Protein AF-A0A366WD33-F1 (afdb_monomer)

Radius of gyration: 30.07 Å; Cα contacts (8 Å, |Δi|>4): 1246; chains: 1; bounding box: 70×92×67 Å

Nearest PDB structures (foldseek):
  8vh7-assembly2_B  TM=4.238E-01  e=5.813E-07  Pasteurella multocida
  8vh8-assembly4_D  TM=4.210E-01  e=4.183E-07  Pasteurella multocida
  8vh8-assembly2_B  TM=4.330E-01  e=1.063E-06  Pasteurella multocida
  9fmv-assembly1_A  TM=2.490E-01  e=2.855E-04  Escherichia coli

Secondary structure (DSSP, 8-state):
-HHHHHHHHHHHTTTSS--HHHHHHHHHSS--GGG--HHHHHHHHHHHHT-SS--HHHHHHHHHHHHHHTTT-HHHHHHHHHHHHHH-TT---SS--HHHHHHHHHTT--EEEEEEESS-HHHHHHHHHHHHHHS-TT-EEEEEESS-SSSHHHHHHHTT--EE-SS---HHHHHHHHHHIIIIIS--SEEEEEETTEEE-STTHHHHHHHHHHHHSEEEE--TTTSSTTTEEE--SBTTB-EEES----SEEEEEHHHHHHHBS--TT--SSSSHHHHHHHHHHHTT-SSB-SSS-BEEEE-TTEEE--PPP---HHHHHHHHHHHHH-----S-B-SSSSHHHHHHHHHHHHHHHHTTTTTS----S-----S----S-EEEE--TTTTHHHHHHHHHTTSEEEEES-TT-TTS-HHHIIIIIIS--HHHHHHHHHH--SEEEEES--GGGTTTTSBGGGEEEEE--HHHHHHHHHHHHHHHS---S-HHHHHTSGGGSSHHHHHHTTS-GGGSSEEEEGGGHHHHHHHHHHHHT-----------S--SS-GGGS-HHHHHHHHHHTHHHHHHHHHHHHHHHHHHHHHHTTPPPEEEEEEE-TTSEEEEEEEESS--SPPEEEEEETTEEEEEEE--EE--S-TTSB-SGGGEEEEEEE-TTT--TT-EEEEEETTT--B--SSPEEP--

pLDDT: mean 86.21, std 14.59, range [24.83, 98.31]

Structure (mmCIF, N/CA/C/O backbone):
data_AF-A0A366WD33-F1
#
_entry.id   AF-A0A366WD33-F1
#
loop_
_atom_site.group_PDB
_atom_site.id
_atom_site.type_symbol
_atom_site.label_atom_id
_atom_site.label_alt_id
_atom_site.label_comp_id
_atom_site.label_asym_id
_atom_site.label_entity_id
_atom_site.label_seq_id
_atom_site.pdbx_PDB_ins_code
_atom_site.Cartn_x
_atom_site.Cartn_y
_atom_site.Cartn_z
_atom_site.occupancy
_atom_site.B_iso_or_equiv
_atom_site.auth_seq_id
_atom_site.auth_comp_id
_atom_site.auth_asym_id
_atom_site.auth_atom_id
_atom_site.pdbx_PDB_model_num
ATOM 1 N N . MET A 1 1 ? -10.084 12.313 23.084 1.00 33.12 1 MET A N 1
ATOM 2 C CA . MET A 1 1 ? -8.619 12.104 23.170 1.00 33.12 1 MET A CA 1
ATOM 3 C C . MET A 1 1 ? -7.894 12.703 21.963 1.00 33.12 1 MET A C 1
ATOM 5 O O . MET A 1 1 ? -7.059 13.573 22.172 1.00 33.12 1 MET A O 1
ATOM 9 N N . LEU A 1 2 ? -8.304 12.385 20.724 1.00 25.97 2 LEU A N 1
ATOM 10 C CA . LEU A 1 2 ? -7.779 13.002 19.490 1.00 25.97 2 LEU A CA 1
ATOM 11 C C . LEU A 1 2 ? -7.831 14.539 19.468 1.00 25.97 2 LEU A C 1
ATOM 13 O O . LEU A 1 2 ? -6.825 15.159 19.167 1.00 25.97 2 LEU A O 1
ATOM 17 N N . LYS A 1 3 ? -8.921 15.190 19.904 1.00 28.47 3 LYS A N 1
ATOM 18 C CA . LYS A 1 3 ? -8.959 16.668 20.031 1.00 28.47 3 LYS A CA 1
ATOM 19 C C . LYS A 1 3 ? -7.879 17.239 20.964 1.00 28.47 3 LYS A C 1
ATOM 21 O O . LYS A 1 3 ? -7.401 18.343 20.735 1.00 28.47 3 LYS A O 1
ATOM 26 N N . LYS A 1 4 ? -7.475 16.503 22.010 1.00 34.41 4 LYS A N 1
ATOM 27 C CA . LYS A 1 4 ? -6.384 16.916 22.913 1.00 34.41 4 LYS A CA 1
ATOM 28 C C . LYS A 1 4 ? -5.012 16.702 22.267 1.00 34.41 4 LYS A C 1
ATOM 30 O O . LYS A 1 4 ? -4.134 17.521 22.494 1.00 34.41 4 LYS A O 1
ATOM 35 N N . ILE A 1 5 ? -4.851 15.658 21.453 1.00 39.88 5 ILE A N 1
ATOM 36 C CA . ILE A 1 5 ? -3.618 15.354 20.709 1.00 39.88 5 ILE A CA 1
ATOM 37 C C . ILE A 1 5 ? -3.439 16.337 19.549 1.00 39.88 5 ILE A C 1
ATOM 39 O O . ILE A 1 5 ? -2.409 16.990 19.478 1.00 39.88 5 ILE A O 1
ATOM 43 N N . VAL A 1 6 ? -4.476 16.570 18.742 1.00 38.44 6 VAL A N 1
ATOM 44 C CA . VAL A 1 6 ? -4.488 17.576 17.669 1.00 38.44 6 VAL A CA 1
ATOM 45 C C . VAL A 1 6 ? -4.227 18.973 18.230 1.00 38.44 6 VAL A C 1
ATOM 47 O O . VAL A 1 6 ? -3.392 19.685 17.691 1.00 38.44 6 VAL A O 1
ATOM 50 N N . ASN A 1 7 ? -4.823 19.349 19.368 1.00 37.31 7 ASN A N 1
ATOM 51 C CA . ASN A 1 7 ? -4.502 20.621 20.028 1.00 37.31 7 ASN A CA 1
ATOM 52 C C . ASN A 1 7 ? -3.074 20.673 20.602 1.00 37.31 7 ASN A C 1
ATOM 54 O O . ASN A 1 7 ? -2.514 21.761 20.711 1.00 37.31 7 ASN A O 1
ATOM 58 N N . LYS A 1 8 ? -2.475 19.537 20.976 1.00 40.56 8 LYS A N 1
ATOM 59 C CA . LYS A 1 8 ? -1.085 19.461 21.457 1.00 40.56 8 LYS A CA 1
ATOM 60 C C . LYS A 1 8 ? -0.093 19.567 20.295 1.00 40.56 8 LYS A C 1
ATOM 62 O O . LYS A 1 8 ? 0.868 20.317 20.414 1.00 40.56 8 LYS A O 1
ATOM 67 N N . ILE A 1 9 ? -0.399 18.927 19.164 1.00 43.78 9 ILE A N 1
ATOM 68 C CA . ILE A 1 9 ? 0.311 19.054 17.884 1.00 43.78 9 ILE A CA 1
ATOM 69 C C . ILE A 1 9 ? 0.203 20.498 17.378 1.00 43.78 9 ILE A C 1
ATOM 71 O O . ILE A 1 9 ? 1.211 21.127 17.094 1.00 43.78 9 ILE A O 1
ATOM 75 N N . HIS A 1 10 ? -0.988 21.104 17.380 1.00 42.28 10 HIS A N 1
ATOM 76 C CA . HIS A 1 10 ? -1.159 22.495 16.942 1.00 42.28 10 HIS A CA 1
ATOM 77 C C . HIS A 1 10 ? -0.445 23.511 17.853 1.00 42.28 10 HIS A C 1
ATOM 79 O O . HIS A 1 10 ? 0.018 24.545 17.377 1.00 42.28 10 HIS A O 1
ATOM 85 N N . ARG A 1 11 ? -0.313 23.217 19.157 1.00 37.69 11 ARG A N 1
ATOM 86 C CA . ARG A 1 11 ? 0.446 24.048 20.111 1.00 37.69 11 ARG A CA 1
ATOM 87 C C . ARG A 1 11 ? 1.966 23.841 20.029 1.00 37.69 11 ARG A C 1
ATOM 89 O O . ARG A 1 11 ? 2.687 24.803 20.286 1.00 37.69 11 ARG A O 1
ATOM 96 N N . SER A 1 12 ? 2.464 22.652 19.661 1.00 46.88 12 SER A N 1
ATOM 97 C CA . SER A 1 12 ? 3.904 22.429 19.425 1.00 46.88 12 SER A CA 1
ATOM 98 C C . SER A 1 12 ? 4.361 22.962 18.061 1.00 46.88 12 SER A C 1
ATOM 100 O O . SER A 1 12 ? 5.453 23.511 17.968 1.00 46.88 12 SER A O 1
ATOM 102 N N . VAL A 1 13 ? 3.490 22.919 17.044 1.00 46.69 13 VAL A N 1
ATOM 103 C CA . VAL A 1 13 ? 3.701 23.479 15.688 1.00 46.69 13 VAL A CA 1
ATOM 104 C C . VAL A 1 13 ? 3.782 25.020 15.681 1.00 46.69 13 VAL A C 1
ATOM 106 O O . VAL A 1 13 ? 4.194 25.619 14.700 1.00 46.69 13 VAL A O 1
ATOM 109 N N . GLN A 1 14 ? 3.459 25.701 16.787 1.00 46.41 14 GLN A N 1
ATOM 110 C CA . GLN A 1 14 ? 3.731 27.140 16.959 1.00 46.41 14 GLN A CA 1
ATOM 111 C C . GLN A 1 14 ? 5.024 27.432 17.745 1.00 46.41 14 GLN A C 1
ATOM 113 O O . GLN A 1 14 ? 5.221 28.557 18.201 1.00 46.41 14 GLN A O 1
ATOM 118 N N . GLY A 1 15 ? 5.883 26.431 17.971 1.00 48.72 15 GLY A N 1
ATOM 119 C CA . GLY A 1 15 ? 7.178 26.598 18.644 1.00 48.72 15 GLY A CA 1
ATOM 120 C C . GLY A 1 15 ? 7.112 26.874 20.153 1.00 48.72 15 GLY A C 1
ATOM 121 O O . GLY A 1 15 ? 8.147 27.107 20.769 1.00 48.72 15 GLY A O 1
ATOM 122 N N . LYS A 1 16 ? 5.927 26.844 20.783 1.00 52.28 16 LYS A N 1
ATOM 123 C CA . LYS A 1 16 ? 5.757 27.248 22.196 1.00 52.28 16 LYS A CA 1
ATOM 124 C C . LYS A 1 16 ? 6.018 26.143 23.223 1.00 52.28 16 LYS A C 1
ATOM 126 O O . LYS A 1 16 ? 6.203 26.455 24.394 1.00 52.28 16 LYS A O 1
ATOM 131 N N . ILE A 1 17 ? 5.997 24.868 22.827 1.00 62.06 17 ILE A N 1
ATOM 132 C CA . ILE A 1 17 ? 6.193 23.729 23.738 1.00 62.06 17 ILE A CA 1
ATOM 133 C C . ILE A 1 17 ? 7.127 22.726 23.068 1.00 62.06 17 ILE A C 1
ATOM 135 O O . ILE A 1 17 ? 6.802 22.211 21.998 1.00 62.06 17 ILE A O 1
ATOM 139 N N . ALA A 1 18 ? 8.264 22.449 23.706 1.00 68.94 18 ALA A N 1
ATOM 140 C CA . ALA A 1 18 ? 9.207 21.450 23.228 1.00 68.94 18 ALA A CA 1
ATOM 141 C C . ALA A 1 18 ? 8.609 20.028 23.293 1.00 68.94 18 ALA A C 1
ATOM 143 O O . ALA A 1 18 ? 7.829 19.731 24.208 1.00 68.94 18 ALA A O 1
ATOM 144 N N . PRO A 1 19 ? 8.965 19.131 22.355 1.00 78.62 19 PRO A N 1
ATOM 145 C CA . PRO A 1 19 ? 8.599 17.724 22.418 1.00 78.62 19 PRO A CA 1
ATOM 146 C C . PRO A 1 19 ? 9.050 17.089 23.734 1.00 78.62 19 PRO A C 1
ATOM 148 O O . PRO A 1 19 ? 10.085 17.452 24.294 1.00 78.62 19 PRO A O 1
ATOM 151 N N . LYS A 1 20 ? 8.291 16.094 24.211 1.00 76.50 20 LYS A N 1
ATOM 152 C CA . LYS A 1 20 ? 8.618 15.360 25.444 1.00 76.50 20 LYS A CA 1
ATOM 153 C C . LYS A 1 20 ? 10.050 14.802 25.404 1.00 76.50 20 LYS A C 1
ATOM 155 O O . LYS A 1 20 ? 10.755 14.906 26.397 1.00 76.50 20 LYS A O 1
ATOM 160 N N . GLY A 1 21 ? 10.493 14.327 24.236 1.00 77.56 21 GLY A N 1
ATOM 161 C CA . GLY A 1 21 ? 11.857 13.835 24.029 1.00 77.56 21 GLY A CA 1
ATOM 162 C C . GLY A 1 21 ? 12.948 14.860 24.356 1.00 77.56 21 GLY A C 1
ATOM 163 O O . GLY A 1 21 ? 13.946 14.491 24.961 1.00 77.56 21 GLY A O 1
ATOM 164 N N . PHE A 1 22 ? 12.744 16.150 24.059 1.00 81.06 22 PHE A N 1
ATOM 165 C CA . PHE A 1 22 ? 13.703 17.191 24.441 1.00 81.06 22 PHE A CA 1
ATOM 166 C C . PHE A 1 22 ? 13.691 17.462 25.949 1.00 81.06 22 PHE A C 1
ATOM 168 O O . PHE A 1 22 ? 14.747 17.649 26.545 1.00 81.06 22 PHE A O 1
ATOM 175 N N . ALA A 1 23 ? 12.517 17.461 26.587 1.00 78.50 23 ALA A N 1
ATOM 176 C CA . ALA A 1 23 ? 12.414 17.638 28.037 1.00 78.50 23 ALA A CA 1
ATOM 177 C C . ALA A 1 23 ? 13.074 16.477 28.805 1.00 78.50 23 ALA A C 1
ATOM 179 O O . ALA A 1 23 ? 13.787 16.703 29.783 1.00 78.50 23 ALA A O 1
ATOM 180 N N . ASP A 1 24 ? 12.880 15.245 28.330 1.00 79.62 24 ASP A N 1
ATOM 181 C CA . ASP A 1 24 ? 13.516 14.049 28.887 1.00 79.62 24 ASP A CA 1
ATOM 182 C C . ASP A 1 24 ? 15.041 14.090 28.660 1.00 79.62 24 ASP A C 1
ATOM 184 O O . ASP A 1 24 ? 15.814 13.842 29.588 1.00 79.62 24 ASP A O 1
ATOM 188 N N . TYR A 1 25 ? 15.487 14.524 27.476 1.00 84.00 25 TYR A N 1
ATOM 189 C CA . TYR A 1 25 ? 16.903 14.746 27.175 1.00 84.00 25 TYR A CA 1
ATOM 190 C C . TYR A 1 25 ? 17.537 15.824 28.065 1.00 84.00 25 TYR A C 1
ATOM 192 O O . TYR A 1 25 ? 18.635 15.638 28.579 1.00 84.00 25 TYR A O 1
ATOM 200 N N . GLN A 1 26 ? 16.842 16.933 28.335 1.00 81.38 26 GLN A N 1
ATOM 201 C CA . GLN A 1 26 ? 17.335 17.969 29.250 1.00 81.38 26 GLN A CA 1
ATOM 202 C C . GLN A 1 26 ? 17.555 17.450 30.677 1.00 81.38 26 GLN A C 1
ATOM 204 O O . GLN A 1 26 ? 18.398 17.997 31.389 1.00 81.38 26 GLN A O 1
ATOM 209 N N . LYS A 1 27 ? 16.799 16.426 31.090 1.00 80.00 27 LYS A N 1
ATOM 210 C CA . LYS A 1 27 ? 16.910 15.798 32.409 1.00 80.00 27 LYS A CA 1
ATOM 211 C C . LYS A 1 27 ? 18.008 14.734 32.461 1.00 80.00 27 LYS A C 1
ATOM 213 O O . LYS A 1 27 ? 18.717 14.663 33.459 1.00 80.00 27 LYS A O 1
ATOM 218 N N . ASN A 1 28 ? 18.131 13.922 31.411 1.00 81.25 28 ASN A N 1
ATOM 219 C CA . ASN A 1 28 ? 18.940 12.699 31.435 1.00 81.25 28 ASN A CA 1
ATOM 220 C C . ASN A 1 28 ? 20.238 12.791 30.612 1.00 81.25 28 ASN A C 1
ATOM 222 O O . ASN A 1 28 ? 21.122 11.963 30.791 1.00 81.25 28 ASN A O 1
ATOM 226 N N . GLY A 1 29 ? 20.356 13.763 29.704 1.00 80.56 29 GLY A N 1
ATOM 227 C CA . GLY A 1 29 ? 21.522 13.957 28.834 1.00 80.56 29 GLY A CA 1
ATOM 228 C C . GLY A 1 29 ? 21.703 12.904 27.735 1.00 80.56 29 GLY A C 1
ATOM 229 O O . GLY A 1 29 ? 22.699 12.953 27.025 1.00 80.56 29 GLY A O 1
ATOM 230 N N . VAL A 1 30 ? 20.768 11.960 27.592 1.00 79.75 30 VAL A N 1
ATOM 231 C CA . VAL A 1 30 ? 20.820 10.871 26.607 1.00 79.75 30 VAL A CA 1
ATOM 232 C C . VAL A 1 30 ? 19.459 10.658 25.954 1.00 79.75 30 VAL A C 1
ATOM 234 O O . VAL A 1 30 ? 18.416 10.938 26.551 1.00 79.75 30 VAL A O 1
ATOM 237 N N . ILE A 1 31 ? 19.481 10.168 24.715 1.00 82.62 31 ILE A N 1
ATOM 238 C CA . ILE A 1 31 ? 18.294 9.773 23.958 1.00 82.62 31 ILE A CA 1
ATOM 239 C C . ILE A 1 31 ? 18.168 8.254 24.030 1.00 82.62 31 ILE A C 1
ATOM 241 O O . ILE A 1 31 ? 19.092 7.540 23.654 1.00 82.62 31 ILE A O 1
ATOM 245 N N . ASP A 1 32 ? 17.020 7.767 24.489 1.00 74.00 32 ASP A N 1
ATOM 246 C CA . ASP A 1 32 ? 16.690 6.344 24.438 1.00 74.00 32 ASP A CA 1
ATOM 247 C C . ASP A 1 32 ? 16.162 5.996 23.037 1.00 74.00 32 ASP A C 1
ATOM 249 O O . ASP A 1 32 ? 15.019 6.314 22.690 1.00 74.00 32 ASP A O 1
ATOM 253 N N . SER A 1 33 ? 17.025 5.413 22.204 1.00 66.12 33 SER A N 1
ATOM 254 C CA . SER A 1 33 ? 16.717 5.089 20.809 1.00 66.12 33 SER A CA 1
ATOM 255 C C . SER A 1 33 ? 15.691 3.962 20.660 1.00 66.12 33 SER A C 1
ATOM 257 O O . SER A 1 33 ? 14.968 3.945 19.663 1.00 66.12 33 SER A O 1
ATOM 259 N N . GLU A 1 34 ? 15.550 3.071 21.649 1.00 57.78 34 GLU A N 1
ATOM 260 C CA . GLU A 1 34 ? 14.589 1.956 21.615 1.00 57.78 34 GLU A CA 1
ATOM 261 C C . GLU A 1 34 ? 13.138 2.423 21.820 1.00 57.78 34 GLU A C 1
ATOM 263 O O . GLU A 1 34 ? 12.190 1.739 21.428 1.00 57.78 34 GLU A O 1
ATOM 268 N N . LEU A 1 35 ? 12.949 3.621 22.381 1.00 60.00 35 LEU A N 1
ATOM 269 C CA . LEU A 1 35 ? 11.638 4.222 22.639 1.00 60.00 35 LEU A CA 1
ATOM 270 C C . LEU A 1 35 ? 11.213 5.265 21.589 1.00 60.00 35 LEU A C 1
ATOM 272 O O . LEU A 1 35 ? 10.117 5.830 21.689 1.00 60.00 35 LEU A O 1
ATOM 276 N N . LEU A 1 36 ? 12.044 5.535 20.576 1.00 79.62 36 LEU A N 1
ATOM 277 C CA . LEU A 1 36 ? 11.739 6.512 19.530 1.00 79.62 36 LEU A CA 1
ATOM 278 C C . LEU A 1 36 ? 10.847 5.916 18.433 1.00 79.62 36 LEU A C 1
ATOM 280 O O . LEU A 1 36 ? 11.297 5.239 17.507 1.00 79.62 36 LEU A O 1
ATOM 284 N N . SER A 1 37 ? 9.554 6.234 18.494 1.00 84.12 37 SER A N 1
ATOM 285 C CA . SER A 1 37 ? 8.635 6.002 17.377 1.00 84.12 37 SER A CA 1
ATOM 286 C C . SER A 1 37 ? 8.852 7.021 16.252 1.00 84.12 37 SER A C 1
ATOM 288 O O . SER A 1 37 ? 9.209 8.174 16.502 1.00 84.12 37 SER A O 1
ATOM 290 N N . LEU A 1 38 ? 8.546 6.635 15.010 1.00 82.81 38 LEU A N 1
ATOM 291 C CA . LEU A 1 38 ? 8.573 7.539 13.852 1.00 82.81 38 LEU A CA 1
ATOM 292 C C . LEU A 1 38 ? 7.740 8.817 14.073 1.00 82.81 38 LEU A C 1
ATOM 294 O O . LEU A 1 38 ? 8.153 9.912 13.694 1.00 82.81 38 LEU A O 1
ATOM 298 N N . GLU A 1 39 ? 6.585 8.700 14.734 1.00 83.06 39 GLU A N 1
ATOM 299 C CA . GLU A 1 39 ? 5.738 9.848 15.081 1.00 83.06 39 GLU A CA 1
ATOM 300 C C . GLU A 1 39 ? 6.481 10.848 15.982 1.00 83.06 39 GLU A C 1
ATOM 302 O O . GLU A 1 39 ? 6.433 12.057 15.747 1.00 83.06 39 GLU A O 1
ATOM 307 N N . ALA A 1 40 ? 7.221 10.357 16.981 1.00 82.56 40 ALA A N 1
ATOM 308 C CA . ALA A 1 40 ? 8.016 11.203 17.865 1.00 82.56 40 ALA A CA 1
ATOM 309 C C . ALA A 1 40 ? 9.165 11.901 17.118 1.00 82.56 40 ALA A C 1
ATOM 311 O O . ALA A 1 40 ? 9.450 13.071 17.385 1.00 82.56 40 ALA A O 1
ATOM 312 N N . VAL A 1 41 ? 9.799 11.219 16.160 1.00 87.00 41 VAL A N 1
ATOM 313 C CA . VAL A 1 41 ? 10.851 11.805 15.313 1.00 87.00 41 VAL A CA 1
ATOM 314 C C . VAL A 1 41 ? 10.277 12.917 14.428 1.00 87.00 41 VAL A C 1
ATOM 316 O O . VAL A 1 41 ? 10.796 14.034 14.428 1.00 87.00 41 VAL A O 1
ATOM 319 N N . ASN A 1 42 ? 9.146 12.669 13.764 1.00 85.00 42 ASN A N 1
ATOM 320 C CA . ASN A 1 42 ? 8.472 13.668 12.928 1.00 85.00 42 ASN A CA 1
ATOM 321 C C . ASN A 1 42 ? 8.027 14.901 13.733 1.00 85.00 42 ASN A C 1
ATOM 323 O O . ASN A 1 42 ? 8.154 16.029 13.257 1.00 85.00 42 ASN A O 1
ATOM 327 N N . LEU A 1 43 ? 7.569 14.722 14.977 1.00 83.00 43 LEU A N 1
ATOM 328 C CA . LEU A 1 43 ? 7.245 15.846 15.865 1.00 83.00 43 LEU A CA 1
ATOM 329 C C . LEU A 1 43 ? 8.464 16.718 16.190 1.00 83.00 43 LEU A C 1
ATOM 331 O O . LEU A 1 43 ? 8.324 17.937 16.296 1.00 83.00 43 LEU A O 1
ATOM 335 N N . ASN A 1 44 ? 9.648 16.118 16.343 1.00 86.81 44 ASN A N 1
ATOM 336 C CA . ASN A 1 44 ? 10.887 16.870 16.536 1.00 86.81 44 ASN A CA 1
ATOM 337 C C . ASN A 1 44 ? 11.268 17.656 15.280 1.00 86.81 44 ASN A C 1
ATOM 339 O O . ASN A 1 44 ? 11.570 18.842 15.387 1.00 86.81 44 ASN A O 1
ATOM 343 N N . ILE A 1 45 ? 11.190 17.037 14.099 1.00 87.12 45 ILE A N 1
ATOM 344 C CA . ILE A 1 45 ? 11.457 17.703 12.814 1.00 87.12 45 ILE A CA 1
ATOM 345 C C . ILE A 1 45 ? 10.575 18.948 12.659 1.00 87.12 45 ILE A C 1
ATOM 347 O O . ILE A 1 45 ? 11.079 20.041 12.400 1.00 87.12 45 ILE A O 1
ATOM 351 N N . GLU A 1 46 ? 9.266 18.807 12.872 1.00 83.31 46 GLU A N 1
ATOM 352 C CA . GLU A 1 46 ? 8.325 19.924 12.760 1.00 83.31 46 GLU A CA 1
ATOM 353 C C . GLU A 1 46 ? 8.565 21.003 13.825 1.00 83.31 46 GLU A C 1
ATOM 355 O O . GLU A 1 46 ? 8.453 22.194 13.533 1.00 83.31 46 GLU A O 1
ATOM 360 N N . TRP A 1 47 ? 8.955 20.618 15.044 1.00 83.75 47 TRP A N 1
ATOM 361 C CA . TRP A 1 47 ? 9.335 21.578 16.081 1.00 83.75 47 TRP A CA 1
ATOM 362 C C . TRP A 1 47 ? 10.572 22.393 15.684 1.00 83.75 47 TRP A C 1
ATOM 364 O O . TRP A 1 47 ? 10.535 23.622 15.751 1.00 83.75 47 TRP A O 1
ATOM 374 N N . PHE A 1 48 ? 11.631 21.736 15.206 1.00 86.06 48 PHE A N 1
ATOM 375 C CA . PHE A 1 48 ? 12.860 22.403 14.772 1.00 86.06 48 PHE A CA 1
ATOM 376 C C . PHE A 1 48 ? 12.647 23.314 13.559 1.00 86.06 48 PHE A C 1
ATOM 378 O O . PHE A 1 48 ? 13.202 24.411 13.530 1.00 86.06 48 PHE A O 1
ATOM 385 N N . LYS A 1 49 ? 11.795 22.932 12.598 1.00 80.88 49 LYS A N 1
ATOM 386 C CA . LYS A 1 49 ? 11.414 23.803 11.466 1.00 80.88 49 LYS A CA 1
ATOM 387 C C . LYS A 1 49 ? 10.768 25.120 11.910 1.00 80.88 49 LYS A C 1
ATOM 389 O O . LYS A 1 49 ? 10.847 26.113 11.193 1.00 80.88 49 LYS A O 1
ATOM 394 N N . CYS A 1 50 ? 10.135 25.135 13.083 1.00 76.75 50 CYS A N 1
ATOM 395 C CA . CYS A 1 50 ? 9.479 26.317 13.639 1.00 76.75 50 CYS A CA 1
ATOM 396 C C . CYS A 1 50 ? 10.435 27.226 14.436 1.00 76.75 50 CYS A C 1
ATOM 398 O O . CYS A 1 50 ? 10.045 28.330 14.826 1.00 76.75 50 CYS A O 1
ATOM 400 N N . CYS A 1 51 ? 11.674 26.797 14.694 1.00 78.94 51 CYS A N 1
ATOM 401 C CA . CYS A 1 51 ? 12.672 27.595 15.398 1.00 78.94 51 CYS A CA 1
ATOM 402 C C . CYS A 1 51 ? 13.335 28.613 14.458 1.00 78.94 51 CYS A C 1
ATOM 404 O O . CYS A 1 51 ? 13.748 28.289 13.349 1.00 78.94 51 CYS A O 1
ATOM 406 N N . SER A 1 52 ? 13.492 29.859 14.914 1.00 75.25 52 SER A N 1
ATOM 407 C CA . SER A 1 52 ? 14.290 30.866 14.194 1.00 75.25 52 SER A CA 1
ATOM 408 C C . SER A 1 52 ? 15.785 30.769 14.509 1.00 75.25 52 SER A C 1
ATOM 410 O O . SER A 1 52 ? 16.615 31.140 13.686 1.00 75.25 52 SER A O 1
ATOM 412 N N . HIS A 1 53 ? 16.114 30.263 15.696 1.00 82.50 53 HIS A N 1
ATOM 413 C CA . HIS A 1 53 ? 17.457 30.011 16.206 1.00 82.50 53 HIS A CA 1
ATOM 414 C C . HIS A 1 53 ? 17.394 28.847 17.202 1.00 82.50 53 HIS A C 1
ATOM 416 O O . HIS A 1 53 ? 16.333 28.582 17.774 1.00 82.50 53 HIS A O 1
ATOM 422 N N . LEU A 1 54 ? 18.523 28.171 17.419 1.00 85.69 54 LEU A N 1
ATOM 423 C CA . LEU A 1 54 ? 18.652 27.096 18.401 1.00 85.69 54 LEU A CA 1
ATOM 424 C C . LEU A 1 54 ? 19.686 27.465 19.464 1.00 85.69 54 LEU A C 1
ATOM 426 O O . LEU A 1 54 ? 20.742 28.016 19.164 1.00 85.69 54 LEU A O 1
ATOM 430 N N . THR A 1 55 ? 19.382 27.143 20.718 1.00 88.94 55 THR A N 1
ATOM 431 C CA . THR A 1 55 ? 20.364 27.174 21.810 1.00 88.94 55 THR A CA 1
ATOM 432 C C . THR A 1 55 ? 21.394 26.056 21.641 1.00 88.94 55 THR A C 1
ATOM 434 O O . THR A 1 55 ? 21.125 25.049 20.984 1.00 88.94 55 THR A O 1
ATOM 437 N N . PHE A 1 56 ? 22.544 26.170 22.312 1.00 87.38 56 PHE A N 1
ATOM 438 C CA . PHE A 1 56 ? 23.572 25.121 22.309 1.00 87.38 56 PHE A CA 1
ATOM 439 C C . PHE A 1 56 ? 23.012 23.738 22.695 1.00 87.38 56 PHE A C 1
ATOM 441 O O . PHE A 1 56 ? 23.258 22.753 22.008 1.00 87.38 56 PHE A O 1
ATOM 448 N N . LYS A 1 57 ? 22.168 23.664 23.736 1.00 86.06 57 LYS A N 1
ATOM 449 C CA . LYS A 1 57 ? 21.529 22.403 24.156 1.00 86.06 57 LYS A CA 1
ATOM 450 C C . LYS A 1 57 ? 20.560 21.833 23.115 1.00 86.06 57 LYS A C 1
ATOM 452 O O . LYS A 1 57 ? 20.438 20.619 23.010 1.00 86.06 57 LYS A O 1
ATOM 457 N N . GLN A 1 58 ? 19.851 22.682 22.369 1.00 89.69 58 GLN A N 1
ATOM 458 C CA . GLN A 1 58 ? 18.962 22.228 21.292 1.00 89.69 58 GLN A CA 1
ATOM 459 C C . GLN A 1 58 ? 19.747 21.719 20.084 1.00 89.69 58 GLN A C 1
ATOM 461 O O . GLN A 1 58 ? 19.331 20.738 19.478 1.00 89.69 58 GLN A O 1
ATOM 466 N N . LEU A 1 59 ? 20.876 22.356 19.759 1.00 89.19 59 LEU A N 1
ATOM 467 C CA . LEU A 1 59 ? 21.793 21.875 18.726 1.00 89.19 59 LEU A CA 1
ATOM 468 C C . LEU A 1 59 ? 22.388 20.516 19.097 1.00 89.19 59 LEU A C 1
ATOM 470 O O . LEU A 1 59 ? 22.385 19.620 18.259 1.00 89.19 59 LEU A O 1
ATOM 474 N N . GLN A 1 60 ? 22.812 20.340 20.353 1.00 88.44 60 GLN A N 1
ATOM 475 C CA . GLN A 1 60 ? 23.307 19.050 20.837 1.00 88.44 60 GLN A CA 1
ATOM 476 C C . GLN A 1 60 ? 22.221 17.969 20.767 1.00 88.44 60 GLN A C 1
ATOM 478 O O . GLN A 1 60 ? 22.459 16.896 20.228 1.00 88.44 60 GLN A O 1
ATOM 483 N N . TYR A 1 61 ? 21.002 18.272 21.224 1.00 90.94 61 TYR A N 1
ATOM 484 C CA . TYR A 1 61 ? 19.884 17.333 21.121 1.00 90.94 61 TYR A CA 1
ATOM 485 C C . TYR A 1 61 ? 19.571 16.948 19.671 1.00 90.94 61 TYR A C 1
ATOM 487 O O . TYR A 1 61 ? 19.338 15.780 19.381 1.00 90.94 61 TYR A O 1
ATOM 495 N N . LEU A 1 62 ? 19.566 17.922 18.756 1.00 90.62 62 LEU A N 1
ATOM 496 C CA . LEU A 1 62 ? 19.344 17.674 17.335 1.00 90.62 62 LEU A CA 1
ATOM 497 C C . LEU A 1 62 ? 20.420 16.745 16.762 1.00 90.62 62 LEU A C 1
ATOM 499 O O . LEU A 1 62 ? 20.088 15.809 16.041 1.00 90.62 62 LEU A O 1
ATOM 503 N N . GLN A 1 63 ? 21.685 16.979 17.113 1.00 89.62 63 GLN A N 1
ATOM 504 C CA . GLN A 1 63 ? 22.805 16.142 16.695 1.00 89.62 63 GLN A CA 1
ATOM 505 C C . GLN A 1 63 ? 22.683 14.710 17.230 1.00 89.62 63 GLN A C 1
ATOM 507 O O . GLN A 1 63 ? 22.791 13.761 16.456 1.00 89.62 63 GLN A O 1
ATOM 512 N N . ASP A 1 64 ? 22.404 14.545 18.522 1.00 89.75 64 ASP A N 1
ATOM 513 C CA . ASP A 1 64 ? 22.244 13.226 19.140 1.00 89.75 64 ASP A CA 1
ATOM 514 C C . ASP A 1 64 ? 21.030 12.485 18.555 1.00 89.75 64 ASP A C 1
ATOM 516 O O . ASP A 1 64 ? 21.054 11.265 18.393 1.00 89.75 64 ASP A O 1
ATOM 520 N N . LEU A 1 65 ? 19.971 13.218 18.187 1.00 90.50 65 LEU A N 1
ATOM 521 C CA . LEU A 1 65 ? 18.774 12.641 17.581 1.00 90.50 65 LEU A CA 1
ATOM 522 C C . LEU A 1 65 ? 19.043 12.108 16.171 1.00 90.50 65 LEU A C 1
ATOM 524 O O . LEU A 1 65 ? 18.469 11.084 15.815 1.00 90.50 65 LEU A O 1
ATOM 528 N N . VAL A 1 66 ? 19.922 12.752 15.390 1.00 91.31 66 VAL A N 1
ATOM 529 C CA . VAL A 1 66 ? 20.378 12.220 14.091 1.00 91.31 66 VAL A CA 1
ATOM 530 C C . VAL A 1 66 ? 21.016 10.845 14.287 1.00 91.31 66 VAL A C 1
ATOM 532 O O . VAL A 1 66 ? 20.596 9.887 13.644 1.00 91.31 66 VAL A O 1
ATOM 535 N N . VAL A 1 67 ? 21.968 10.736 15.220 1.00 89.25 67 VAL A N 1
ATOM 536 C CA . VAL A 1 67 ? 22.673 9.476 15.519 1.00 89.25 67 VAL A CA 1
ATOM 537 C C . VAL A 1 67 ? 21.699 8.406 16.018 1.00 89.25 67 VAL A C 1
ATOM 539 O O . VAL A 1 67 ? 21.758 7.255 15.601 1.00 89.25 67 VAL A O 1
ATOM 542 N N . ALA A 1 68 ? 20.750 8.778 16.880 1.00 88.75 68 ALA A N 1
ATOM 543 C CA . ALA A 1 68 ? 19.794 7.832 17.452 1.00 88.75 68 ALA A CA 1
ATOM 544 C C . ALA A 1 68 ? 18.849 7.201 16.412 1.00 88.75 68 ALA A C 1
ATOM 546 O O . ALA A 1 68 ? 18.293 6.131 16.669 1.00 88.75 68 ALA A O 1
ATOM 547 N N . VAL A 1 69 ? 18.630 7.859 15.267 1.00 90.00 69 VAL A N 1
ATOM 548 C CA . VAL A 1 69 ? 17.616 7.449 14.283 1.00 90.00 69 VAL A CA 1
ATOM 549 C C . VAL A 1 69 ? 18.179 7.042 12.924 1.00 90.00 69 VAL A C 1
ATOM 551 O O . VAL A 1 69 ? 17.425 6.475 12.138 1.00 90.00 69 VAL A O 1
ATOM 554 N N . GLU A 1 70 ? 19.468 7.253 12.642 1.00 87.69 70 GLU A N 1
ATOM 555 C CA . GLU A 1 70 ? 20.068 6.970 11.325 1.00 87.69 70 GLU A CA 1
ATOM 556 C C . GLU A 1 70 ? 19.903 5.518 10.856 1.00 87.69 70 GLU A C 1
ATOM 558 O O . GLU A 1 70 ? 19.689 5.286 9.668 1.00 87.69 70 GLU A O 1
ATOM 563 N N . GLY A 1 71 ? 19.910 4.549 11.777 1.00 84.38 71 GLY A N 1
ATOM 564 C CA . GLY A 1 71 ? 19.724 3.134 11.442 1.00 84.38 71 GLY A CA 1
ATOM 565 C C . GLY A 1 71 ? 18.268 2.723 11.189 1.00 84.38 71 GLY A C 1
ATOM 566 O O . GLY A 1 71 ? 18.005 1.877 10.338 1.00 84.38 71 GLY A O 1
ATOM 567 N N . ASN A 1 72 ? 17.313 3.316 11.913 1.00 85.69 72 ASN A N 1
ATOM 568 C CA . ASN A 1 72 ? 15.902 2.900 11.880 1.00 85.69 72 ASN A CA 1
ATOM 569 C C . ASN A 1 72 ? 15.038 3.774 10.956 1.00 85.69 72 ASN A C 1
ATOM 571 O O . ASN A 1 72 ? 14.054 3.296 10.393 1.00 85.69 72 ASN A O 1
ATOM 575 N N . TYR A 1 73 ? 15.395 5.051 10.811 1.00 90.44 73 TYR A N 1
ATOM 576 C CA . TYR A 1 73 ? 14.634 6.075 10.095 1.00 90.44 73 TYR A CA 1
ATOM 577 C C . TYR A 1 73 ? 15.583 6.962 9.263 1.00 90.44 73 TYR A C 1
ATOM 579 O O . TYR A 1 73 ? 15.743 8.151 9.555 1.00 90.44 73 TYR A O 1
ATOM 587 N N . PRO A 1 74 ? 16.244 6.410 8.228 1.00 90.81 74 PRO A N 1
ATOM 588 C CA . PRO A 1 74 ? 17.341 7.088 7.534 1.00 90.81 74 PRO A CA 1
ATOM 589 C C . PRO A 1 74 ? 16.922 8.394 6.837 1.00 90.81 74 PRO A C 1
ATOM 591 O O . PRO A 1 74 ? 17.665 9.374 6.857 1.00 90.81 74 PRO A O 1
ATOM 594 N N . VAL A 1 75 ? 15.702 8.465 6.289 1.00 91.62 75 VAL A N 1
ATOM 595 C CA . VAL A 1 75 ? 15.161 9.699 5.685 1.00 91.62 75 VAL A CA 1
ATOM 596 C C . VAL A 1 75 ? 14.984 10.794 6.741 1.00 91.62 75 VAL A C 1
ATOM 598 O O . VAL A 1 75 ? 15.369 11.943 6.528 1.00 91.62 75 VAL A O 1
ATOM 601 N N . GLN A 1 76 ? 14.436 10.445 7.905 1.00 93.19 76 GLN A N 1
ATOM 602 C CA . GLN A 1 76 ? 14.232 11.382 9.008 1.00 93.19 76 GLN A CA 1
ATOM 603 C C . GLN A 1 76 ? 15.562 11.815 9.629 1.00 93.19 76 GLN A C 1
ATOM 605 O O . GLN A 1 76 ? 15.720 12.985 9.977 1.00 93.19 76 GLN A O 1
ATOM 610 N N . ALA A 1 77 ? 16.537 10.909 9.722 1.00 92.31 77 ALA A N 1
ATOM 611 C CA . ALA A 1 77 ? 17.893 11.244 10.142 1.00 92.31 77 ALA A CA 1
ATOM 612 C C . ALA A 1 77 ? 18.527 12.268 9.193 1.00 92.31 77 ALA A C 1
ATOM 614 O O . ALA A 1 77 ? 19.070 13.272 9.653 1.00 92.31 77 ALA A O 1
ATOM 615 N N . TYR A 1 78 ? 18.372 12.084 7.878 1.00 93.19 78 TYR A N 1
ATOM 616 C CA . TYR A 1 78 ? 18.836 13.051 6.884 1.00 93.19 78 TYR A CA 1
ATOM 617 C C . TYR A 1 78 ? 18.120 14.409 6.989 1.00 93.19 78 TYR A C 1
ATOM 619 O O . TYR A 1 78 ? 18.761 15.461 6.906 1.00 93.19 78 TYR A O 1
ATOM 627 N N . GLN A 1 79 ? 16.806 14.418 7.240 1.00 92.25 79 GLN A N 1
ATOM 628 C CA . GLN A 1 79 ? 16.039 15.647 7.490 1.00 92.25 79 GLN A CA 1
ATOM 629 C C . GLN A 1 79 ? 16.550 16.398 8.730 1.00 92.25 79 GLN A C 1
ATOM 631 O O . GLN A 1 79 ? 16.761 17.611 8.681 1.00 92.25 79 GLN A O 1
ATOM 636 N N . LEU A 1 80 ? 16.788 15.686 9.833 1.00 92.00 80 LEU A N 1
ATOM 637 C CA . LEU A 1 80 ? 17.334 16.255 11.067 1.00 92.00 80 LEU A CA 1
ATOM 638 C C . LEU A 1 80 ? 18.766 16.767 10.875 1.00 92.00 80 LEU A C 1
ATOM 640 O O . LEU A 1 80 ? 19.081 17.874 11.309 1.00 92.00 80 LEU A O 1
ATOM 644 N N . PHE A 1 81 ? 19.612 16.014 10.171 1.00 92.00 81 PHE A N 1
ATOM 645 C CA . PHE A 1 81 ? 20.963 16.438 9.804 1.00 92.00 81 PHE A CA 1
ATOM 646 C C . PHE A 1 81 ? 20.933 17.719 8.967 1.00 92.00 81 PHE A C 1
ATOM 648 O O . PHE A 1 81 ? 21.697 18.653 9.213 1.00 92.00 81 PHE A O 1
ATOM 655 N N . THR A 1 82 ? 20.005 17.799 8.017 1.00 90.12 82 THR A N 1
ATOM 656 C CA . THR A 1 82 ? 19.830 18.992 7.190 1.00 90.12 82 THR A CA 1
ATOM 657 C C . THR A 1 82 ? 19.408 20.198 8.032 1.00 90.12 82 THR A C 1
ATOM 659 O O . THR A 1 82 ? 19.965 21.284 7.869 1.00 90.12 82 THR A O 1
ATOM 662 N N . LEU A 1 83 ? 18.496 20.015 8.995 1.00 89.44 83 LEU A N 1
ATOM 663 C CA . LEU A 1 83 ? 18.139 21.065 9.955 1.00 89.44 83 LEU A CA 1
ATOM 664 C C . LEU A 1 83 ? 19.337 21.474 10.822 1.00 89.44 83 LEU A C 1
ATOM 666 O O . LEU A 1 83 ? 19.546 22.665 11.043 1.00 89.44 83 LEU A O 1
ATOM 670 N N . PHE A 1 84 ? 20.159 20.520 11.266 1.00 90.12 84 PHE A N 1
ATOM 671 C CA . PHE A 1 84 ? 21.377 20.820 12.020 1.00 90.12 84 PHE A CA 1
ATOM 672 C C . PHE A 1 84 ? 22.319 21.703 11.201 1.00 90.12 84 PHE A C 1
ATOM 674 O O . PHE A 1 84 ? 22.737 22.759 11.674 1.00 90.12 84 PHE A O 1
ATOM 681 N N . ARG A 1 85 ? 22.596 21.322 9.948 1.00 86.88 85 ARG A N 1
ATOM 682 C CA . ARG A 1 85 ? 23.441 22.098 9.027 1.00 86.88 85 ARG A CA 1
ATOM 683 C C . ARG A 1 85 ? 22.876 23.480 8.739 1.00 86.88 85 ARG A C 1
ATOM 685 O O . ARG A 1 85 ? 23.637 24.437 8.641 1.00 86.88 85 ARG A O 1
ATOM 692 N N . TYR A 1 86 ? 21.558 23.599 8.656 1.00 84.62 86 TYR A N 1
ATOM 693 C CA . TYR A 1 86 ? 20.893 24.881 8.480 1.00 84.62 86 TYR A CA 1
ATOM 694 C C . TYR A 1 86 ? 21.095 25.821 9.685 1.00 84.62 86 TYR A C 1
ATOM 696 O O . TYR A 1 86 ? 21.368 27.006 9.494 1.00 84.62 86 TYR A O 1
ATOM 704 N N . PHE A 1 87 ? 20.998 25.317 10.922 1.00 85.50 87 PHE A N 1
ATOM 705 C CA . PHE A 1 87 ? 21.183 26.136 12.131 1.00 85.50 87 PHE A CA 1
ATOM 706 C C . PHE A 1 87 ? 22.651 26.328 12.541 1.00 85.50 87 PHE A C 1
ATOM 708 O O . PHE A 1 87 ? 22.966 27.313 13.208 1.00 85.50 87 PHE A O 1
ATOM 715 N N . ALA A 1 88 ? 23.541 25.414 12.155 1.00 86.19 88 ALA A N 1
ATOM 716 C CA . ALA A 1 88 ? 24.956 25.416 12.518 1.00 86.19 88 ALA A CA 1
ATOM 717 C C . ALA A 1 88 ? 25.854 25.072 11.305 1.00 86.19 88 ALA A C 1
ATOM 719 O O . ALA A 1 88 ? 26.521 24.035 11.293 1.00 86.19 88 ALA A O 1
ATOM 720 N N . PRO A 1 89 ? 25.909 25.940 10.276 1.00 79.44 89 PRO A N 1
ATOM 721 C CA . PRO A 1 89 ? 26.589 25.642 9.011 1.00 79.44 89 PRO A CA 1
ATOM 722 C C . PRO A 1 89 ? 28.095 25.394 9.170 1.00 79.44 89 PRO A C 1
ATOM 724 O O . PRO A 1 89 ? 28.645 24.526 8.497 1.00 79.44 89 PRO A O 1
ATOM 727 N N . SER A 1 90 ? 28.746 26.097 10.102 1.00 77.56 90 SER A N 1
ATOM 728 C CA . SER A 1 90 ? 30.187 25.974 10.367 1.00 77.56 90 SER A CA 1
ATOM 729 C C . SER A 1 90 ? 30.542 24.922 11.425 1.00 77.56 90 SER A C 1
ATOM 731 O O . SER A 1 90 ? 31.715 24.777 11.759 1.00 77.56 90 SER A O 1
ATOM 733 N N . ALA A 1 91 ? 29.559 24.218 11.998 1.00 76.81 91 ALA A N 1
ATOM 734 C CA . ALA A 1 91 ? 29.818 23.230 13.040 1.00 76.81 91 ALA A CA 1
ATOM 735 C C . ALA A 1 91 ? 30.277 21.889 12.447 1.00 76.81 91 ALA A C 1
ATOM 737 O O . ALA A 1 91 ? 29.704 21.369 11.483 1.00 76.81 91 ALA A O 1
ATOM 738 N N . SER A 1 92 ? 31.302 21.304 13.059 1.00 66.00 92 SER A N 1
ATOM 739 C CA . SER A 1 92 ? 31.753 19.945 12.769 1.00 66.00 92 SER A CA 1
ATOM 740 C C . SER A 1 92 ? 30.817 18.939 13.441 1.00 66.00 92 SER A C 1
ATOM 742 O O . SER A 1 92 ? 30.617 18.996 14.652 1.00 66.00 92 SER A O 1
ATOM 744 N N . ILE A 1 93 ? 30.261 17.995 12.676 1.00 64.00 93 ILE A N 1
ATOM 745 C CA . ILE A 1 93 ? 29.580 16.827 13.249 1.00 64.00 93 ILE A CA 1
ATOM 746 C C . ILE A 1 93 ? 30.624 15.729 13.386 1.00 64.00 93 ILE A C 1
ATOM 748 O O . ILE A 1 93 ? 31.104 15.205 12.388 1.00 64.00 93 ILE A O 1
ATOM 752 N N . HIS A 1 94 ? 30.990 15.394 14.618 1.00 61.12 94 HIS A N 1
ATOM 753 C CA . HIS A 1 94 ? 32.067 14.440 14.891 1.00 61.12 94 HIS A CA 1
ATOM 754 C C . HIS A 1 94 ? 31.645 12.960 14.809 1.00 61.12 94 HIS A C 1
ATOM 756 O O . HIS A 1 94 ? 32.500 12.094 14.955 1.00 61.12 94 HIS A O 1
ATOM 762 N N . PHE A 1 95 ? 30.364 12.658 14.561 1.00 62.94 95 PHE A N 1
ATOM 763 C CA . PHE A 1 95 ? 29.809 11.312 14.779 1.00 62.94 95 PHE A CA 1
ATOM 764 C C . PHE A 1 95 ? 28.983 10.731 13.628 1.00 62.94 95 PHE A C 1
ATOM 766 O O . PHE A 1 95 ? 28.488 9.621 13.768 1.00 62.94 95 PHE A O 1
ATOM 773 N N . VAL A 1 96 ? 28.827 11.442 12.506 1.00 67.50 96 VAL A N 1
ATOM 774 C CA . VAL A 1 96 ? 27.988 10.968 11.398 1.00 67.50 96 VAL A CA 1
ATOM 775 C C . VAL A 1 96 ? 28.687 11.174 10.061 1.00 67.50 96 VAL A C 1
ATOM 777 O O . VAL A 1 96 ? 29.045 12.299 9.705 1.00 67.50 96 VAL A O 1
ATOM 780 N N . ASP A 1 97 ? 28.865 10.085 9.313 1.00 83.56 97 ASP A N 1
ATOM 781 C CA . ASP A 1 97 ? 29.317 10.146 7.926 1.00 83.56 97 ASP A CA 1
ATOM 782 C C . ASP A 1 97 ? 28.169 10.644 7.037 1.00 83.56 97 ASP A C 1
ATOM 784 O O . ASP A 1 97 ? 27.175 9.950 6.819 1.00 83.56 97 ASP A O 1
ATOM 788 N N . VAL A 1 98 ? 28.315 11.861 6.507 1.00 85.12 98 VAL A N 1
ATOM 789 C CA . VAL A 1 98 ? 27.311 12.508 5.648 1.00 85.12 98 VAL A CA 1
ATOM 790 C C . VAL A 1 98 ? 26.992 11.653 4.424 1.00 85.12 98 VAL A C 1
ATOM 792 O O . VAL A 1 98 ? 25.826 11.538 4.056 1.00 85.12 98 VAL A O 1
ATOM 795 N N . LYS A 1 99 ? 27.999 10.996 3.833 1.00 86.75 99 LYS A N 1
ATOM 796 C CA . LYS A 1 99 ? 27.780 10.125 2.671 1.00 86.75 99 LYS A CA 1
ATOM 797 C C . LYS A 1 99 ? 26.958 8.895 3.043 1.00 86.75 99 LYS A C 1
ATOM 799 O O . LYS A 1 99 ? 26.127 8.456 2.253 1.00 86.75 99 LYS A O 1
ATOM 804 N N . SER A 1 100 ? 27.168 8.355 4.243 1.00 88.25 100 SER A N 1
ATOM 805 C CA . SER A 1 100 ? 26.367 7.251 4.777 1.00 88.25 100 SER A CA 1
ATOM 806 C C . SER A 1 100 ? 24.909 7.666 4.987 1.00 88.25 100 SER A C 1
ATOM 808 O O . SER A 1 100 ? 24.010 6.937 4.572 1.00 88.25 100 SER A O 1
ATOM 810 N N . LEU A 1 101 ? 24.656 8.862 5.539 1.00 89.56 101 LEU A N 1
ATOM 811 C CA . LEU A 1 101 ? 23.294 9.393 5.680 1.00 89.56 101 LEU A CA 1
ATOM 812 C C . LEU A 1 101 ? 22.602 9.600 4.334 1.00 89.56 101 LEU A C 1
ATOM 814 O O . LEU A 1 101 ? 21.454 9.197 4.177 1.00 89.56 101 LEU A O 1
ATOM 818 N N . GLU A 1 102 ? 23.282 10.232 3.376 1.00 91.88 102 GLU A N 1
ATOM 819 C CA . GLU A 1 102 ? 22.748 10.467 2.030 1.00 91.88 102 GLU A CA 1
ATOM 820 C C . GLU A 1 102 ? 22.395 9.143 1.351 1.00 91.88 102 GLU A C 1
ATOM 822 O O . GLU A 1 102 ? 21.272 8.956 0.883 1.00 91.88 102 GLU A O 1
ATOM 827 N N . LYS A 1 103 ? 23.319 8.177 1.391 1.00 90.88 103 LYS A N 1
ATOM 828 C CA . LYS A 1 103 ? 23.090 6.834 0.856 1.00 90.88 103 LYS A CA 1
ATOM 829 C C . LYS A 1 103 ? 21.945 6.121 1.573 1.00 90.88 103 LYS A C 1
ATOM 831 O O . LYS A 1 103 ? 21.119 5.498 0.916 1.00 90.88 103 LYS A O 1
ATOM 836 N N . GLY A 1 104 ? 21.876 6.209 2.900 1.00 90.31 104 GLY A N 1
ATOM 837 C CA . GLY A 1 104 ? 20.798 5.623 3.695 1.00 90.31 104 GLY A CA 1
ATOM 838 C C . GLY A 1 104 ? 19.437 6.227 3.356 1.00 90.31 104 GLY A C 1
ATOM 839 O O . GLY A 1 104 ? 18.458 5.493 3.221 1.00 90.31 104 GLY A O 1
ATOM 840 N N . ALA A 1 105 ? 19.375 7.549 3.175 1.00 91.69 105 ALA A N 1
ATOM 841 C CA . ALA A 1 105 ? 18.158 8.254 2.794 1.00 91.69 105 ALA A CA 1
ATOM 842 C C . ALA A 1 105 ? 17.685 7.879 1.387 1.00 91.69 105 ALA A C 1
ATOM 844 O O . ALA A 1 105 ? 16.481 7.842 1.170 1.00 91.69 105 ALA A O 1
ATOM 845 N N . LEU A 1 106 ? 18.601 7.572 0.463 1.00 92.12 106 LEU A N 1
ATOM 846 C CA . LEU A 1 106 ? 18.285 7.195 -0.920 1.00 92.12 106 LEU A CA 1
ATOM 847 C C . LEU A 1 106 ? 18.088 5.687 -1.135 1.00 92.12 106 LEU A C 1
ATOM 849 O O . LEU A 1 106 ? 17.499 5.298 -2.137 1.00 92.12 106 LEU A O 1
ATOM 853 N N . ALA A 1 107 ? 18.537 4.832 -0.210 1.00 86.38 107 ALA A N 1
ATOM 854 C CA . ALA A 1 107 ? 18.621 3.380 -0.406 1.00 86.38 107 ALA A CA 1
ATOM 855 C C . ALA A 1 107 ? 17.306 2.700 -0.831 1.00 86.38 107 ALA A C 1
ATOM 857 O O . ALA A 1 107 ? 17.349 1.662 -1.485 1.00 86.38 107 ALA A O 1
ATOM 858 N N . ASN A 1 108 ? 16.155 3.266 -0.454 1.00 81.88 108 ASN A N 1
ATOM 859 C CA . ASN A 1 108 ? 14.827 2.739 -0.782 1.00 81.88 108 ASN A CA 1
ATOM 860 C C . ASN A 1 108 ? 13.909 3.810 -1.397 1.00 81.88 108 ASN A C 1
ATOM 862 O O . ASN A 1 108 ? 12.699 3.732 -1.223 1.00 81.88 108 ASN A O 1
ATOM 866 N N . ILE A 1 109 ? 14.482 4.828 -2.045 1.00 87.94 109 ILE A N 1
ATOM 867 C CA . ILE A 1 109 ? 13.736 5.933 -2.659 1.00 87.94 109 ILE A CA 1
ATOM 868 C C . ILE A 1 109 ? 13.706 5.741 -4.170 1.00 87.94 109 ILE A C 1
ATOM 870 O O . ILE A 1 109 ? 14.752 5.682 -4.816 1.00 87.94 109 ILE A O 1
ATOM 874 N N . LYS A 1 110 ? 12.505 5.699 -4.749 1.00 93.75 110 LYS A N 1
ATOM 875 C CA . LYS A 1 110 ? 12.315 5.723 -6.200 1.00 93.75 110 LYS A CA 1
ATOM 876 C C . LYS A 1 110 ? 12.271 7.168 -6.696 1.00 93.75 110 LYS A C 1
ATOM 878 O O . LYS A 1 110 ? 11.322 7.906 -6.425 1.00 93.75 110 LYS A O 1
ATOM 883 N N . ILE A 1 111 ? 13.296 7.567 -7.447 1.00 97.44 111 ILE A N 1
ATOM 884 C CA . ILE A 1 111 ? 13.386 8.892 -8.072 1.00 97.44 111 ILE A CA 1
ATOM 885 C C . ILE A 1 111 ? 12.739 8.836 -9.457 1.00 97.44 111 ILE A C 1
ATOM 887 O O . ILE A 1 111 ? 13.024 7.939 -10.250 1.00 97.44 111 ILE A O 1
ATOM 891 N N . GLY A 1 112 ? 11.869 9.800 -9.745 1.00 97.50 112 GLY A N 1
ATOM 892 C CA . GLY A 1 112 ? 11.246 9.983 -11.048 1.00 97.50 112 GLY A CA 1
ATOM 893 C C . GLY A 1 112 ? 11.611 11.320 -11.673 1.00 97.50 112 GLY A C 1
ATOM 894 O O . GLY A 1 112 ? 11.505 12.358 -11.022 1.00 97.50 112 GLY A O 1
ATOM 895 N N . VAL A 1 113 ? 11.992 11.307 -12.947 1.00 98.19 113 VAL A N 1
ATOM 896 C CA . VAL A 1 113 ? 12.264 12.494 -13.761 1.00 98.19 113 VAL A CA 1
ATOM 897 C C . VAL A 1 113 ? 11.277 12.534 -14.920 1.00 98.19 113 VAL A C 1
ATOM 899 O O . VAL A 1 113 ? 11.183 11.602 -15.718 1.00 98.19 113 VAL A O 1
ATOM 902 N N . ALA A 1 114 ? 10.550 13.641 -15.034 1.00 97.50 114 ALA A N 1
ATOM 903 C CA . ALA A 1 114 ? 9.683 13.913 -16.167 1.00 97.50 114 ALA A CA 1
ATOM 904 C C . ALA A 1 114 ? 10.184 15.128 -16.944 1.00 97.50 114 ALA A C 1
ATOM 906 O O . ALA A 1 114 ? 10.307 16.218 -16.377 1.00 97.50 114 ALA A O 1
ATOM 907 N N . VAL A 1 115 ? 10.423 14.949 -18.244 1.00 97.50 115 VAL A N 1
ATOM 908 C CA . VAL A 1 115 ? 10.833 16.034 -19.140 1.00 97.50 115 VAL A CA 1
ATOM 909 C C . VAL A 1 115 ? 9.611 16.632 -19.829 1.00 97.50 115 VAL A C 1
ATOM 911 O O . VAL A 1 115 ? 8.857 15.927 -20.497 1.00 97.50 115 VAL A O 1
ATOM 914 N N . ILE A 1 116 ? 9.406 17.935 -19.658 1.00 95.06 116 ILE A N 1
ATOM 915 C CA . ILE A 1 116 ? 8.307 18.706 -20.244 1.00 95.06 116 ILE A CA 1
ATOM 916 C C . ILE A 1 116 ? 8.787 19.308 -21.566 1.00 95.06 116 ILE A C 1
ATOM 918 O O . ILE A 1 116 ? 9.802 20.007 -21.595 1.00 95.06 116 ILE A O 1
ATOM 922 N N . THR A 1 117 ? 8.061 19.053 -22.657 1.00 93.75 117 THR A N 1
ATOM 923 C CA . THR A 1 117 ? 8.457 19.522 -23.993 1.00 93.75 117 THR A CA 1
ATOM 924 C C . THR A 1 117 ? 7.268 19.893 -24.881 1.00 93.75 117 THR A C 1
ATOM 926 O O . THR A 1 117 ? 6.125 19.514 -24.619 1.00 93.75 117 THR A O 1
ATOM 929 N N . TYR A 1 118 ? 7.553 20.693 -25.912 1.00 92.88 118 TYR A N 1
ATOM 930 C CA . TYR A 1 118 ? 6.637 21.036 -26.999 1.00 92.88 118 TYR A CA 1
ATOM 931 C C . TYR A 1 118 ? 7.434 21.584 -28.194 1.00 92.88 118 TYR A C 1
ATOM 933 O O . TYR A 1 118 ? 8.092 22.618 -28.058 1.00 92.88 118 TYR A O 1
ATOM 941 N N . ASN A 1 119 ? 7.364 20.909 -29.346 1.00 92.75 119 ASN A N 1
ATOM 942 C CA . ASN A 1 119 ? 8.010 21.244 -30.624 1.00 92.75 119 ASN A CA 1
ATOM 943 C C . ASN A 1 119 ? 9.512 21.571 -30.509 1.00 92.75 119 ASN A C 1
ATOM 945 O O . ASN A 1 119 ? 10.004 22.539 -31.099 1.00 92.75 119 ASN A O 1
ATOM 949 N N . ARG A 1 120 ? 10.237 20.796 -29.694 1.00 92.19 120 ARG A N 1
ATOM 950 C CA . ARG A 1 120 ? 11.660 21.001 -29.386 1.00 92.19 120 ARG A CA 1
ATOM 951 C C . ARG A 1 120 ? 12.465 19.693 -29.378 1.00 92.19 120 ARG A C 1
ATOM 953 O O . ARG A 1 120 ? 13.386 19.546 -28.576 1.00 92.19 120 ARG A O 1
ATOM 960 N N . LEU A 1 121 ? 12.195 18.775 -30.311 1.00 94.56 121 LEU A N 1
ATOM 961 C CA . LEU A 1 121 ? 12.810 17.441 -30.398 1.00 94.56 121 LEU A CA 1
ATOM 962 C C . LEU A 1 121 ? 14.332 17.448 -30.210 1.00 94.56 121 LEU A C 1
ATOM 964 O O . LEU A 1 121 ? 14.857 16.673 -29.416 1.00 94.56 121 LEU A O 1
ATOM 968 N N . LYS A 1 122 ? 15.071 18.328 -30.897 1.00 93.75 122 LYS A N 1
ATOM 969 C CA . LYS A 1 122 ? 16.538 18.343 -30.771 1.00 93.75 122 LYS A CA 1
ATOM 970 C C . LYS A 1 122 ? 16.998 18.662 -29.341 1.00 93.75 122 LYS A C 1
ATOM 972 O O . LYS A 1 122 ? 17.916 18.022 -28.840 1.00 93.75 122 LYS A O 1
ATOM 977 N N . ARG A 1 123 ? 16.327 19.598 -28.662 1.00 92.94 123 ARG A N 1
ATOM 978 C CA . ARG A 1 123 ? 16.621 19.930 -27.259 1.00 92.94 123 ARG A CA 1
ATOM 979 C C . ARG A 1 123 ? 16.236 18.786 -26.330 1.00 92.94 123 ARG A C 1
ATOM 981 O O . ARG A 1 123 ? 17.026 18.434 -25.464 1.00 92.94 123 ARG A O 1
ATOM 988 N N . LEU A 1 124 ? 15.077 18.169 -26.559 1.00 95.38 124 LEU A N 1
ATOM 989 C CA . LEU A 1 124 ? 14.650 16.981 -25.822 1.00 95.38 124 LEU A CA 1
ATOM 990 C C . LEU A 1 124 ? 15.684 15.851 -25.929 1.00 95.38 124 LEU A C 1
ATOM 992 O O . LEU A 1 124 ? 16.035 15.255 -24.919 1.00 95.38 124 LEU A O 1
ATOM 996 N N . GLN A 1 125 ? 16.194 15.574 -27.132 1.00 95.56 125 GLN A N 1
ATOM 997 C CA . GLN A 1 125 ? 17.220 14.552 -27.362 1.00 95.56 125 GLN A CA 1
ATOM 998 C C . GLN A 1 125 ? 18.466 14.799 -26.517 1.00 95.56 125 GLN A C 1
ATOM 1000 O O . GLN A 1 125 ? 18.928 13.900 -25.816 1.00 95.56 125 GLN A O 1
ATOM 1005 N N . ASP A 1 126 ? 18.994 16.020 -26.576 1.00 93.06 126 ASP A N 1
ATOM 1006 C CA . ASP A 1 126 ? 20.204 16.394 -25.849 1.00 93.06 126 ASP A CA 1
ATOM 1007 C C . ASP A 1 126 ? 19.962 16.339 -24.327 1.00 93.06 126 ASP A C 1
ATOM 1009 O O . ASP A 1 126 ? 20.795 15.824 -23.581 1.00 93.06 126 ASP A O 1
ATOM 1013 N N . ASN A 1 127 ? 18.780 16.766 -23.873 1.00 94.88 127 ASN A N 1
ATOM 1014 C CA . ASN A 1 127 ? 18.356 16.696 -22.475 1.00 94.88 127 ASN A CA 1
ATOM 1015 C C . ASN A 1 127 ? 18.275 15.248 -21.960 1.00 94.88 127 ASN A C 1
ATOM 1017 O O . ASN A 1 127 ? 18.893 14.907 -20.954 1.00 94.88 127 ASN A O 1
ATOM 1021 N N . ILE A 1 128 ? 17.579 14.370 -22.688 1.00 95.44 128 ILE A N 1
ATOM 1022 C CA . ILE A 1 128 ? 17.424 12.950 -22.342 1.00 95.44 128 ILE A CA 1
ATOM 1023 C C . ILE A 1 128 ? 18.771 12.222 -22.340 1.00 95.44 128 ILE A C 1
ATOM 1025 O O . ILE A 1 128 ? 19.016 11.391 -21.465 1.00 95.44 128 ILE A O 1
ATOM 1029 N N . ASN A 1 129 ? 19.653 12.528 -23.294 1.00 92.81 129 ASN A N 1
ATOM 1030 C CA . ASN A 1 129 ? 20.998 11.958 -23.320 1.00 92.81 129 ASN A CA 1
ATOM 1031 C C . ASN A 1 129 ? 21.789 12.364 -22.073 1.00 92.81 129 ASN A C 1
ATOM 1033 O O . ASN A 1 129 ? 22.404 11.508 -21.444 1.00 92.81 129 ASN A O 1
ATOM 1037 N N . ASN A 1 130 ? 21.716 13.633 -21.670 1.00 94.19 130 ASN A N 1
ATOM 1038 C CA . ASN A 1 130 ? 22.369 14.096 -20.451 1.00 94.19 130 ASN A CA 1
ATOM 1039 C C . ASN A 1 130 ? 21.767 13.469 -19.192 1.00 94.19 130 ASN A C 1
ATOM 1041 O O . ASN A 1 130 ? 22.522 13.092 -18.303 1.00 94.19 130 ASN A O 1
ATOM 1045 N N . ILE A 1 131 ? 20.443 13.290 -19.121 1.00 95.44 131 ILE A N 1
ATOM 1046 C CA . ILE A 1 131 ? 19.819 12.539 -18.022 1.00 95.44 131 ILE A CA 1
ATOM 1047 C C . ILE A 1 131 ? 20.416 11.131 -17.963 1.00 95.44 131 ILE A C 1
ATOM 1049 O O . ILE A 1 131 ? 20.927 10.745 -16.925 1.00 95.44 131 ILE A O 1
ATOM 1053 N N . ARG A 1 132 ? 20.453 10.392 -19.077 1.00 91.19 132 ARG A N 1
ATOM 1054 C CA . ARG A 1 132 ? 21.019 9.029 -19.110 1.00 91.19 132 ARG A CA 1
ATOM 1055 C C . ARG A 1 132 ? 22.496 8.958 -18.715 1.00 91.19 132 ARG A C 1
ATOM 1057 O O . ARG A 1 132 ? 22.921 7.939 -18.195 1.00 91.19 132 ARG A O 1
ATOM 1064 N N . VAL A 1 133 ? 23.273 10.002 -18.999 1.00 91.56 133 VAL A N 1
ATOM 1065 C CA . VAL A 1 133 ? 24.702 10.063 -18.651 1.00 91.56 133 VAL A CA 1
ATOM 1066 C C . VAL A 1 133 ? 24.915 10.411 -17.179 1.00 91.56 133 VAL A C 1
ATOM 1068 O O . VAL A 1 133 ? 25.842 9.900 -16.562 1.00 91.56 133 VAL A O 1
ATOM 1071 N N . PHE A 1 134 ? 24.098 11.309 -16.629 1.00 93.94 134 PHE A N 1
ATOM 1072 C CA . PHE A 1 134 ? 24.350 11.923 -15.326 1.00 93.94 134 PHE A CA 1
ATOM 1073 C C . PHE A 1 134 ? 23.433 11.430 -14.199 1.00 93.94 134 PHE A C 1
ATOM 1075 O O . PHE A 1 134 ? 23.681 11.776 -13.044 1.00 93.94 134 PHE A O 1
ATOM 1082 N N . SER A 1 135 ? 22.387 10.667 -14.514 1.00 92.25 135 SER A N 1
ATOM 1083 C CA . SER A 1 135 ? 21.496 10.015 -13.549 1.00 92.25 135 SER A CA 1
ATOM 1084 C C . SER A 1 135 ? 21.925 8.586 -13.240 1.00 92.25 135 SER A C 1
ATOM 1086 O O . SER A 1 135 ? 22.631 7.947 -14.015 1.00 92.25 135 SER A O 1
ATOM 1088 N N . ASN A 1 136 ? 21.437 8.071 -12.114 1.00 79.88 136 ASN A N 1
ATOM 1089 C CA . ASN A 1 136 ? 21.585 6.667 -11.745 1.00 79.88 136 ASN A CA 1
ATOM 1090 C C . ASN A 1 136 ? 20.666 5.766 -12.606 1.00 79.88 136 ASN A C 1
ATOM 1092 O O . ASN A 1 136 ? 19.577 6.187 -13.004 1.00 79.88 136 ASN A O 1
ATOM 1096 N N . ASP A 1 137 ? 21.062 4.510 -12.842 1.00 75.19 137 ASP A N 1
ATOM 1097 C CA . ASP A 1 137 ? 20.337 3.546 -13.694 1.00 75.19 137 ASP A CA 1
ATOM 1098 C C . ASP A 1 137 ? 18.898 3.265 -13.216 1.00 75.19 137 ASP A C 1
ATOM 1100 O O . ASP A 1 137 ? 18.039 2.857 -13.998 1.00 75.19 137 ASP A O 1
ATOM 1104 N N . ASN A 1 138 ? 18.622 3.494 -11.929 1.00 79.50 138 ASN A N 1
ATOM 1105 C CA . ASN A 1 138 ? 17.321 3.241 -11.306 1.00 79.50 138 ASN A CA 1
ATOM 1106 C C . ASN A 1 138 ? 16.350 4.438 -11.357 1.00 79.50 138 ASN A C 1
ATOM 1108 O O . ASN A 1 138 ? 15.241 4.341 -10.823 1.00 79.50 138 ASN A O 1
ATOM 1112 N N . THR A 1 139 ? 16.733 5.560 -11.973 1.00 90.62 139 THR A N 1
ATOM 1113 C CA . THR A 1 139 ? 15.865 6.740 -12.096 1.00 90.62 139 THR A CA 1
ATOM 1114 C C . THR A 1 139 ? 14.799 6.515 -13.170 1.00 90.62 139 THR A C 1
ATOM 1116 O O . THR A 1 139 ? 15.102 6.312 -14.347 1.00 90.62 139 THR A O 1
ATOM 1119 N N . ALA A 1 140 ? 13.523 6.574 -12.776 1.00 92.06 140 ALA A N 1
ATOM 1120 C CA . ALA A 1 140 ? 12.412 6.478 -13.716 1.00 92.06 140 ALA A CA 1
ATOM 1121 C C . ALA A 1 140 ? 12.378 7.721 -14.616 1.00 92.06 140 ALA A C 1
ATOM 1123 O O . ALA A 1 140 ? 12.516 8.843 -14.131 1.00 92.06 140 ALA A O 1
ATOM 1124 N N . LEU A 1 141 ? 12.172 7.530 -15.920 1.00 94.56 141 LEU A N 1
ATOM 1125 C CA . LEU A 1 141 ? 12.210 8.605 -16.909 1.00 94.56 141 LEU A CA 1
ATOM 1126 C C . LEU A 1 141 ? 10.968 8.583 -17.798 1.00 94.56 141 LEU A C 1
ATOM 1128 O O . LEU A 1 141 ? 10.650 7.562 -18.407 1.00 94.56 141 LEU A O 1
ATOM 1132 N N . VAL A 1 142 ? 10.313 9.736 -17.921 1.00 94.81 142 VAL A N 1
ATOM 1133 C CA . VAL A 1 142 ? 9.152 9.935 -18.796 1.00 94.81 142 VAL A CA 1
ATOM 1134 C C . VAL A 1 142 ? 9.220 11.285 -19.508 1.00 94.81 142 VAL A C 1
ATOM 1136 O O . VAL A 1 142 ? 9.783 12.251 -18.996 1.00 94.81 142 VAL A O 1
ATOM 1139 N N . VAL A 1 143 ? 8.625 11.367 -20.694 1.00 95.62 143 VAL A N 1
ATOM 1140 C CA . VAL A 1 143 ? 8.414 12.617 -21.429 1.00 95.62 143 VAL A CA 1
ATOM 1141 C C . VAL A 1 143 ? 6.936 12.987 -21.366 1.00 95.62 143 VAL A C 1
ATOM 1143 O O . VAL A 1 143 ? 6.064 12.167 -21.647 1.00 95.62 143 VAL A O 1
ATOM 1146 N N . ALA A 1 144 ? 6.647 14.230 -20.998 1.00 94.31 144 ALA A N 1
ATOM 1147 C CA . ALA A 1 144 ? 5.328 14.830 -21.133 1.00 94.31 144 ALA A CA 1
ATOM 1148 C C . ALA A 1 144 ? 5.375 15.842 -22.283 1.00 94.31 144 ALA A C 1
ATOM 1150 O O . ALA A 1 144 ? 5.868 16.966 -22.143 1.00 94.31 144 ALA A O 1
ATOM 1151 N N . ASP A 1 145 ? 4.882 15.409 -23.434 1.00 93.12 145 ASP A N 1
ATOM 1152 C CA . ASP A 1 145 ? 4.790 16.167 -24.670 1.00 93.12 145 ASP A CA 1
ATOM 1153 C C . ASP A 1 145 ? 3.435 16.893 -24.746 1.00 93.12 145 ASP A C 1
ATOM 1155 O O . ASP A 1 145 ? 2.369 16.288 -24.641 1.00 93.12 145 ASP A O 1
ATOM 1159 N N . ASP A 1 146 ? 3.437 18.212 -24.939 1.00 90.94 146 ASP A N 1
ATOM 1160 C CA . ASP A 1 146 ? 2.195 18.984 -25.097 1.00 90.94 146 ASP A CA 1
ATOM 1161 C C . ASP A 1 146 ? 1.679 18.980 -26.551 1.00 90.94 146 ASP A C 1
ATOM 1163 O O . ASP A 1 146 ? 1.215 20.002 -27.060 1.00 90.94 146 ASP A O 1
ATOM 1167 N N . GLY A 1 147 ? 1.768 17.830 -27.229 1.00 89.69 147 GLY A N 1
ATOM 1168 C CA . GLY A 1 147 ? 1.277 17.614 -28.593 1.00 89.69 147 GLY A CA 1
ATOM 1169 C C . GLY A 1 147 ? 2.220 18.117 -29.689 1.00 89.69 147 GLY A C 1
ATOM 1170 O O . GLY A 1 147 ? 1.787 18.850 -30.583 1.00 89.69 147 GLY A O 1
ATOM 1171 N N . SER A 1 148 ? 3.504 17.761 -29.619 1.00 92.06 148 SER A N 1
ATOM 1172 C CA . SER A 1 148 ? 4.493 18.132 -30.633 1.00 92.06 148 SER A CA 1
ATOM 1173 C C . SER A 1 148 ? 4.210 17.506 -32.001 1.00 92.06 148 SER A C 1
ATOM 1175 O O . SER A 1 148 ? 3.770 16.364 -32.119 1.00 92.06 148 SER A O 1
ATOM 1177 N N . GLN A 1 149 ? 4.536 18.247 -33.060 1.00 92.75 149 GLN A N 1
ATOM 1178 C CA . GLN A 1 149 ? 4.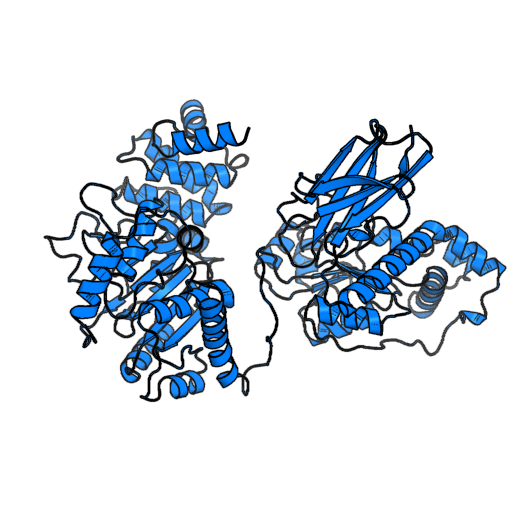396 17.835 -34.464 1.00 92.75 149 GLN A CA 1
ATOM 1179 C C . GLN A 1 149 ? 5.749 17.625 -35.161 1.00 92.75 149 GLN A C 1
ATOM 1181 O O . GLN A 1 149 ? 5.811 17.363 -36.358 1.00 92.75 149 GLN A O 1
ATOM 1186 N N . ASP A 1 150 ? 6.847 17.731 -34.417 1.00 93.69 150 ASP A N 1
ATOM 1187 C CA . ASP A 1 150 ? 8.226 17.680 -34.915 1.00 93.69 150 ASP A CA 1
ATOM 1188 C C . ASP A 1 150 ? 8.853 16.273 -34.890 1.00 93.69 150 ASP A C 1
ATOM 1190 O O . ASP A 1 150 ? 10.057 16.117 -35.086 1.00 93.69 150 ASP A O 1
ATOM 1194 N N . GLY A 1 151 ? 8.043 15.240 -34.642 1.00 93.31 151 GLY A N 1
ATOM 1195 C CA . GLY A 1 151 ? 8.495 13.851 -34.535 1.00 93.31 151 GLY A CA 1
ATOM 1196 C C . GLY A 1 151 ? 8.905 13.414 -33.125 1.00 93.31 151 GLY A C 1
ATOM 1197 O O . GLY A 1 151 ? 9.402 12.298 -32.976 1.00 93.31 151 GLY A O 1
ATOM 1198 N N . THR A 1 152 ? 8.674 14.239 -32.095 1.00 94.31 152 THR A N 1
ATOM 1199 C CA . THR A 1 152 ? 8.982 13.915 -30.689 1.00 94.31 152 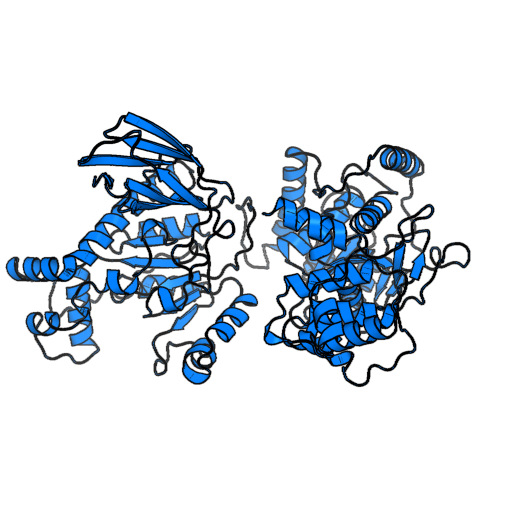THR A CA 1
ATOM 1200 C C . THR A 1 152 ? 8.474 12.548 -30.248 1.00 94.31 152 THR A C 1
ATOM 1202 O O . THR A 1 152 ? 9.276 11.708 -29.836 1.00 94.31 152 THR A O 1
ATOM 1205 N N . LYS A 1 153 ? 7.177 12.272 -30.415 1.00 90.19 153 LYS A N 1
ATOM 1206 C CA . LYS A 1 153 ? 6.589 10.978 -30.044 1.00 90.19 153 LYS A CA 1
ATOM 1207 C C . LYS A 1 153 ? 7.261 9.796 -30.752 1.00 90.19 153 LYS A C 1
ATOM 1209 O O . LYS A 1 153 ? 7.738 8.880 -30.091 1.00 90.19 153 LYS A O 1
ATOM 1214 N N . ALA A 1 154 ? 7.408 9.872 -32.076 1.00 90.31 154 ALA A N 1
ATOM 1215 C CA . ALA A 1 154 ? 8.045 8.818 -32.870 1.00 90.31 154 ALA A CA 1
ATOM 1216 C C . ALA A 1 154 ? 9.502 8.555 -32.444 1.00 90.31 154 ALA A C 1
ATOM 1218 O O . ALA A 1 154 ? 9.973 7.416 -32.457 1.00 90.31 154 ALA A O 1
ATOM 1219 N N . TRP A 1 155 ? 10.231 9.603 -32.051 1.00 94.50 155 TRP A N 1
ATOM 1220 C CA . TRP A 1 155 ? 11.580 9.454 -31.520 1.00 94.50 155 TRP A CA 1
ATOM 1221 C C . TRP A 1 155 ? 11.588 8.803 -30.131 1.00 94.50 155 TRP A C 1
ATOM 1223 O O . TRP A 1 155 ? 12.410 7.914 -29.899 1.00 94.50 155 TRP A O 1
ATOM 1233 N N . CYS A 1 156 ? 10.687 9.200 -29.228 1.00 91.88 156 CYS A N 1
ATOM 1234 C CA . CYS A 1 156 ? 10.544 8.576 -27.912 1.00 91.88 156 CYS A CA 1
ATOM 1235 C C . CYS A 1 156 ? 10.226 7.079 -28.026 1.00 91.88 156 CYS A C 1
ATOM 1237 O O . CYS A 1 156 ? 10.917 6.273 -27.400 1.00 91.88 156 CYS A O 1
ATOM 1239 N N . ASP A 1 157 ? 9.277 6.710 -28.891 1.00 87.06 157 ASP A N 1
ATOM 1240 C CA . ASP A 1 157 ? 8.891 5.318 -29.155 1.00 87.06 157 ASP A CA 1
ATOM 1241 C C . ASP A 1 157 ? 10.094 4.504 -29.655 1.00 87.06 157 ASP A C 1
ATOM 1243 O O . ASP A 1 157 ? 10.446 3.471 -29.083 1.00 87.06 157 ASP A O 1
ATOM 1247 N N . LYS A 1 158 ? 10.833 5.031 -30.646 1.00 88.56 158 LYS A N 1
ATOM 1248 C CA . LYS A 1 158 ? 12.062 4.402 -31.166 1.00 88.56 158 LYS A CA 1
ATOM 1249 C C . LYS A 1 158 ? 13.135 4.187 -30.088 1.00 88.56 158 LYS A C 1
ATOM 1251 O O . LYS A 1 158 ? 13.946 3.270 -30.205 1.00 88.56 158 LYS A O 1
ATOM 1256 N N . ASN A 1 159 ? 13.170 5.033 -29.061 1.00 85.88 159 ASN A N 1
ATOM 1257 C CA . ASN A 1 159 ? 14.168 4.994 -27.990 1.00 85.88 159 ASN A CA 1
ATOM 1258 C C . ASN A 1 159 ? 13.647 4.362 -26.690 1.00 85.88 159 ASN A C 1
ATOM 1260 O O . ASN A 1 159 ? 14.353 4.419 -25.678 1.00 85.88 159 ASN A O 1
ATOM 1264 N N . ASN A 1 160 ? 12.460 3.741 -26.724 1.00 86.19 160 ASN A N 1
ATOM 1265 C CA . ASN A 1 160 ? 11.797 3.105 -25.585 1.00 86.19 160 ASN A CA 1
ATOM 1266 C C . ASN A 1 160 ? 11.605 4.040 -24.377 1.00 86.19 160 ASN A C 1
ATOM 1268 O O . ASN A 1 160 ? 11.764 3.614 -23.230 1.00 86.19 160 ASN A O 1
ATOM 1272 N N . ILE A 1 161 ? 11.293 5.311 -24.636 1.00 88.25 161 ILE A N 1
ATOM 1273 C CA . ILE A 1 161 ? 11.025 6.319 -23.607 1.00 88.25 161 ILE A CA 1
ATOM 1274 C C . ILE A 1 161 ? 9.509 6.516 -23.526 1.00 88.25 161 ILE A C 1
ATOM 1276 O O . ILE A 1 161 ? 8.918 6.916 -24.531 1.00 88.25 161 ILE A O 1
ATOM 1280 N N . PRO A 1 162 ? 8.868 6.276 -22.366 1.00 88.94 162 PRO A N 1
ATOM 1281 C CA . PRO A 1 162 ? 7.462 6.608 -22.179 1.00 88.94 162 PRO A CA 1
ATOM 1282 C C . PRO A 1 162 ? 7.220 8.082 -22.525 1.00 88.94 162 PRO A C 1
ATOM 1284 O O . PRO A 1 162 ? 7.897 8.964 -21.998 1.00 88.94 162 PRO A O 1
ATOM 1287 N N . CYS A 1 163 ? 6.282 8.347 -23.432 1.00 90.00 163 CYS A N 1
ATOM 1288 C CA . CYS A 1 163 ? 5.947 9.692 -23.882 1.00 90.00 163 CYS A CA 1
ATOM 1289 C C . CYS A 1 163 ? 4.433 9.881 -23.844 1.00 90.00 163 CYS A C 1
ATOM 1291 O O . CYS A 1 163 ? 3.685 9.123 -24.460 1.00 90.00 163 CYS A O 1
ATOM 1293 N N . MET A 1 164 ? 3.984 10.872 -23.080 1.00 87.12 164 MET A N 1
ATOM 1294 C CA . MET A 1 164 ? 2.575 11.186 -22.887 1.00 87.12 164 MET A CA 1
ATOM 1295 C C . MET A 1 164 ? 2.192 12.473 -23.595 1.00 87.12 164 MET A C 1
ATOM 1297 O O . MET A 1 164 ? 2.969 13.418 -23.597 1.00 87.12 164 MET A O 1
ATOM 1301 N N . GLY A 1 165 ? 0.936 12.544 -24.031 1.00 73.50 165 GLY A N 1
ATOM 1302 C CA . GLY A 1 165 ? 0.322 13.761 -24.547 1.00 73.50 165 GLY A CA 1
ATOM 1303 C C . GLY A 1 165 ? 0.323 13.820 -26.072 1.00 73.50 165 GLY A C 1
ATOM 1304 O O . GLY A 1 165 ? 1.351 13.846 -26.734 1.00 73.50 165 GLY A O 1
ATOM 1305 N N . GLU A 1 166 ? -0.885 13.809 -26.628 1.00 66.94 166 GLU A N 1
ATOM 1306 C CA . GLU A 1 166 ? -1.122 13.813 -28.079 1.00 66.94 166 GLU A CA 1
ATOM 1307 C C . GLU A 1 166 ? -1.695 15.147 -28.567 1.00 66.94 166 GLU A C 1
ATOM 1309 O O . GLU A 1 166 ? -1.702 15.437 -29.759 1.00 66.94 166 GLU A O 1
ATOM 1314 N N . VAL A 1 167 ? -2.177 15.967 -27.632 1.00 81.62 167 VAL A N 1
ATOM 1315 C CA . VAL A 1 167 ? -2.807 17.256 -27.900 1.00 81.62 167 VAL A CA 1
ATOM 1316 C C . VAL A 1 167 ? -2.296 18.306 -26.925 1.00 81.62 167 VAL A C 1
ATOM 1318 O O . VAL A 1 167 ? -2.095 18.035 -25.731 1.00 81.62 167 VAL A O 1
ATOM 1321 N N . ASN A 1 168 ? -2.135 19.522 -27.443 1.00 85.56 168 ASN A N 1
ATOM 1322 C CA . ASN A 1 168 ? -1.775 20.674 -26.638 1.00 85.56 168 ASN A CA 1
ATOM 1323 C C . ASN A 1 168 ? -2.915 21.018 -25.675 1.00 85.56 168 ASN A C 1
ATOM 1325 O O . ASN A 1 168 ? -4.033 21.325 -26.089 1.00 85.56 168 ASN A O 1
ATOM 1329 N N . THR A 1 169 ? -2.625 20.950 -24.380 1.00 82.81 169 THR A N 1
ATOM 1330 C CA . THR A 1 169 ? -3.578 21.284 -23.304 1.00 82.81 169 THR A CA 1
ATOM 1331 C C . THR A 1 169 ? -3.059 22.382 -22.384 1.00 82.81 169 THR A C 1
ATOM 1333 O O . THR A 1 169 ? -3.728 22.772 -21.419 1.00 82.81 169 THR A O 1
ATOM 1336 N N . GLY A 1 170 ? -1.876 22.906 -22.695 1.00 86.56 170 GLY A N 1
ATOM 1337 C CA . GLY A 1 170 ? -1.196 23.934 -21.943 1.00 86.56 170 GLY A CA 1
ATOM 1338 C C . GLY A 1 170 ? -0.302 23.383 -20.835 1.00 86.56 170 GLY A C 1
ATOM 1339 O O . GLY A 1 170 ? -0.477 22.289 -20.295 1.00 86.56 170 GLY A O 1
ATOM 1340 N N . VAL A 1 171 ? 0.632 24.242 -20.425 1.00 87.50 171 VAL A N 1
ATOM 1341 C CA . VAL A 1 171 ? 1.745 23.928 -19.516 1.00 87.50 171 VAL A CA 1
ATOM 1342 C C . VAL A 1 171 ? 1.301 23.260 -18.212 1.00 87.50 171 VAL A C 1
ATOM 1344 O O . VAL A 1 171 ? 1.928 22.307 -17.760 1.00 87.50 171 VAL A O 1
ATOM 1347 N N . VAL A 1 172 ? 0.230 23.750 -17.581 1.00 92.12 172 VAL A N 1
ATOM 1348 C CA . VAL A 1 172 ? -0.250 23.212 -16.295 1.00 92.12 172 VAL A CA 1
ATOM 1349 C C . VAL A 1 172 ? -0.791 21.797 -16.450 1.00 92.12 172 VAL A C 1
ATOM 1351 O O . VAL A 1 172 ? -0.441 20.927 -15.657 1.00 92.12 172 VAL A O 1
ATOM 1354 N N . ALA A 1 173 ? -1.607 21.560 -17.476 1.00 90.12 173 ALA A N 1
ATOM 1355 C CA . ALA A 1 173 ? -2.148 20.238 -17.747 1.00 90.12 173 ALA A CA 1
ATOM 1356 C C . ALA A 1 173 ? -1.022 19.259 -18.104 1.00 90.12 173 ALA A C 1
ATOM 1358 O O . ALA A 1 173 ? -0.984 18.159 -17.557 1.00 90.12 173 ALA A O 1
ATOM 1359 N N . ASN A 1 174 ? -0.045 19.687 -18.909 1.00 91.69 174 ASN A N 1
ATOM 1360 C CA . ASN A 1 174 ? 1.084 18.839 -19.274 1.00 91.69 174 ASN A CA 1
ATOM 1361 C C . ASN A 1 174 ? 1.975 18.473 -18.068 1.00 91.69 174 ASN A C 1
ATOM 1363 O O . ASN A 1 174 ? 2.298 17.304 -17.862 1.00 91.69 174 ASN A O 1
ATOM 1367 N N . LYS A 1 175 ? 2.283 19.437 -17.187 1.00 94.12 175 LYS A N 1
ATOM 1368 C CA . LYS A 1 175 ? 2.983 19.159 -15.916 1.00 94.12 175 LYS A CA 1
ATOM 1369 C C . LYS A 1 175 ? 2.184 18.246 -14.991 1.00 94.12 175 LYS A C 1
ATOM 1371 O O . LYS A 1 175 ? 2.767 17.417 -14.301 1.00 94.12 175 LYS A O 1
ATOM 1376 N N . ASN A 1 176 ? 0.860 18.369 -14.982 1.00 94.81 176 ASN A N 1
ATOM 1377 C CA . ASN A 1 176 ? 0.010 17.475 -14.207 1.00 94.81 176 ASN A CA 1
ATOM 1378 C C . ASN A 1 176 ? 0.025 16.042 -14.748 1.00 94.81 176 ASN A C 1
ATOM 1380 O O . ASN A 1 176 ? 0.016 15.126 -13.936 1.00 94.81 176 ASN A O 1
ATOM 1384 N N . ARG A 1 177 ? 0.105 15.828 -16.071 1.00 91.94 177 ARG A N 1
ATOM 1385 C CA . ARG A 1 177 ? 0.308 14.482 -16.643 1.00 91.94 177 ARG A CA 1
ATOM 1386 C C . ARG A 1 177 ? 1.621 13.880 -16.165 1.00 91.94 177 ARG A C 1
ATOM 1388 O O . ARG A 1 177 ? 1.625 12.754 -15.688 1.00 91.94 177 ARG A O 1
ATOM 1395 N N . ALA A 1 178 ? 2.707 14.653 -16.242 1.00 94.12 178 ALA A N 1
ATOM 1396 C CA . ALA A 1 178 ? 4.015 14.251 -15.732 1.00 94.12 178 ALA A CA 1
ATOM 1397 C C . ALA A 1 178 ? 3.952 13.831 -14.255 1.00 94.12 178 ALA A C 1
ATOM 1399 O O . ALA A 1 178 ? 4.368 12.729 -13.914 1.00 94.12 178 ALA A O 1
ATOM 1400 N N . LEU A 1 179 ? 3.375 14.674 -13.392 1.00 95.25 179 LEU A N 1
ATOM 1401 C CA . LEU A 1 179 ? 3.206 14.358 -11.970 1.00 95.25 179 LEU A CA 1
ATOM 1402 C C . LEU A 1 179 ? 2.334 13.121 -11.751 1.00 95.25 179 LEU A C 1
ATOM 1404 O O . LEU A 1 179 ? 2.667 12.296 -10.910 1.00 95.25 179 LEU A O 1
ATOM 1408 N N . TYR A 1 180 ? 1.244 12.984 -12.507 1.00 93.25 180 TYR A N 1
ATOM 1409 C CA . TYR A 1 180 ? 0.326 11.854 -12.383 1.00 93.25 180 TYR A CA 1
ATOM 1410 C C . TYR A 1 180 ? 1.031 10.552 -12.749 1.00 93.25 180 TYR A C 1
ATOM 1412 O O . TYR A 1 180 ? 0.923 9.568 -12.034 1.00 93.25 180 TYR A O 1
ATOM 1420 N N . TYR A 1 181 ? 1.824 10.557 -13.819 1.00 89.56 181 TYR A N 1
ATOM 1421 C CA . TYR A 1 181 ? 2.626 9.403 -14.198 1.00 89.56 181 TYR A CA 1
ATOM 1422 C C . TYR A 1 181 ? 3.647 9.045 -13.121 1.00 89.56 181 TYR A C 1
ATOM 1424 O O . TYR A 1 181 ? 3.689 7.906 -12.670 1.00 89.56 181 TYR A O 1
ATOM 1432 N N . LEU A 1 182 ? 4.448 10.014 -12.673 1.00 91.38 182 LEU A N 1
ATOM 1433 C CA . LEU A 1 182 ? 5.487 9.742 -11.683 1.00 91.38 182 LEU A CA 1
ATOM 1434 C C . LEU A 1 182 ? 4.901 9.242 -10.352 1.00 91.38 182 LEU A C 1
ATOM 1436 O O . LEU A 1 182 ? 5.447 8.317 -9.763 1.00 91.38 182 LEU A O 1
ATOM 1440 N N . HIS A 1 183 ? 3.781 9.802 -9.887 1.00 87.06 183 HIS A N 1
ATOM 1441 C CA . HIS A 1 183 ? 3.198 9.438 -8.592 1.00 87.06 183 HIS A CA 1
ATOM 1442 C C . HIS A 1 183 ? 2.227 8.254 -8.653 1.00 87.06 183 HIS A C 1
ATOM 1444 O O . HIS A 1 183 ? 2.340 7.327 -7.856 1.00 87.06 183 HIS A O 1
ATOM 1450 N N . GLU A 1 184 ? 1.280 8.265 -9.587 1.00 82.19 184 GLU A N 1
ATOM 1451 C CA . GLU A 1 184 ? 0.172 7.300 -9.609 1.00 82.19 184 GLU A CA 1
ATOM 1452 C C . GLU A 1 184 ? 0.508 6.040 -10.413 1.00 82.19 184 GLU A C 1
ATOM 1454 O O . GLU A 1 184 ? -0.101 4.999 -10.187 1.00 82.19 184 GLU A O 1
ATOM 1459 N N . ILE A 1 185 ? 1.456 6.126 -11.356 1.00 80.62 185 ILE A N 1
ATOM 1460 C CA . ILE A 1 185 ? 1.820 5.014 -12.250 1.00 80.62 185 ILE A CA 1
ATOM 1461 C C . ILE A 1 185 ? 3.181 4.433 -11.866 1.00 80.62 185 ILE A C 1
ATOM 1463 O O . ILE A 1 185 ? 3.315 3.225 -11.698 1.00 80.62 185 ILE A O 1
ATOM 1467 N N . GLU A 1 186 ? 4.197 5.280 -11.698 1.00 81.69 186 GLU A N 1
ATOM 1468 C CA . GLU A 1 186 ? 5.539 4.836 -11.315 1.00 81.69 186 GLU A CA 1
ATOM 1469 C C . GLU A 1 186 ? 5.739 4.741 -9.801 1.00 81.69 186 GLU A C 1
ATOM 1471 O O . GLU A 1 186 ? 6.702 4.106 -9.378 1.00 81.69 186 GLU A O 1
ATOM 1476 N N . HIS A 1 187 ? 4.866 5.325 -8.978 1.00 84.38 187 HIS A N 1
ATOM 1477 C CA . HIS A 1 187 ? 5.009 5.334 -7.516 1.00 84.38 187 HIS A CA 1
ATOM 1478 C C . HIS A 1 187 ? 6.368 5.882 -7.046 1.00 84.38 187 HIS A C 1
ATOM 1480 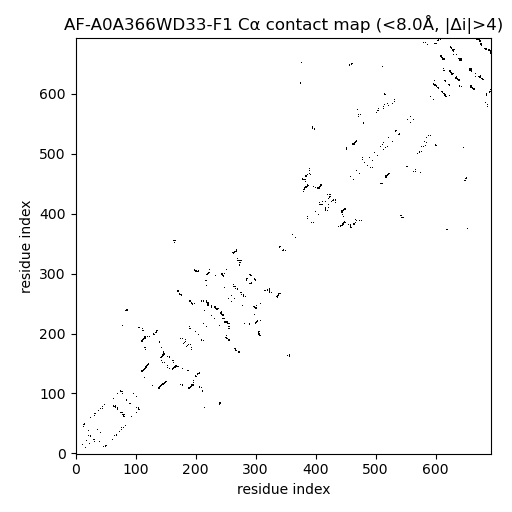O O . HIS A 1 187 ? 7.031 5.309 -6.184 1.00 84.38 187 HIS A O 1
ATOM 1486 N N . CYS A 1 188 ? 6.814 6.983 -7.651 1.00 89.81 188 CYS A N 1
ATOM 1487 C CA . CYS A 1 188 ? 8.033 7.672 -7.252 1.00 89.81 188 CYS A CA 1
ATOM 1488 C C . CYS A 1 188 ? 7.856 8.382 -5.898 1.00 89.81 188 CYS A C 1
ATOM 1490 O O . CYS A 1 188 ? 6.919 9.162 -5.699 1.00 89.81 188 CYS A O 1
ATOM 1492 N N . ASP A 1 189 ? 8.818 8.176 -4.997 1.00 94.00 189 ASP A N 1
ATOM 1493 C CA . ASP A 1 189 ? 8.933 8.864 -3.705 1.00 94.00 189 ASP A CA 1
ATOM 1494 C C . ASP A 1 189 ? 9.383 10.324 -3.865 1.00 94.00 189 ASP A C 1
ATOM 1496 O O . ASP A 1 189 ? 9.121 11.178 -3.012 1.00 94.00 189 ASP A O 1
ATOM 1500 N N . VAL A 1 190 ? 10.078 10.620 -4.966 1.00 97.38 190 VAL A N 1
ATOM 1501 C CA . VAL A 1 190 ? 10.461 11.971 -5.382 1.00 97.38 190 VAL A CA 1
ATOM 1502 C C . VAL A 1 190 ? 10.148 12.143 -6.859 1.00 97.38 190 VAL A C 1
ATOM 1504 O O . VAL A 1 190 ? 10.618 11.370 -7.692 1.00 97.38 190 VAL A O 1
ATOM 1507 N N . SER A 1 191 ? 9.443 13.225 -7.181 1.00 98.19 191 SER A N 1
ATOM 1508 C CA . SER A 1 191 ? 9.174 13.641 -8.556 1.00 98.19 191 SER A CA 1
ATOM 1509 C C . SER A 1 191 ? 9.968 14.889 -8.907 1.00 98.19 191 SER A C 1
ATOM 1511 O O . SER A 1 191 ? 9.869 15.905 -8.214 1.00 98.19 191 SER A O 1
ATOM 1513 N N . ILE A 1 192 ? 10.713 14.827 -10.008 1.00 98.31 192 ILE A N 1
ATOM 1514 C CA . ILE A 1 192 ? 11.467 15.930 -10.600 1.00 98.31 192 ILE A CA 1
ATOM 1515 C C . ILE A 1 192 ?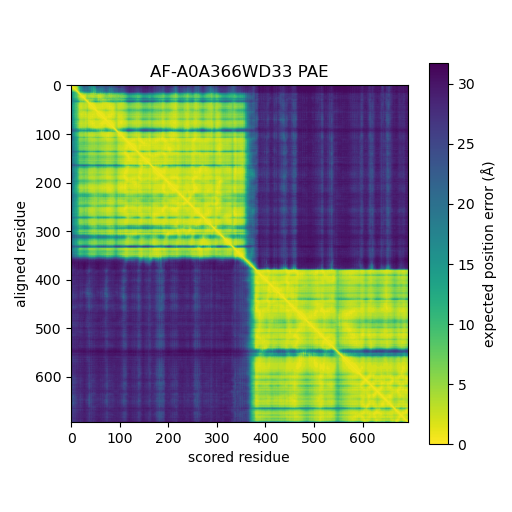 10.820 16.278 -11.942 1.00 98.31 192 ILE A C 1
ATOM 1517 O O . ILE A 1 192 ? 10.789 15.459 -12.857 1.00 98.31 192 ILE A O 1
ATOM 1521 N N . LEU A 1 193 ? 10.305 17.500 -12.073 1.00 98.00 193 LEU A N 1
ATOM 1522 C CA . LEU A 1 193 ? 9.842 18.035 -13.353 1.00 98.00 193 LEU A CA 1
ATOM 1523 C C . LEU A 1 193 ? 10.937 18.911 -13.946 1.00 98.00 193 LEU A C 1
ATOM 1525 O O . LEU A 1 193 ? 11.335 19.895 -13.316 1.00 98.00 193 LEU A O 1
ATOM 1529 N N . LEU A 1 194 ? 11.361 18.589 -15.161 1.00 96.50 194 LEU A N 1
ATOM 1530 C CA . LEU A 1 194 ? 12.434 19.264 -15.875 1.00 96.50 194 LEU A CA 1
ATOM 1531 C C . LEU A 1 194 ? 11.906 19.786 -17.215 1.00 96.50 194 LEU A C 1
ATOM 1533 O O . LEU A 1 194 ? 11.339 19.033 -17.993 1.00 96.50 194 LEU A O 1
ATOM 1537 N N . GLU A 1 195 ? 12.042 21.077 -17.494 1.00 93.94 195 GLU A N 1
ATOM 1538 C CA . GLU A 1 195 ? 11.788 21.606 -18.840 1.00 93.94 195 GLU A CA 1
ATOM 1539 C C . GLU A 1 195 ? 12.946 21.211 -19.770 1.00 93.94 195 GLU A C 1
ATOM 1541 O O . GLU A 1 195 ? 14.098 21.150 -19.341 1.00 93.94 195 GLU A O 1
ATOM 1546 N N . ASP A 1 196 ? 12.666 20.993 -21.057 1.00 92.12 196 ASP A N 1
ATOM 1547 C CA . ASP A 1 196 ? 13.685 20.601 -22.048 1.00 92.12 196 ASP A CA 1
ATOM 1548 C C . ASP A 1 196 ? 14.833 21.624 -22.247 1.00 92.12 196 ASP A C 1
ATOM 1550 O O . ASP A 1 196 ? 15.873 21.288 -22.818 1.00 92.12 196 ASP A O 1
ATOM 1554 N N . ASP A 1 197 ? 14.677 22.854 -21.741 1.00 90.62 197 ASP A N 1
ATOM 1555 C CA . ASP A 1 197 ? 15.681 23.924 -21.736 1.00 90.62 197 ASP A CA 1
ATOM 1556 C C . ASP A 1 197 ? 16.535 23.969 -20.454 1.00 90.62 197 ASP A C 1
ATOM 1558 O O . ASP A 1 197 ? 17.365 24.869 -20.283 1.00 90.62 197 ASP A O 1
ATOM 1562 N N . CYS A 1 198 ? 16.363 22.990 -19.563 1.00 93.19 198 CYS A N 1
ATOM 1563 C CA . CYS A 1 198 ? 17.151 22.804 -18.355 1.00 93.19 198 CYS A CA 1
ATOM 1564 C C . CYS A 1 198 ? 17.772 21.407 -18.361 1.00 93.19 198 CYS A C 1
ATOM 1566 O O . CYS A 1 198 ? 17.067 20.419 -18.207 1.00 93.19 198 CYS A O 1
ATOM 1568 N N . THR A 1 199 ? 19.087 21.310 -18.550 1.00 92.75 199 THR A N 1
ATOM 1569 C CA . THR A 1 199 ? 19.786 20.039 -18.774 1.00 92.75 199 THR A CA 1
ATOM 1570 C C . THR A 1 199 ? 20.727 19.677 -17.623 1.00 92.75 199 THR A C 1
ATOM 1572 O O . THR A 1 199 ? 21.369 20.574 -17.057 1.00 92.75 199 THR A O 1
ATOM 1575 N N . PRO A 1 200 ? 20.854 18.387 -17.271 1.00 96.19 200 PRO A N 1
ATOM 1576 C CA . PRO A 1 200 ? 21.887 17.920 -16.358 1.00 96.19 200 PRO A CA 1
ATOM 1577 C C . PRO A 1 200 ? 23.295 18.088 -16.924 1.00 96.19 200 PRO A C 1
ATOM 1579 O O . PRO A 1 200 ? 23.523 17.903 -18.119 1.00 96.19 200 PRO A O 1
ATOM 1582 N N . ILE A 1 201 ? 24.241 18.439 -16.052 1.00 95.19 201 ILE A N 1
ATOM 1583 C CA . ILE A 1 201 ? 25.658 18.650 -16.399 1.00 95.19 201 ILE A CA 1
ATOM 1584 C C . ILE A 1 201 ? 26.637 18.030 -15.389 1.00 95.19 201 ILE A C 1
ATOM 1586 O O . ILE A 1 201 ? 27.837 18.288 -15.461 1.00 95.19 201 ILE A O 1
ATOM 1590 N N . ALA A 1 202 ? 26.144 17.280 -14.403 1.00 94.19 202 ALA A N 1
ATOM 1591 C CA . ALA A 1 202 ? 26.970 16.667 -13.368 1.00 94.19 202 ALA A CA 1
ATOM 1592 C C . ALA A 1 202 ? 26.353 15.356 -12.881 1.00 94.19 202 ALA A C 1
ATOM 1594 O O . ALA A 1 202 ? 25.135 15.269 -12.754 1.00 94.19 202 ALA A O 1
ATOM 1595 N N . GLU A 1 203 ? 27.199 14.380 -12.555 1.00 93.69 203 GLU A N 1
ATOM 1596 C CA . GLU A 1 203 ? 26.782 13.086 -12.005 1.00 93.69 203 GLU A CA 1
ATOM 1597 C C . GLU A 1 203 ? 25.939 13.235 -10.729 1.00 93.69 203 GLU A C 1
ATOM 1599 O O . GLU A 1 203 ? 26.179 14.119 -9.892 1.00 93.69 203 GLU A O 1
ATOM 1604 N N . ASN A 1 204 ? 24.969 12.332 -10.578 1.00 92.12 204 ASN A N 1
ATOM 1605 C CA . ASN A 1 204 ? 24.054 12.224 -9.440 1.00 92.12 204 ASN A CA 1
ATOM 1606 C C . ASN A 1 204 ? 23.267 13.519 -9.182 1.00 92.12 204 ASN A C 1
ATOM 1608 O O . ASN A 1 204 ? 22.950 13.862 -8.038 1.00 92.12 204 ASN A O 1
ATOM 1612 N N . TRP A 1 205 ? 22.993 14.305 -10.229 1.00 94.88 205 TRP A N 1
ATOM 1613 C CA . TRP A 1 205 ? 22.207 15.532 -10.101 1.00 94.88 205 TRP A CA 1
ATOM 1614 C C . TRP A 1 205 ? 20.816 15.227 -9.525 1.00 94.88 205 TRP A C 1
ATOM 1616 O O . TRP A 1 205 ? 20.367 15.898 -8.601 1.00 94.88 205 TRP A O 1
ATOM 1626 N N . ASP A 1 206 ? 20.164 14.182 -10.017 1.00 95.62 206 ASP A N 1
ATOM 1627 C CA . ASP A 1 206 ? 18.847 13.710 -9.608 1.00 95.62 206 ASP A CA 1
ATOM 1628 C C . ASP A 1 206 ? 18.815 13.288 -8.135 1.00 95.62 206 ASP A C 1
ATOM 1630 O O . ASP A 1 206 ? 17.920 13.713 -7.405 1.00 95.62 206 ASP A O 1
ATOM 1634 N N . GLU A 1 207 ? 19.830 12.564 -7.661 1.00 95.25 207 GLU A N 1
ATOM 1635 C CA . GLU A 1 207 ? 19.995 12.218 -6.243 1.00 95.25 207 GLU A CA 1
ATOM 1636 C C . GLU A 1 207 ? 20.099 13.470 -5.362 1.00 95.25 207 GLU A C 1
ATOM 1638 O O . GLU A 1 207 ? 19.443 13.561 -4.323 1.00 95.25 207 GLU A O 1
ATOM 1643 N N . ARG A 1 208 ? 20.857 14.491 -5.786 1.00 94.06 208 ARG A N 1
ATOM 1644 C CA . ARG A 1 208 ? 20.970 15.761 -5.040 1.00 94.06 208 ARG A CA 1
ATOM 1645 C C . ARG A 1 208 ? 19.637 16.503 -4.968 1.00 94.06 208 ARG A C 1
ATOM 1647 O O . ARG A 1 208 ? 19.292 17.072 -3.926 1.00 94.06 208 ARG A O 1
ATOM 1654 N N . TRP A 1 209 ? 18.881 16.508 -6.062 1.00 96.12 209 TRP A N 1
ATOM 1655 C CA . TRP A 1 209 ? 17.544 17.097 -6.105 1.00 96.12 209 TRP A CA 1
ATOM 1656 C C . TRP A 1 209 ? 16.550 16.306 -5.249 1.00 96.12 209 TRP A C 1
ATOM 1658 O O . TRP A 1 209 ? 15.758 16.917 -4.526 1.00 96.12 209 TRP A O 1
ATOM 1668 N N . ALA A 1 210 ? 16.649 14.977 -5.243 1.00 96.00 210 ALA A N 1
ATOM 1669 C CA . ALA A 1 210 ? 15.850 14.103 -4.396 1.00 96.00 210 ALA A CA 1
ATOM 1670 C C . ALA A 1 210 ? 16.145 14.300 -2.912 1.00 96.00 210 ALA A C 1
ATOM 1672 O O . ALA A 1 210 ? 15.222 14.553 -2.141 1.00 96.00 210 ALA A O 1
ATOM 1673 N N . LEU A 1 211 ? 17.416 14.309 -2.515 1.00 94.94 211 LEU A N 1
ATOM 1674 C CA . LEU A 1 211 ? 17.841 14.625 -1.152 1.00 94.94 211 LEU A CA 1
ATOM 1675 C C . LEU A 1 211 ? 17.305 15.990 -0.703 1.00 94.94 211 LEU A C 1
ATOM 1677 O O . LEU A 1 211 ? 16.735 16.116 0.383 1.00 94.94 211 LEU A O 1
ATOM 1681 N N . THR A 1 212 ? 17.393 17.005 -1.566 1.00 94.44 212 THR A N 1
ATOM 1682 C CA . THR A 1 212 ? 16.839 18.332 -1.267 1.00 94.44 212 THR A CA 1
ATOM 1683 C C . THR A 1 212 ? 15.320 18.274 -1.080 1.00 94.44 212 THR A C 1
ATOM 1685 O O . THR A 1 212 ? 14.795 18.828 -0.115 1.00 94.44 212 THR A O 1
ATOM 1688 N N . ALA A 1 213 ? 14.591 17.580 -1.955 1.00 95.50 213 ALA A N 1
ATOM 1689 C CA . ALA A 1 213 ? 13.141 17.426 -1.846 1.00 95.50 213 ALA A CA 1
ATOM 1690 C C . ALA A 1 213 ? 12.713 16.607 -0.613 1.00 95.50 213 ALA A C 1
ATOM 1692 O O . ALA A 1 213 ? 11.689 16.915 -0.001 1.00 95.50 213 ALA A O 1
ATOM 1693 N N . LEU A 1 214 ? 13.496 15.609 -0.198 1.00 93.62 214 LEU A N 1
ATOM 1694 C CA . LEU A 1 214 ? 13.272 14.846 1.034 1.00 93.62 214 LEU A CA 1
ATOM 1695 C C . LEU A 1 214 ? 13.502 15.712 2.274 1.00 93.62 214 LEU A C 1
ATOM 1697 O O . LEU A 1 214 ? 12.676 15.707 3.186 1.00 93.62 214 LEU A O 1
ATOM 1701 N N . ALA A 1 215 ? 14.579 16.499 2.298 1.00 90.56 215 ALA A N 1
ATOM 1702 C CA . ALA A 1 215 ? 14.885 17.398 3.408 1.00 90.56 215 ALA A CA 1
ATOM 1703 C C . ALA A 1 215 ? 13.811 18.483 3.595 1.00 90.56 215 ALA A C 1
ATOM 1705 O O . ALA A 1 215 ? 13.417 18.815 4.716 1.00 90.56 215 ALA A O 1
ATOM 1706 N N . TRP A 1 216 ? 13.324 19.029 2.483 1.00 88.75 216 TRP A N 1
ATOM 1707 C CA . TRP A 1 216 ? 12.608 20.301 2.476 1.00 88.75 216 TRP A CA 1
ATOM 1708 C C . TRP A 1 216 ? 11.157 20.224 1.992 1.00 88.75 216 TRP A C 1
ATOM 1710 O O . TRP A 1 216 ? 10.396 21.181 2.153 1.00 88.75 216 TRP A O 1
ATOM 1720 N N . GLY A 1 217 ? 10.750 19.101 1.412 1.00 92.81 217 GLY A N 1
ATOM 1721 C CA . GLY A 1 217 ? 9.433 18.883 0.818 1.00 92.81 217 GLY A CA 1
ATOM 1722 C C . GLY A 1 217 ? 9.348 19.304 -0.649 1.00 92.81 217 GLY A C 1
ATOM 1723 O O . GLY A 1 217 ? 8.885 18.538 -1.491 1.00 92.81 217 GLY A O 1
ATOM 1724 N N . HIS A 1 218 ? 9.790 20.524 -0.962 1.00 94.75 218 HIS A N 1
ATOM 1725 C CA . HIS A 1 218 ? 9.693 21.115 -2.301 1.00 94.75 218 HIS A CA 1
ATOM 1726 C C . HIS A 1 218 ? 10.847 22.081 -2.574 1.00 94.75 218 HIS A C 1
ATOM 1728 O O . HIS A 1 218 ? 11.204 22.887 -1.709 1.00 94.75 218 HIS A O 1
ATOM 1734 N N . VAL A 1 219 ? 11.402 22.043 -3.787 1.00 95.50 219 VAL A N 1
ATOM 1735 C CA . VAL A 1 219 ? 12.470 22.949 -4.234 1.00 95.50 219 VAL A CA 1
ATOM 1736 C C . VAL A 1 219 ? 12.342 23.284 -5.723 1.00 95.50 219 VAL A C 1
ATOM 1738 O O . VAL A 1 219 ? 11.749 22.539 -6.506 1.00 95.50 219 VAL A O 1
ATOM 1741 N N . ASN A 1 220 ? 12.874 24.441 -6.118 1.00 96.12 220 ASN A N 1
ATOM 1742 C CA . ASN A 1 220 ? 12.820 24.954 -7.489 1.00 96.12 220 ASN A CA 1
ATOM 1743 C C . ASN A 1 220 ? 14.221 25.277 -8.021 1.00 96.12 220 ASN A C 1
ATOM 1745 O O . ASN A 1 220 ? 15.191 25.362 -7.270 1.00 96.12 220 ASN A O 1
ATOM 1749 N N . PHE A 1 221 ? 14.327 25.524 -9.321 1.00 95.56 221 PHE A N 1
ATOM 1750 C CA . PHE A 1 221 ? 15.588 25.921 -9.933 1.00 95.56 221 PHE A CA 1
ATOM 1751 C C . PHE A 1 221 ? 15.977 27.363 -9.597 1.00 95.56 221 PHE A C 1
ATOM 1753 O O . PHE A 1 221 ? 15.207 28.310 -9.777 1.00 95.56 221 PHE A O 1
ATOM 1760 N N . ALA A 1 222 ? 17.217 27.548 -9.152 1.00 93.81 222 ALA A N 1
ATOM 1761 C CA . ALA A 1 222 ? 17.814 28.846 -8.869 1.00 93.81 222 ALA A CA 1
ATOM 1762 C C . ALA A 1 222 ? 18.335 29.504 -10.155 1.00 93.81 222 ALA A C 1
ATOM 1764 O O . ALA A 1 222 ? 19.534 29.684 -10.362 1.00 93.81 222 ALA A O 1
ATOM 1765 N N . HIS A 1 223 ? 17.413 29.897 -11.034 1.00 91.69 223 HIS A N 1
ATOM 1766 C CA . HIS A 1 223 ? 17.762 30.603 -12.262 1.00 91.69 223 HIS A CA 1
ATOM 1767 C C . HIS A 1 223 ? 18.433 31.960 -11.965 1.00 91.69 223 HIS A C 1
ATOM 1769 O O . HIS A 1 223 ? 17.986 32.696 -11.082 1.00 91.69 223 HIS A O 1
ATOM 1775 N N . LYS A 1 224 ? 19.422 32.380 -12.774 1.00 88.81 224 LYS A N 1
ATOM 1776 C CA . LYS A 1 224 ? 20.140 33.676 -12.637 1.00 88.81 224 LYS A CA 1
ATOM 1777 C C . LYS A 1 224 ? 19.211 34.889 -12.438 1.00 88.81 224 LYS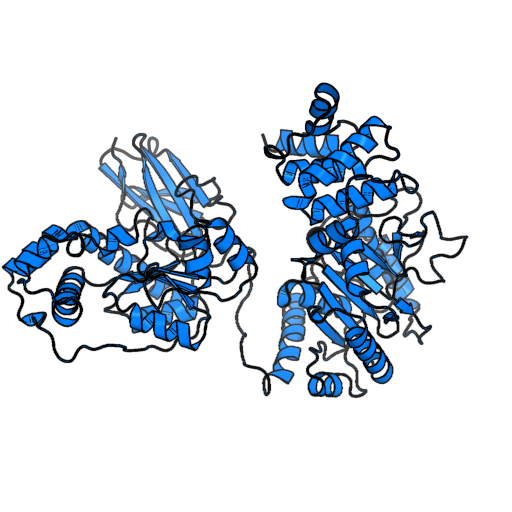 A C 1
ATOM 1779 O O . LYS A 1 224 ? 19.517 35.818 -11.698 1.00 88.81 224 LYS A O 1
ATOM 1784 N N . ARG A 1 225 ? 18.019 34.854 -13.052 1.00 86.06 225 ARG A N 1
ATOM 1785 C CA . ARG A 1 225 ? 16.986 35.909 -12.947 1.00 86.06 225 ARG A CA 1
ATOM 1786 C C . ARG A 1 225 ? 16.276 35.970 -11.585 1.00 86.06 225 ARG A C 1
ATOM 1788 O O . ARG A 1 225 ? 15.638 36.990 -11.312 1.00 86.06 225 ARG A O 1
ATOM 1795 N N . VAL A 1 226 ? 16.305 34.911 -10.774 1.00 87.31 226 VAL A N 1
ATOM 1796 C CA . VAL A 1 226 ? 15.649 34.855 -9.452 1.00 87.31 226 VAL A CA 1
ATOM 1797 C C . VAL A 1 226 ? 16.629 34.948 -8.288 1.00 87.31 226 VAL A C 1
ATOM 1799 O O . VAL A 1 226 ? 16.217 35.373 -7.216 1.00 87.31 226 VAL A O 1
ATOM 1802 N N . ILE A 1 227 ? 17.914 34.659 -8.489 1.00 88.56 227 ILE A N 1
ATOM 1803 C CA . ILE A 1 227 ? 18.955 34.790 -7.451 1.00 88.56 227 ILE A CA 1
ATOM 1804 C C . ILE A 1 227 ? 19.774 36.085 -7.552 1.00 88.56 227 ILE A C 1
ATOM 1806 O O . ILE A 1 227 ? 20.871 36.177 -7.015 1.00 88.56 227 ILE A O 1
ATOM 1810 N N . SER A 1 228 ? 19.251 37.113 -8.224 1.00 89.56 228 SER A N 1
ATOM 1811 C CA . SER A 1 228 ? 19.906 38.424 -8.251 1.00 89.56 228 SER A CA 1
ATOM 1812 C C . SER A 1 228 ? 19.907 39.084 -6.860 1.00 89.56 228 SER A C 1
ATOM 1814 O O . SER A 1 228 ? 18.989 38.822 -6.073 1.00 89.56 228 SER A O 1
ATOM 1816 N N . PRO A 1 229 ? 20.851 40.002 -6.560 1.00 87.06 229 PRO A N 1
ATOM 1817 C CA . PRO A 1 229 ? 20.934 40.662 -5.250 1.00 87.06 229 PRO A CA 1
ATOM 1818 C C . PRO A 1 229 ? 19.623 41.310 -4.769 1.00 87.06 229 PRO A C 1
ATOM 1820 O O . PRO A 1 229 ? 19.332 41.320 -3.581 1.00 87.06 229 PRO A O 1
ATOM 1823 N N . ALA A 1 230 ? 18.778 41.798 -5.684 1.00 88.19 230 ALA A N 1
ATOM 1824 C CA . ALA A 1 230 ? 17.482 42.397 -5.342 1.00 88.19 230 ALA A CA 1
ATOM 1825 C C . ALA A 1 230 ? 16.410 41.377 -4.886 1.00 88.19 230 ALA A C 1
ATOM 1827 O O . ALA A 1 230 ? 15.430 41.740 -4.220 1.00 88.19 230 ALA A O 1
ATOM 1828 N N . LYS A 1 231 ? 16.557 40.108 -5.284 1.00 90.75 231 LYS A N 1
ATOM 1829 C CA . LYS A 1 231 ? 15.566 39.038 -5.085 1.00 90.75 231 LYS A CA 1
ATOM 1830 C C . LYS A 1 231 ? 16.021 37.984 -4.083 1.00 90.75 231 LYS A C 1
ATOM 1832 O O . LYS A 1 231 ? 15.157 37.375 -3.455 1.00 90.75 231 LYS A O 1
ATOM 1837 N N . LEU A 1 232 ? 17.325 37.777 -3.932 1.00 92.38 232 LEU A N 1
ATOM 1838 C CA . LEU A 1 232 ? 17.884 36.854 -2.955 1.00 92.38 232 LEU A CA 1
ATOM 1839 C C . LEU A 1 232 ? 17.663 37.384 -1.530 1.00 92.38 232 LEU A C 1
ATOM 1841 O O . LEU A 1 232 ? 17.904 38.554 -1.248 1.00 92.38 232 LEU A O 1
ATOM 1845 N N . ILE A 1 233 ? 17.175 36.521 -0.641 1.00 90.00 233 ILE A N 1
ATOM 1846 C CA . ILE A 1 233 ? 16.982 36.819 0.783 1.00 90.00 233 ILE A CA 1
ATOM 1847 C C . ILE A 1 233 ? 18.140 36.234 1.598 1.00 90.00 233 ILE A C 1
ATOM 1849 O O . ILE A 1 233 ? 18.726 36.943 2.408 1.00 90.00 233 ILE A O 1
ATOM 1853 N N . LYS A 1 234 ? 18.450 34.944 1.406 1.00 88.75 234 LYS A N 1
ATOM 1854 C CA . LYS A 1 234 ? 19.530 34.216 2.099 1.00 88.75 234 LYS A CA 1
ATOM 1855 C C . LYS A 1 234 ? 19.854 32.890 1.401 1.00 88.75 234 LYS A C 1
ATOM 1857 O O . LYS A 1 234 ? 19.161 32.524 0.453 1.00 88.75 234 LYS A O 1
ATOM 1862 N N . GLY A 1 235 ? 20.826 32.151 1.934 1.00 87.88 235 GLY A N 1
ATOM 1863 C CA . GLY A 1 235 ? 21.235 30.830 1.447 1.00 87.88 235 GLY A CA 1
ATOM 1864 C C . GLY A 1 235 ? 22.362 30.909 0.420 1.00 87.88 235 GLY A C 1
ATOM 1865 O O . GLY A 1 235 ? 22.648 31.984 -0.108 1.00 87.88 235 GLY A O 1
ATOM 1866 N N . ASN A 1 236 ? 23.005 29.773 0.160 1.00 87.50 236 ASN A N 1
ATOM 1867 C CA . ASN A 1 236 ? 24.138 29.656 -0.766 1.00 87.50 236 ASN A CA 1
ATOM 1868 C C . ASN A 1 236 ? 23.862 28.695 -1.940 1.00 87.50 236 ASN A C 1
ATOM 1870 O O . ASN A 1 236 ? 24.712 28.556 -2.815 1.00 87.50 236 ASN A O 1
ATOM 1874 N N . GLY A 1 237 ? 22.679 28.071 -1.978 1.00 87.12 237 GLY A N 1
ATOM 1875 C CA . GLY A 1 237 ? 22.260 27.186 -3.066 1.00 87.12 237 GLY A CA 1
ATOM 1876 C C . GLY A 1 237 ? 22.642 25.723 -2.880 1.00 87.12 237 GLY A C 1
ATOM 1877 O O . GLY A 1 237 ? 22.353 24.921 -3.764 1.00 87.12 237 GLY A O 1
ATOM 1878 N N . GLU A 1 238 ? 23.257 25.369 -1.752 1.00 86.81 238 GLU A N 1
ATOM 1879 C CA . GLU A 1 238 ? 23.538 23.982 -1.388 1.00 86.81 238 GLU A CA 1
ATOM 1880 C C . GLU A 1 238 ? 22.279 23.267 -0.883 1.00 86.81 238 GLU A C 1
ATOM 1882 O O . GLU A 1 238 ? 21.313 23.896 -0.448 1.00 86.81 238 GLU A O 1
ATOM 1887 N N . ILE A 1 239 ? 22.315 21.932 -0.877 1.00 87.00 239 ILE A N 1
ATOM 1888 C CA . ILE A 1 239 ? 21.192 21.068 -0.477 1.00 87.00 239 ILE A CA 1
ATOM 1889 C C . ILE A 1 239 ? 20.663 21.435 0.916 1.00 87.00 239 ILE A C 1
ATOM 1891 O O . ILE A 1 239 ? 19.457 21.561 1.115 1.00 87.00 239 ILE A O 1
ATOM 1895 N N . HIS A 1 240 ? 21.557 21.667 1.879 1.00 84.31 240 HIS A N 1
ATOM 1896 C CA . HIS A 1 240 ? 21.198 22.021 3.256 1.00 84.31 240 HIS A CA 1
ATOM 1897 C C . HIS A 1 240 ? 21.055 23.533 3.503 1.00 84.31 240 HIS A C 1
ATOM 1899 O O . HIS A 1 240 ? 20.701 23.949 4.605 1.00 84.31 240 HIS A O 1
ATOM 1905 N N . SER A 1 241 ? 21.333 24.371 2.502 1.00 86.12 241 SER A N 1
ATOM 1906 C CA . SER A 1 241 ? 21.204 25.831 2.586 1.00 86.12 241 SER A CA 1
ATOM 1907 C C . SER A 1 241 ? 20.711 26.405 1.246 1.00 86.12 241 SER A C 1
ATOM 1909 O O . SER A 1 241 ? 21.402 27.199 0.591 1.00 86.12 241 SER A O 1
ATOM 1911 N N . PRO A 1 242 ? 19.498 26.005 0.807 1.00 91.44 242 PRO A N 1
ATOM 1912 C CA . PRO A 1 242 ? 18.958 26.443 -0.471 1.00 91.44 242 PRO A CA 1
ATOM 1913 C C . PRO A 1 242 ? 18.829 27.967 -0.495 1.00 91.44 242 PRO A C 1
ATOM 1915 O O . PRO A 1 242 ? 18.564 28.609 0.528 1.00 91.44 242 PRO A O 1
ATOM 1918 N N . PHE A 1 243 ? 18.979 28.565 -1.677 1.00 92.69 243 PHE A N 1
ATOM 1919 C CA . PHE A 1 243 ? 18.679 29.981 -1.846 1.00 92.69 243 PHE A CA 1
ATOM 1920 C C . PHE A 1 243 ? 17.216 30.232 -1.510 1.00 92.69 243 PHE A C 1
ATOM 1922 O O . PHE A 1 243 ? 16.336 29.537 -2.004 1.00 92.69 243 PHE A O 1
ATOM 1929 N N . ILE A 1 244 ? 16.941 31.270 -0.732 1.00 91.88 244 ILE A N 1
ATOM 1930 C CA . ILE A 1 244 ? 15.583 31.743 -0.495 1.00 91.88 244 ILE A CA 1
ATOM 1931 C C . ILE A 1 244 ? 15.382 33.013 -1.318 1.00 91.88 244 ILE A C 1
ATOM 1933 O O . ILE A 1 244 ? 16.006 34.034 -1.036 1.00 91.88 244 ILE A O 1
ATOM 1937 N N . SER A 1 245 ? 14.524 32.962 -2.337 1.00 93.31 245 SER A N 1
ATOM 1938 C CA . SER A 1 245 ? 14.284 34.069 -3.270 1.00 93.31 245 SER A CA 1
ATOM 1939 C C . SER A 1 245 ? 12.859 34.613 -3.198 1.00 93.31 245 SER A C 1
ATOM 1941 O O . SER A 1 245 ? 11.901 33.876 -3.002 1.00 93.31 245 SER A O 1
ATOM 1943 N N . LYS A 1 246 ? 12.686 35.914 -3.446 1.00 92.25 246 LYS A N 1
ATOM 1944 C CA . LYS A 1 246 ? 11.371 36.567 -3.605 1.00 92.25 246 LYS A CA 1
ATOM 1945 C C . LYS A 1 246 ? 10.623 36.136 -4.874 1.00 92.25 246 LYS A C 1
ATOM 1947 O O . LYS A 1 246 ? 9.456 36.485 -5.052 1.00 92.25 246 LYS A O 1
ATOM 1952 N N . ALA A 1 247 ? 11.292 35.433 -5.788 1.00 90.69 247 ALA A N 1
ATOM 1953 C CA . ALA A 1 247 ? 10.736 34.985 -7.057 1.00 90.69 247 ALA A CA 1
ATOM 1954 C C . ALA A 1 247 ? 11.080 33.517 -7.322 1.00 90.69 247 ALA A C 1
ATOM 1956 O O . ALA A 1 247 ? 12.090 33.009 -6.850 1.00 90.69 247 ALA A O 1
ATOM 1957 N N . VAL A 1 248 ? 10.249 32.857 -8.124 1.00 91.62 248 VAL A N 1
ATOM 1958 C CA . VAL A 1 248 ? 10.425 31.454 -8.507 1.00 91.62 248 VAL A CA 1
ATOM 1959 C C . VAL A 1 248 ? 10.172 31.283 -9.998 1.00 91.62 248 VAL A C 1
ATOM 1961 O O . VAL A 1 248 ? 9.371 32.013 -10.590 1.00 91.62 248 VAL A O 1
ATOM 1964 N N . THR A 1 249 ? 10.868 30.327 -10.598 1.00 88.50 249 THR A N 1
ATOM 1965 C CA . THR A 1 249 ? 10.700 29.903 -11.987 1.00 88.50 249 THR A CA 1
ATOM 1966 C C . THR A 1 249 ? 10.599 28.381 -12.049 1.00 88.50 249 THR A C 1
ATOM 1968 O O . THR A 1 249 ? 11.016 27.696 -11.121 1.00 88.50 249 THR A O 1
ATOM 1971 N N . GLY A 1 250 ? 10.001 27.862 -13.122 1.00 87.50 250 GLY A N 1
ATOM 1972 C CA . GLY A 1 250 ? 9.598 26.458 -13.217 1.00 87.50 250 GLY A CA 1
ATOM 1973 C C . GLY A 1 250 ? 10.440 25.588 -14.147 1.00 87.50 250 GLY A C 1
ATOM 1974 O O . GLY A 1 250 ? 9.884 24.604 -14.621 1.00 87.50 250 GLY A O 1
ATOM 1975 N N . GLN A 1 251 ? 11.699 25.954 -14.441 1.00 91.69 251 GLN A N 1
ATOM 1976 C CA . GLN A 1 251 ? 12.578 25.172 -15.334 1.00 91.69 251 GLN A CA 1
ATOM 1977 C C . GLN A 1 251 ? 12.959 23.806 -14.766 1.00 91.69 251 GLN A C 1
ATOM 1979 O O . GLN A 1 251 ? 13.030 22.831 -15.497 1.00 91.69 251 GLN A O 1
ATOM 1984 N N . CYS A 1 252 ? 13.183 23.734 -13.457 1.00 95.94 252 CYS A N 1
ATOM 1985 C CA . CYS A 1 252 ? 13.275 22.475 -12.740 1.00 95.94 252 CYS A CA 1
ATOM 1986 C C . CYS A 1 252 ? 12.603 22.632 -11.381 1.00 95.94 252 CYS A C 1
ATOM 1988 O O . CYS A 1 252 ? 12.683 23.694 -10.749 1.00 95.94 252 CYS A O 1
ATOM 1990 N N . THR A 1 253 ? 11.919 21.591 -10.935 1.00 96.69 253 THR A N 1
ATOM 1991 C CA . THR A 1 253 ? 11.334 21.529 -9.604 1.00 96.69 253 THR A CA 1
ATOM 1992 C C . THR A 1 253 ? 11.294 20.090 -9.125 1.00 96.69 253 THR A C 1
ATOM 1994 O O . THR A 1 253 ? 10.995 19.196 -9.909 1.00 96.69 253 THR A O 1
ATOM 1997 N N . ALA A 1 254 ? 11.589 19.877 -7.844 1.00 97.56 254 ALA A N 1
ATOM 1998 C CA . ALA A 1 254 ? 11.477 18.571 -7.214 1.00 97.56 254 ALA A CA 1
ATOM 1999 C C . ALA A 1 254 ? 10.578 18.643 -5.985 1.00 97.56 254 ALA A C 1
ATOM 2001 O O . ALA A 1 254 ? 10.646 19.602 -5.208 1.00 97.56 254 ALA A O 1
ATOM 2002 N N . THR A 1 255 ? 9.763 17.611 -5.801 1.00 97.19 255 THR A N 1
ATOM 2003 C CA . THR A 1 255 ? 8.890 17.455 -4.640 1.00 97.19 255 THR A CA 1
ATOM 2004 C C . THR A 1 255 ? 8.956 16.024 -4.120 1.00 97.19 255 THR A C 1
ATOM 2006 O O . THR A 1 255 ? 9.022 15.078 -4.904 1.00 97.19 255 THR A O 1
ATOM 2009 N N . SER A 1 256 ? 8.979 15.864 -2.796 1.00 96.38 256 SER A N 1
ATOM 2010 C CA . SER A 1 256 ? 8.844 14.549 -2.167 1.00 96.38 256 SER A CA 1
ATOM 2011 C C . SER A 1 256 ? 7.377 14.155 -2.053 1.00 96.38 256 SER A C 1
ATOM 2013 O O . SER A 1 256 ? 6.504 15.016 -1.917 1.00 96.38 256 SER A O 1
ATOM 2015 N N . LEU A 1 257 ? 7.112 12.851 -2.035 1.00 92.62 257 LEU A N 1
ATOM 2016 C CA . LEU A 1 257 ? 5.775 12.280 -1.903 1.00 92.62 257 LEU A CA 1
ATOM 2017 C C . LEU A 1 257 ? 5.038 12.845 -0.681 1.00 92.62 257 LEU A C 1
ATOM 2019 O O . LEU A 1 257 ? 3.944 13.379 -0.818 1.00 92.62 257 LEU A O 1
ATOM 2023 N N . ALA A 1 258 ? 5.693 12.890 0.482 1.00 87.81 258 ALA A N 1
ATOM 2024 C CA . ALA A 1 258 ? 5.103 13.425 1.714 1.00 87.81 258 ALA A CA 1
ATOM 2025 C C . ALA A 1 258 ? 4.663 14.903 1.616 1.00 87.81 258 ALA A C 1
ATOM 2027 O O . ALA A 1 258 ? 3.773 15.350 2.351 1.00 87.81 258 ALA A O 1
ATOM 2028 N N . ALA A 1 259 ? 5.307 15.696 0.753 1.00 91.56 259 ALA A N 1
ATOM 2029 C CA . ALA A 1 259 ? 4.891 17.065 0.475 1.00 91.56 259 ALA A CA 1
ATOM 2030 C C . ALA A 1 259 ? 3.796 17.108 -0.594 1.00 91.56 259 ALA A C 1
ATOM 2032 O O . ALA A 1 259 ? 2.813 17.842 -0.440 1.00 91.56 259 ALA A O 1
ATOM 2033 N N . PHE A 1 260 ? 3.950 16.307 -1.646 1.00 94.19 260 PHE A N 1
ATOM 2034 C CA . PHE A 1 260 ? 2.987 16.172 -2.726 1.00 94.19 260 PHE A CA 1
ATOM 2035 C C . PHE A 1 260 ? 1.613 15.714 -2.220 1.00 94.19 260 PHE A C 1
ATOM 2037 O O . PHE A 1 260 ? 0.623 16.364 -2.531 1.00 94.19 260 PHE A O 1
ATOM 2044 N N . GLU A 1 261 ? 1.527 14.711 -1.346 1.00 89.81 261 GLU A N 1
ATOM 2045 C CA . GLU A 1 261 ? 0.265 14.197 -0.781 1.00 89.81 261 GLU A CA 1
ATOM 2046 C C . GLU A 1 261 ? -0.535 15.244 0.002 1.00 89.81 261 GLU A C 1
ATOM 2048 O O . GLU A 1 261 ? -1.755 15.159 0.113 1.00 89.81 261 GLU A O 1
ATOM 2053 N N . LYS A 1 262 ? 0.129 16.275 0.537 1.00 87.19 262 LYS A N 1
ATOM 2054 C CA . LYS A 1 262 ? -0.555 17.384 1.221 1.00 87.19 262 LYS A CA 1
ATOM 2055 C C . LYS A 1 262 ? -0.936 18.508 0.265 1.00 87.19 262 LYS A C 1
ATOM 2057 O O . LYS A 1 262 ? -1.893 19.236 0.528 1.00 87.19 262 LYS A O 1
ATOM 2062 N N . ASN A 1 263 ? -0.163 18.694 -0.803 1.00 90.38 263 ASN A N 1
ATOM 2063 C CA . ASN A 1 263 ? -0.308 19.821 -1.715 1.00 90.38 263 ASN A CA 1
ATOM 2064 C C . ASN A 1 263 ? -1.184 19.494 -2.932 1.00 90.38 263 ASN A C 1
ATOM 2066 O O . ASN A 1 263 ? -2.034 20.296 -3.319 1.00 90.38 263 ASN A O 1
ATOM 2070 N N . GLY A 1 264 ? -0.985 18.323 -3.521 1.00 92.94 264 GLY A N 1
ATOM 2071 C CA . GLY A 1 264 ? -1.555 17.875 -4.781 1.00 92.94 264 GLY A CA 1
ATOM 2072 C C . GLY A 1 264 ? -0.910 18.524 -6.003 1.00 92.94 264 GLY A C 1
ATOM 2073 O O . GLY A 1 264 ? 0.186 19.091 -5.958 1.00 92.94 264 GLY A O 1
ATOM 2074 N N . TYR A 1 265 ? -1.642 18.465 -7.105 1.00 95.69 265 TYR A N 1
ATOM 2075 C CA . TYR A 1 265 ? -1.242 18.867 -8.447 1.00 95.69 265 TYR A CA 1
ATOM 2076 C C . TYR A 1 265 ? -1.216 20.395 -8.636 1.00 95.69 265 TYR A C 1
ATOM 2078 O O . TYR A 1 265 ? -1.670 21.171 -7.779 1.00 95.69 265 TYR A O 1
ATOM 2086 N N . LEU A 1 266 ? -0.692 20.863 -9.776 1.00 94.75 266 LEU A N 1
ATOM 2087 C CA . LEU A 1 266 ? -0.855 22.259 -10.188 1.00 94.75 266 LEU A CA 1
ATOM 2088 C C . LEU A 1 266 ? -2.342 22.517 -10.457 1.00 94.75 266 LEU A C 1
ATOM 2090 O O . LEU A 1 266 ? -3.048 21.652 -10.968 1.00 94.75 266 LEU A O 1
ATOM 2094 N N . ASN A 1 267 ? -2.831 23.711 -10.121 1.00 93.19 267 ASN A N 1
ATOM 2095 C CA . ASN A 1 267 ? -4.263 23.982 -10.176 1.00 93.19 267 ASN A CA 1
ATOM 2096 C C . ASN A 1 267 ? -4.777 24.092 -11.630 1.00 93.19 267 ASN A C 1
ATOM 2098 O O . ASN A 1 267 ? -4.397 25.040 -12.325 1.00 93.19 267 ASN A O 1
ATOM 2102 N N . PRO A 1 268 ? -5.653 23.174 -12.094 1.00 91.88 268 PRO A N 1
ATOM 2103 C CA . PRO A 1 268 ? -6.032 23.069 -13.505 1.00 91.88 268 PRO A CA 1
ATOM 2104 C C . PRO A 1 268 ? -6.890 24.231 -14.025 1.00 91.88 268 PRO A C 1
ATOM 2106 O O . PRO A 1 268 ? -7.095 24.332 -15.238 1.00 91.88 268 PRO A O 1
ATOM 2109 N N . ILE A 1 269 ? -7.341 25.148 -13.155 1.00 91.12 269 ILE A N 1
ATOM 2110 C CA . ILE A 1 269 ? -7.966 26.412 -13.584 1.00 91.12 269 ILE A CA 1
ATOM 2111 C C . ILE A 1 269 ? -6.992 27.319 -14.349 1.00 91.12 269 ILE A C 1
ATOM 2113 O O . ILE A 1 269 ? -7.422 28.177 -15.120 1.00 91.12 269 ILE A O 1
ATOM 2117 N N . PHE A 1 270 ? -5.683 27.185 -14.106 1.00 91.38 270 PHE A N 1
ATOM 2118 C CA . PHE A 1 270 ? -4.681 27.970 -14.814 1.00 91.38 270 PHE A CA 1
ATOM 2119 C C . PHE A 1 270 ? -4.480 27.369 -16.202 1.00 91.38 270 PHE A C 1
ATOM 2121 O O . PHE A 1 270 ? -4.046 26.229 -16.344 1.00 91.38 270 PHE A O 1
ATOM 2128 N N . LYS A 1 271 ? -4.784 28.162 -17.227 1.00 87.50 271 LYS A N 1
ATOM 2129 C CA . LYS A 1 271 ? -4.590 27.813 -18.638 1.00 87.50 271 LYS A CA 1
ATOM 2130 C C . LYS A 1 271 ? -3.504 28.694 -19.248 1.00 87.50 271 LYS A C 1
ATOM 2132 O O . LYS A 1 271 ? -3.340 29.832 -18.802 1.00 87.50 271 LYS A O 1
ATOM 2137 N N . GLY A 1 272 ? -2.803 28.203 -20.266 1.00 83.62 272 GLY A N 1
ATOM 2138 C CA . GLY A 1 272 ? -1.776 28.977 -20.966 1.00 83.62 272 GLY A CA 1
ATOM 2139 C C . GLY A 1 272 ? -0.589 29.372 -20.078 1.00 83.62 272 GLY A C 1
ATOM 2140 O O . GLY A 1 272 ? -0.263 28.685 -19.105 1.00 83.62 272 GLY A O 1
ATOM 2141 N N . TYR A 1 273 ? 0.079 30.476 -20.415 1.00 82.69 273 TYR A N 1
ATOM 2142 C CA . TYR A 1 273 ? 1.319 30.877 -19.742 1.00 82.69 273 TYR A CA 1
ATOM 2143 C C . TYR A 1 273 ? 1.083 31.644 -18.423 1.00 82.69 273 TYR A C 1
ATOM 2145 O O . TYR A 1 273 ? 0.278 32.570 -18.329 1.00 82.69 273 TYR A O 1
ATOM 2153 N N . GLY A 1 274 ? 1.874 31.324 -17.394 1.00 83.38 274 GLY A N 1
ATOM 2154 C CA . GLY A 1 274 ? 2.033 32.159 -16.197 1.00 83.38 274 GLY A CA 1
ATOM 2155 C C . GLY A 1 274 ? 1.248 31.735 -14.946 1.00 83.38 274 GLY A C 1
ATOM 2156 O O . GLY A 1 274 ? 0.208 31.094 -14.994 1.00 83.38 274 GLY A O 1
ATOM 2157 N N . CYS A 1 275 ? 1.787 32.129 -13.788 1.00 87.25 275 CYS A N 1
ATOM 2158 C CA . CYS A 1 275 ? 1.256 31.983 -12.421 1.00 87.25 275 CYS A CA 1
ATOM 2159 C C . CYS A 1 275 ? 0.933 30.575 -11.881 1.00 87.25 275 CYS A C 1
ATOM 2161 O O . CYS A 1 275 ? 1.026 30.435 -10.664 1.00 87.25 275 CYS A O 1
ATOM 2163 N N . GLY A 1 276 ? 0.634 29.559 -12.699 1.00 91.38 276 GLY A N 1
ATOM 2164 C CA . GLY A 1 276 ? 0.274 28.212 -12.223 1.00 91.38 276 GLY A CA 1
ATOM 2165 C C . GLY A 1 276 ? 1.353 27.565 -11.348 1.00 91.38 276 GLY A C 1
ATOM 2166 O O . GLY A 1 276 ? 1.086 27.187 -10.212 1.00 91.38 276 GLY A O 1
ATOM 2167 N N . HIS A 1 277 ? 2.606 27.546 -11.815 1.00 92.31 277 HIS A N 1
ATOM 2168 C CA . HIS A 1 277 ? 3.733 27.048 -11.014 1.00 92.31 277 HIS A CA 1
ATOM 2169 C C . HIS A 1 277 ? 3.967 27.889 -9.745 1.00 92.31 277 HIS A C 1
ATOM 2171 O O . HIS A 1 277 ? 4.182 27.346 -8.670 1.00 92.31 277 HIS A O 1
ATOM 2177 N N . VAL A 1 278 ? 3.859 29.222 -9.836 1.00 91.38 278 VAL A N 1
ATOM 2178 C CA . VAL A 1 278 ? 4.036 30.103 -8.668 1.00 91.38 278 VAL A CA 1
ATOM 2179 C C . VAL A 1 278 ? 2.958 29.840 -7.613 1.00 91.38 278 VAL A C 1
ATOM 2181 O O . VAL A 1 278 ? 3.247 29.879 -6.423 1.00 91.38 278 VAL A O 1
ATOM 2184 N N . GLU A 1 279 ? 1.710 29.616 -8.026 1.00 92.44 279 GLU A N 1
ATOM 2185 C CA . GLU A 1 279 ? 0.616 29.254 -7.120 1.00 92.44 279 GLU A CA 1
ATOM 2186 C C . GLU A 1 279 ? 0.874 27.907 -6.440 1.00 92.44 279 GLU A C 1
ATOM 2188 O O . GLU A 1 279 ? 0.761 27.825 -5.217 1.00 92.44 279 GLU A O 1
ATOM 2193 N N . TRP A 1 280 ? 1.310 26.903 -7.202 1.00 92.94 280 TRP A N 1
ATOM 2194 C CA . TRP A 1 280 ? 1.644 25.579 -6.681 1.00 92.94 280 TRP A CA 1
ATOM 2195 C C . TRP A 1 280 ? 2.759 25.642 -5.629 1.00 92.94 280 TRP A C 1
ATOM 2197 O O . TRP A 1 280 ? 2.577 25.159 -4.511 1.00 92.94 280 TRP A O 1
ATOM 2207 N N . THR A 1 281 ? 3.852 26.357 -5.922 1.00 92.75 281 THR A N 1
ATOM 2208 C CA . THR A 1 281 ? 4.956 26.584 -4.975 1.00 92.75 281 THR A CA 1
ATOM 2209 C C . THR A 1 281 ? 4.497 27.355 -3.729 1.00 92.75 281 THR A C 1
ATOM 2211 O O . THR A 1 281 ? 4.919 27.059 -2.613 1.00 92.75 281 THR A O 1
ATOM 2214 N N . GLN A 1 282 ? 3.594 28.333 -3.871 1.00 90.88 282 GLN A N 1
ATOM 2215 C CA . GLN A 1 282 ? 3.053 29.071 -2.722 1.00 90.88 282 GLN A CA 1
ATOM 2216 C C . GLN A 1 282 ? 2.223 28.200 -1.778 1.00 90.88 282 GLN A C 1
ATOM 2218 O O . GLN A 1 282 ? 2.170 28.500 -0.584 1.00 90.88 282 GLN A O 1
ATOM 2223 N N . ARG A 1 283 ? 1.555 27.155 -2.275 1.00 90.62 283 ARG A N 1
ATOM 2224 C CA . ARG A 1 283 ? 0.795 26.251 -1.406 1.00 90.62 283 ARG A CA 1
ATOM 2225 C C . ARG A 1 283 ? 1.710 25.395 -0.529 1.00 90.62 283 ARG A C 1
ATOM 2227 O O . ARG A 1 283 ? 1.423 25.293 0.663 1.00 90.62 283 ARG A O 1
ATOM 2234 N N . PHE A 1 284 ? 2.854 24.932 -1.038 1.00 90.12 284 PHE A N 1
ATOM 2235 C CA . PHE A 1 284 ? 3.870 24.264 -0.213 1.00 90.12 284 PHE A CA 1
ATOM 2236 C C . PHE A 1 284 ? 4.326 25.145 0.963 1.00 90.12 284 PHE A C 1
ATOM 2238 O O . PHE A 1 284 ? 4.291 24.694 2.109 1.00 90.12 284 PHE A O 1
ATOM 2245 N N . LEU A 1 285 ? 4.617 26.430 0.713 1.00 87.81 285 LEU A N 1
ATOM 2246 C CA . LEU A 1 285 ? 4.964 27.394 1.772 1.00 87.81 285 LEU A CA 1
ATOM 2247 C C . LEU A 1 285 ? 3.870 27.505 2.845 1.00 87.81 285 LEU A C 1
ATOM 2249 O O . LEU A 1 285 ? 4.146 27.523 4.044 1.00 87.81 285 LEU A O 1
ATOM 2253 N N . LYS A 1 286 ? 2.599 27.551 2.425 1.00 84.94 286 LYS A N 1
ATOM 2254 C CA . LYS A 1 286 ? 1.444 27.642 3.338 1.00 84.94 286 LYS A CA 1
ATOM 2255 C C . LYS A 1 286 ? 1.219 26.370 4.158 1.00 84.94 286 LYS A C 1
ATOM 2257 O O . LYS A 1 286 ? 0.578 26.441 5.211 1.00 84.94 286 LYS A O 1
ATOM 2262 N N . LEU A 1 287 ? 1.698 25.231 3.667 1.00 83.19 287 LEU A N 1
ATOM 2263 C CA . LEU A 1 287 ? 1.672 23.941 4.353 1.00 83.19 287 LEU A CA 1
ATOM 2264 C C . LEU A 1 287 ? 2.864 23.753 5.305 1.00 83.19 287 LEU A C 1
ATOM 2266 O O . LEU A 1 287 ? 2.913 22.747 6.004 1.00 83.19 287 LEU A O 1
ATOM 2270 N N . GLY A 1 288 ? 3.778 24.728 5.380 1.00 80.38 288 GLY A N 1
ATOM 2271 C CA . GLY A 1 288 ? 4.959 24.669 6.243 1.00 80.38 288 GLY A CA 1
ATOM 2272 C C . GLY A 1 288 ? 6.148 23.949 5.610 1.00 80.38 288 GLY A C 1
ATOM 2273 O O . GLY A 1 288 ? 7.141 23.701 6.291 1.00 80.38 288 GLY A O 1
ATOM 2274 N N . PHE A 1 289 ? 6.076 23.628 4.316 1.00 83.12 289 PHE A N 1
ATOM 2275 C CA . PHE A 1 289 ? 7.233 23.146 3.574 1.00 83.12 289 PHE A CA 1
ATOM 2276 C C . PHE A 1 289 ? 8.123 24.323 3.181 1.00 83.12 289 PHE A C 1
ATOM 2278 O O . PHE A 1 289 ? 7.625 25.393 2.840 1.00 83.12 289 PHE A O 1
ATOM 2285 N N . ASN A 1 290 ? 9.429 24.086 3.287 1.00 75.69 290 ASN A N 1
ATOM 2286 C CA . ASN A 1 290 ? 10.567 24.985 3.093 1.00 75.69 290 ASN A CA 1
ATOM 2287 C C . ASN A 1 290 ? 10.303 26.363 2.460 1.00 75.69 290 ASN A C 1
ATOM 2289 O O . ASN A 1 290 ? 9.753 26.468 1.370 1.00 75.69 290 ASN A O 1
ATOM 2293 N N . GLY A 1 291 ? 10.817 27.415 3.099 1.00 76.12 291 GLY A N 1
ATOM 2294 C CA . GLY A 1 291 ? 10.799 28.792 2.615 1.00 76.12 291 GLY A CA 1
ATOM 2295 C C . GLY A 1 291 ? 10.429 29.784 3.715 1.00 76.12 291 GLY A C 1
ATOM 2296 O O . GLY A 1 291 ? 10.451 29.458 4.900 1.00 76.12 291 GLY A O 1
ATOM 2297 N N . LEU A 1 292 ? 10.119 31.025 3.335 1.00 79.56 292 LEU A N 1
ATOM 2298 C CA . LEU A 1 292 ? 9.751 32.081 4.284 1.00 79.56 292 LEU A CA 1
ATOM 2299 C C . LEU A 1 292 ? 8.307 32.530 4.071 1.00 79.56 292 LEU A C 1
ATOM 2301 O O . LEU A 1 292 ? 7.938 33.006 2.995 1.00 79.56 292 LEU A O 1
ATOM 2305 N N . MET A 1 293 ? 7.516 32.411 5.136 1.00 76.75 293 MET A N 1
ATOM 2306 C CA . MET A 1 293 ? 6.174 32.973 5.249 1.00 76.75 293 MET A CA 1
ATOM 2307 C C . MET A 1 293 ? 6.250 34.309 5.999 1.00 76.75 293 MET A C 1
ATOM 2309 O O . MET A 1 293 ? 6.833 34.387 7.077 1.00 76.75 293 MET A O 1
ATOM 2313 N N . GLY A 1 294 ? 5.672 35.369 5.436 1.00 69.69 294 GLY A N 1
ATOM 2314 C CA . GLY A 1 294 ? 5.717 36.716 6.011 1.00 69.69 294 GLY A CA 1
ATOM 2315 C C . GLY A 1 294 ? 5.145 37.770 5.063 1.00 69.69 294 GLY A C 1
ATOM 2316 O O . GLY A 1 294 ? 4.430 37.433 4.120 1.00 69.69 294 GLY A O 1
ATOM 2317 N N . SER A 1 295 ? 5.482 39.047 5.284 1.00 68.00 295 SER A N 1
ATOM 2318 C CA . SER A 1 295 ? 5.108 40.152 4.379 1.00 68.00 295 SER A CA 1
ATOM 2319 C C . SER A 1 295 ? 5.704 39.992 2.975 1.00 68.00 295 SER A C 1
ATOM 2321 O O . SER A 1 295 ? 5.136 40.470 1.997 1.00 68.00 295 SER A O 1
ATOM 2323 N N . THR A 1 296 ? 6.829 39.281 2.870 1.00 78.62 296 THR A N 1
ATOM 2324 C CA . THR A 1 296 ? 7.446 38.852 1.614 1.00 78.62 296 THR A CA 1
ATOM 2325 C C . THR A 1 296 ? 7.596 37.335 1.628 1.00 78.62 296 THR A C 1
ATOM 2327 O O . THR A 1 296 ? 8.176 36.784 2.561 1.00 78.62 296 THR A O 1
ATOM 2330 N N . LEU A 1 297 ? 7.083 36.662 0.595 1.00 85.69 297 LEU A N 1
ATOM 2331 C CA . LEU A 1 297 ? 7.252 35.218 0.428 1.00 85.69 297 LEU A CA 1
ATOM 2332 C C . LEU A 1 297 ? 8.666 34.904 -0.071 1.00 85.69 297 LEU A C 1
ATOM 2334 O O . LEU A 1 297 ? 9.150 35.561 -0.993 1.00 85.69 297 LEU A O 1
ATOM 2338 N N . GLY A 1 298 ? 9.300 33.898 0.528 1.00 90.19 298 GLY A N 1
ATOM 2339 C CA . GLY A 1 298 ? 10.608 33.390 0.117 1.00 90.19 298 GLY A CA 1
ATOM 2340 C C . GLY A 1 298 ? 10.514 31.950 -0.374 1.00 90.19 298 GLY A C 1
ATOM 2341 O O . GLY A 1 298 ? 10.129 31.071 0.391 1.00 90.19 298 GLY A O 1
ATOM 2342 N N . PHE A 1 299 ? 10.882 31.718 -1.630 1.00 91.94 299 PHE A N 1
ATOM 2343 C CA . PHE A 1 299 ? 10.860 30.426 -2.306 1.00 91.94 299 PHE A CA 1
ATOM 2344 C C . PHE A 1 299 ? 12.238 29.763 -2.265 1.00 91.94 299 PHE A C 1
ATOM 2346 O O . PHE A 1 299 ? 13.221 30.435 -2.591 1.00 91.94 299 PHE A O 1
ATOM 2353 N N . PRO A 1 300 ? 12.327 28.476 -1.898 1.00 91.50 300 PRO A N 1
ATOM 2354 C CA . PRO A 1 300 ? 13.587 27.758 -1.890 1.00 91.50 300 PRO A CA 1
ATOM 2355 C C . PRO A 1 300 ? 14.000 27.321 -3.293 1.00 91.50 300 PRO A C 1
ATOM 2357 O O . PRO A 1 300 ? 13.195 26.754 -4.048 1.00 91.50 300 PRO A O 1
ATOM 2360 N N . CYS A 1 301 ? 15.270 27.552 -3.616 1.00 94.19 301 CYS A N 1
ATOM 2361 C CA . CYS A 1 301 ? 15.845 27.222 -4.904 1.00 94.19 301 CYS A CA 1
ATOM 2362 C C . CYS A 1 301 ? 17.277 26.672 -4.792 1.00 94.19 301 CYS A C 1
ATOM 2364 O O . CYS A 1 301 ? 18.077 27.168 -3.999 1.00 94.19 301 CYS A O 1
ATOM 2366 N N . ILE A 1 302 ? 17.619 25.717 -5.658 1.00 94.62 302 ILE A N 1
ATOM 2367 C CA . ILE A 1 302 ? 18.985 25.211 -5.873 1.00 94.62 302 ILE A CA 1
ATOM 2368 C C . ILE A 1 302 ? 19.306 25.214 -7.372 1.00 94.62 302 ILE A C 1
ATOM 2370 O O . ILE A 1 302 ? 18.406 25.186 -8.209 1.00 94.62 302 ILE A O 1
ATOM 2374 N N . ASN A 1 303 ? 20.581 25.279 -7.734 1.00 90.88 303 ASN A N 1
ATOM 2375 C CA . ASN A 1 303 ? 21.052 25.184 -9.125 1.00 90.88 303 ASN A CA 1
ATOM 2376 C C . ASN A 1 303 ? 22.075 24.058 -9.321 1.00 90.88 303 ASN A C 1
ATOM 2378 O O . ASN A 1 303 ? 22.737 23.996 -10.353 1.00 90.88 303 ASN A O 1
ATOM 2382 N N . THR A 1 304 ? 22.232 23.179 -8.333 1.00 90.75 304 THR A N 1
ATOM 2383 C CA . THR A 1 304 ? 23.249 22.132 -8.364 1.00 90.75 304 THR A CA 1
ATOM 2384 C C . THR A 1 304 ? 23.004 21.158 -9.516 1.00 90.75 304 THR A C 1
ATOM 2386 O O . THR A 1 304 ? 21.896 20.646 -9.676 1.00 90.75 304 THR A O 1
ATOM 2389 N N . GLY A 1 305 ? 24.052 20.905 -10.305 1.00 92.50 305 GLY A N 1
ATOM 2390 C CA . GLY A 1 305 ? 24.073 19.885 -11.357 1.00 92.50 305 GLY A CA 1
ATOM 2391 C C . GLY A 1 305 ? 23.236 20.179 -12.604 1.00 92.50 305 GLY A C 1
ATOM 2392 O O . GLY A 1 305 ? 23.182 19.324 -13.482 1.00 92.50 305 GLY A O 1
ATOM 2393 N N . LEU A 1 306 ? 22.617 21.361 -12.710 1.00 94.88 306 LEU A N 1
ATOM 2394 C CA . LEU A 1 306 ? 21.765 21.737 -13.839 1.00 94.88 306 LEU A CA 1
ATOM 2395 C C . LEU A 1 306 ? 22.233 23.035 -14.503 1.00 94.88 306 LEU A C 1
ATOM 2397 O O . LEU A 1 306 ? 22.593 24.005 -13.834 1.00 94.88 306 LEU A O 1
ATOM 2401 N N . LEU A 1 307 ? 22.126 23.077 -15.828 1.00 92.75 307 LEU A N 1
ATOM 2402 C CA . LEU A 1 307 ? 22.291 24.273 -16.648 1.00 92.75 307 LEU A CA 1
ATOM 2403 C C . LEU A 1 307 ? 20.963 24.594 -17.333 1.00 92.75 307 LEU A C 1
ATOM 2405 O O . LEU A 1 307 ? 20.317 23.701 -17.867 1.00 92.75 307 LEU A O 1
ATOM 2409 N N . SER A 1 308 ? 20.552 25.861 -17.336 1.00 90.19 308 SER A N 1
ATOM 2410 C CA . SER A 1 308 ? 19.363 26.305 -18.071 1.00 90.19 308 SER A CA 1
ATOM 2411 C C . SER A 1 308 ? 19.759 27.308 -19.140 1.00 90.19 308 SER A C 1
ATOM 2413 O O . SER A 1 308 ? 20.461 28.285 -18.857 1.00 90.19 308 SER A O 1
ATOM 2415 N N . GLU A 1 309 ? 19.298 27.057 -20.358 1.00 84.00 309 GLU A N 1
ATOM 2416 C CA . GLU A 1 309 ? 19.470 27.946 -21.497 1.00 84.00 309 GLU A CA 1
ATOM 2417 C C . GLU A 1 309 ? 18.254 28.861 -21.656 1.00 84.00 309 GLU A C 1
ATOM 2419 O O . GLU A 1 309 ? 17.123 28.516 -21.315 1.00 84.00 309 GLU A O 1
ATOM 2424 N N . ASP A 1 310 ? 18.480 30.060 -22.191 1.00 77.81 310 ASP A N 1
ATOM 2425 C CA . ASP A 1 310 ? 17.387 30.963 -22.528 1.00 77.81 310 ASP A CA 1
ATOM 2426 C C . ASP A 1 310 ? 16.714 30.455 -23.827 1.00 77.81 310 ASP A C 1
ATOM 2428 O O . ASP A 1 310 ? 17.270 30.598 -24.914 1.00 77.81 310 ASP A O 1
ATOM 2432 N N . ALA A 1 311 ? 15.525 29.850 -23.722 1.00 74.50 311 ALA A N 1
ATOM 2433 C CA . ALA A 1 311 ? 14.733 29.393 -24.869 1.00 74.50 311 ALA A CA 1
ATOM 2434 C C . ALA A 1 311 ? 13.619 30.394 -25.259 1.00 74.50 311 ALA A C 1
ATOM 2436 O O . ALA A 1 311 ? 13.120 31.136 -24.401 1.00 74.50 311 ALA A O 1
ATOM 2437 N N . PRO A 1 312 ? 13.185 30.427 -26.538 1.00 72.06 312 PRO A N 1
ATOM 2438 C CA . PRO A 1 312 ? 12.020 31.202 -26.958 1.00 72.06 312 PRO A CA 1
ATOM 2439 C C . PRO A 1 312 ? 10.764 30.764 -26.197 1.00 72.06 312 PRO A C 1
ATOM 2441 O O . PRO A 1 312 ? 10.438 29.582 -26.138 1.00 72.06 312 PRO A O 1
ATOM 2444 N N . THR A 1 313 ? 10.038 31.719 -25.617 1.00 69.06 313 THR A N 1
ATOM 2445 C CA . THR A 1 313 ? 8.823 31.430 -24.845 1.00 69.06 313 THR A CA 1
ATOM 2446 C C . THR A 1 313 ? 7.568 31.727 -25.658 1.00 69.06 313 THR A C 1
ATOM 2448 O O . THR A 1 313 ? 7.445 32.832 -26.188 1.00 69.06 313 THR A O 1
ATOM 2451 N N . HIS A 1 314 ? 6.577 30.832 -25.639 1.00 70.31 314 HIS A N 1
ATOM 2452 C CA . HIS A 1 314 ? 5.212 31.098 -26.126 1.00 70.31 314 HIS A CA 1
ATOM 2453 C C . HIS A 1 314 ? 4.413 31.947 -25.118 1.00 70.31 314 HIS A C 1
ATOM 2455 O O . HIS A 1 314 ? 3.360 31.557 -24.616 1.00 70.31 314 HIS A O 1
ATOM 2461 N N . LYS A 1 315 ? 4.974 33.096 -24.735 1.00 77.75 315 LYS A N 1
ATOM 2462 C CA . LYS A 1 315 ? 4.409 33.990 -23.724 1.00 77.75 315 LYS A CA 1
ATOM 2463 C C . LYS A 1 315 ? 3.244 34.786 -24.327 1.00 77.75 315 LYS A C 1
ATOM 2465 O O . LYS A 1 315 ? 3.448 35.532 -25.276 1.00 77.75 315 LYS A O 1
ATOM 2470 N N . SER A 1 316 ? 2.065 34.698 -23.712 1.00 84.31 316 SER A N 1
ATOM 2471 C CA . SER A 1 316 ? 0.911 35.564 -23.991 1.00 84.31 316 SER A CA 1
ATOM 2472 C C . SER A 1 316 ? 0.691 36.536 -22.827 1.00 84.31 316 SER A C 1
ATOM 2474 O O . SER A 1 316 ? 0.643 36.117 -21.666 1.00 84.31 316 SER A O 1
ATOM 2476 N N . GLU A 1 317 ? 0.599 37.840 -23.106 1.00 87.06 317 GLU A N 1
ATOM 2477 C CA . GLU A 1 317 ? 0.345 38.836 -22.053 1.00 87.06 317 GLU A CA 1
ATOM 2478 C C . GLU A 1 317 ? -1.097 38.738 -21.523 1.00 87.06 317 GLU A C 1
ATOM 2480 O O . GLU A 1 317 ? -1.308 38.883 -20.317 1.00 87.06 317 GLU A O 1
ATOM 2485 N N . ASP A 1 318 ? -2.054 38.352 -22.375 1.00 87.06 318 ASP A N 1
ATOM 2486 C CA . ASP A 1 318 ? -3.446 38.095 -21.985 1.00 87.06 318 ASP A CA 1
ATOM 2487 C C . ASP A 1 318 ? -3.547 36.927 -20.997 1.00 87.06 318 ASP A C 1
ATOM 2489 O O . ASP A 1 318 ? -4.204 37.037 -19.955 1.00 87.06 318 ASP A O 1
ATOM 2493 N N . ASP A 1 319 ? -2.832 35.826 -21.260 1.00 87.19 319 ASP A N 1
ATOM 2494 C CA . ASP A 1 319 ? -2.766 34.687 -20.337 1.00 87.19 319 ASP A CA 1
ATOM 2495 C C . ASP A 1 319 ? -2.192 35.098 -18.985 1.00 87.19 319 ASP A C 1
ATOM 2497 O O . ASP A 1 319 ? -2.712 34.718 -17.933 1.00 87.19 319 ASP A O 1
ATOM 2501 N N . ILE A 1 320 ? -1.140 35.915 -18.997 1.00 87.38 320 ILE A N 1
ATOM 2502 C CA . ILE A 1 320 ? -0.507 36.405 -17.776 1.00 87.38 320 ILE A CA 1
ATOM 2503 C C . ILE A 1 320 ? -1.465 37.287 -16.987 1.00 87.38 320 ILE A C 1
ATOM 2505 O O . ILE A 1 320 ? -1.562 37.131 -15.767 1.00 87.38 320 ILE A O 1
ATOM 2509 N N . GLN A 1 321 ? -2.160 38.217 -17.641 1.00 90.12 321 GLN A N 1
ATOM 2510 C CA . GLN A 1 321 ? -3.105 39.100 -16.969 1.00 90.12 321 GLN A CA 1
ATOM 2511 C C . GLN A 1 321 ? -4.273 38.300 -16.383 1.00 90.12 321 GLN A C 1
ATOM 2513 O O . GLN A 1 321 ? -4.564 38.437 -15.189 1.00 90.12 321 GLN A O 1
ATOM 2518 N N . ARG A 1 322 ? -4.870 37.395 -17.170 1.00 91.88 322 ARG A N 1
ATOM 2519 C CA . ARG A 1 322 ? -5.942 36.490 -16.730 1.00 91.88 322 ARG A CA 1
ATOM 2520 C C . ARG A 1 322 ? -5.501 35.633 -15.543 1.00 91.88 322 ARG A C 1
ATOM 2522 O O . ARG A 1 322 ? -6.161 35.629 -14.503 1.00 91.88 322 ARG A O 1
ATOM 2529 N N . ASN A 1 323 ? -4.352 34.965 -15.641 1.00 92.31 323 ASN A N 1
ATOM 2530 C CA . ASN A 1 323 ? -3.838 34.095 -14.583 1.00 92.31 323 ASN A CA 1
ATOM 2531 C C . ASN A 1 323 ? -3.414 34.882 -13.325 1.00 92.31 323 ASN A C 1
ATOM 2533 O O . ASN A 1 323 ? -3.575 34.385 -12.209 1.00 92.31 323 ASN A O 1
ATOM 2537 N N . ARG A 1 324 ? -2.934 36.129 -13.453 1.00 90.88 324 ARG A N 1
ATOM 2538 C CA . ARG A 1 324 ? -2.671 37.015 -12.299 1.00 90.88 324 ARG A CA 1
ATOM 2539 C C . ARG A 1 324 ? -3.955 37.367 -11.551 1.00 90.88 324 ARG A C 1
ATOM 2541 O O . ARG A 1 324 ? -3.947 37.352 -10.319 1.00 90.88 324 ARG A O 1
ATOM 2548 N N . LEU A 1 325 ? -5.032 37.686 -12.270 1.00 90.81 325 LEU A N 1
ATOM 2549 C CA . LEU A 1 325 ? -6.338 37.976 -11.669 1.00 90.81 325 LEU A CA 1
ATOM 2550 C C . LEU A 1 325 ? -6.918 36.732 -10.986 1.00 90.81 325 LEU A C 1
ATOM 2552 O O . LEU A 1 325 ? -7.299 36.810 -9.818 1.00 90.81 325 LEU A O 1
ATOM 2556 N N . LEU A 1 326 ? -6.870 35.573 -11.655 1.00 90.44 326 LEU A N 1
ATOM 2557 C CA . LEU A 1 326 ? -7.281 34.290 -11.076 1.00 90.44 326 LEU A CA 1
ATOM 2558 C C . LEU A 1 326 ? -6.519 33.996 -9.785 1.00 90.44 326 LEU A C 1
ATOM 2560 O O . LEU A 1 326 ? -7.134 33.789 -8.742 1.00 90.44 326 LEU A O 1
ATOM 2564 N N . LYS A 1 327 ? -5.186 34.083 -9.806 1.00 89.56 327 LYS A N 1
ATOM 2565 C CA . LYS A 1 327 ? -4.358 33.852 -8.618 1.00 89.56 327 LYS A CA 1
ATOM 2566 C C . LYS A 1 327 ? -4.723 34.784 -7.456 1.00 89.56 327 LYS A C 1
ATOM 2568 O O . LYS A 1 327 ? -4.746 34.332 -6.317 1.00 89.56 327 LYS A O 1
ATOM 2573 N N . LYS A 1 328 ? -5.014 36.066 -7.723 1.00 86.56 328 LYS A N 1
ATOM 2574 C CA . LYS A 1 328 ? -5.469 37.018 -6.690 1.00 86.56 328 LYS A CA 1
ATOM 2575 C C . LYS A 1 328 ? -6.832 36.634 -6.100 1.00 86.56 328 LYS A C 1
ATOM 2577 O O . LYS A 1 328 ? -7.060 36.888 -4.923 1.00 86.56 328 LYS A O 1
ATOM 2582 N N . SER A 1 329 ? -7.715 36.033 -6.899 1.00 85.50 329 SER A N 1
ATOM 2583 C CA . SER A 1 329 ? -9.058 35.618 -6.467 1.00 85.50 329 SER A CA 1
ATOM 2584 C C . SER A 1 329 ? -9.079 34.329 -5.631 1.00 85.50 329 SER A C 1
ATOM 2586 O O . SER A 1 329 ? -10.021 34.105 -4.869 1.00 85.50 329 SER A O 1
ATOM 2588 N N . LEU A 1 330 ? -8.037 33.493 -5.725 1.00 84.25 330 LEU A N 1
ATOM 2589 C CA . LEU A 1 330 ? -7.938 32.254 -4.956 1.00 84.25 330 LEU A CA 1
ATOM 2590 C C . LEU A 1 330 ? -7.731 32.555 -3.467 1.00 84.25 330 LEU A C 1
ATOM 2592 O O . LEU A 1 330 ? -6.639 32.917 -3.021 1.00 84.25 330 LEU A O 1
ATOM 2596 N N . LYS A 1 331 ? -8.792 32.374 -2.672 1.00 60.34 331 LYS A N 1
ATOM 2597 C CA . LYS A 1 331 ? -8.712 32.399 -1.204 1.00 60.34 331 LYS A CA 1
ATOM 2598 C C . LYS A 1 331 ? -7.825 31.254 -0.694 1.00 60.34 331 LYS A C 1
ATOM 2600 O O . LYS A 1 331 ? -7.653 30.240 -1.362 1.00 60.34 331 LYS A O 1
ATOM 2605 N N . ASN A 1 332 ? -7.269 31.423 0.509 1.00 55.19 332 ASN A N 1
ATOM 2606 C CA . ASN A 1 332 ? -6.380 30.467 1.182 1.00 55.19 332 ASN A CA 1
ATOM 2607 C C . ASN A 1 332 ? -6.982 29.052 1.284 1.00 55.19 332 ASN A C 1
ATOM 2609 O O . ASN A 1 332 ? -7.620 28.722 2.280 1.00 55.19 332 ASN A O 1
ATOM 2613 N N . ASN A 1 333 ? -6.725 28.203 0.291 1.00 54.00 333 ASN A N 1
ATOM 2614 C CA . ASN A 1 333 ? -7.066 26.788 0.335 1.00 54.00 333 ASN A CA 1
ATOM 2615 C C . ASN A 1 333 ? -5.823 25.989 0.728 1.00 54.00 333 ASN A C 1
ATOM 2617 O O . ASN A 1 333 ? -4.841 25.953 -0.006 1.00 54.00 333 ASN A O 1
ATOM 2621 N N . LYS A 1 334 ? -5.884 25.343 1.896 1.00 58.94 334 LYS A N 1
ATOM 2622 C CA . LYS A 1 334 ? -4.947 24.283 2.310 1.00 58.94 334 LYS A CA 1
ATOM 2623 C C . LYS A 1 334 ? -5.399 22.902 1.809 1.00 58.94 334 LYS A C 1
ATOM 2625 O O . LYS A 1 334 ? -5.053 21.892 2.404 1.00 58.94 334 LYS A O 1
ATOM 2630 N N . LYS A 1 335 ? -6.274 22.872 0.802 1.00 70.38 335 LYS A N 1
ATOM 2631 C CA . LYS A 1 335 ? -6.857 21.641 0.276 1.00 70.38 335 LYS A CA 1
ATOM 2632 C C . LYS A 1 335 ? -5.938 21.058 -0.788 1.00 70.38 335 LYS A C 1
ATOM 2634 O O . LYS A 1 335 ? -5.369 21.816 -1.573 1.00 70.38 335 LYS A O 1
ATOM 2639 N N . TYR A 1 336 ? -5.864 19.734 -0.811 1.00 86.19 336 TYR A N 1
ATOM 2640 C CA . TYR A 1 336 ? -5.302 18.977 -1.917 1.00 86.19 336 TYR A CA 1
ATOM 2641 C C . TYR A 1 336 ? -5.990 19.373 -3.229 1.00 86.19 336 TYR A C 1
ATOM 2643 O O . TYR A 1 336 ? -7.206 19.590 -3.258 1.00 86.19 336 TYR A O 1
ATOM 2651 N N . ILE A 1 337 ? -5.211 19.496 -4.300 1.00 90.25 337 ILE A N 1
ATOM 2652 C CA . ILE A 1 337 ? -5.705 19.853 -5.630 1.00 90.25 337 ILE A CA 1
ATOM 2653 C C . ILE A 1 337 ? -5.528 18.660 -6.560 1.00 90.25 337 ILE A C 1
ATOM 2655 O O . ILE A 1 337 ? -4.415 18.172 -6.714 1.00 90.25 337 ILE A O 1
ATOM 2659 N N . TYR A 1 338 ? -6.614 18.226 -7.194 1.00 91.81 338 TYR A N 1
ATOM 2660 C CA . TYR A 1 338 ? -6.598 17.206 -8.243 1.00 91.81 338 TYR A CA 1
ATOM 2661 C C . TYR A 1 338 ? -6.180 17.810 -9.596 1.00 91.81 338 TYR A C 1
ATOM 2663 O O . TYR A 1 338 ? -6.289 19.028 -9.778 1.00 91.81 338 TYR A O 1
ATOM 2671 N N . PRO A 1 339 ? -5.727 16.998 -10.570 1.00 90.81 339 PRO A N 1
ATOM 2672 C CA . PRO A 1 339 ? -5.300 17.511 -11.868 1.00 90.81 339 PRO A CA 1
ATOM 2673 C C . PRO A 1 339 ? -6.471 17.860 -12.807 1.00 90.81 339 PRO A C 1
ATOM 2675 O O . PRO A 1 339 ? -6.236 18.377 -13.897 1.00 90.81 339 PRO A O 1
ATOM 2678 N N . TRP A 1 340 ? -7.713 17.647 -12.363 1.00 89.69 340 TRP A N 1
ATOM 2679 C CA . TRP A 1 340 ? -8.974 17.966 -13.041 1.00 89.69 340 TRP A CA 1
ATOM 2680 C C . TRP A 1 340 ? -9.909 18.768 -12.119 1.00 89.69 340 TRP A C 1
ATOM 2682 O O . TRP A 1 340 ? -9.782 18.713 -10.892 1.00 89.69 340 TRP A O 1
ATOM 2692 N N . LEU A 1 341 ? -10.864 19.507 -12.694 1.00 83.56 341 LEU A N 1
ATOM 2693 C CA . LEU A 1 341 ? -11.851 20.291 -11.932 1.00 83.56 341 LEU A CA 1
ATOM 2694 C C . LEU A 1 341 ? -13.146 19.534 -11.627 1.00 83.56 341 LEU A C 1
ATOM 2696 O O . LEU A 1 341 ? -13.833 19.857 -10.660 1.00 83.56 341 LEU A O 1
ATOM 2700 N N . ASN A 1 342 ? -13.496 18.560 -12.461 1.00 82.00 342 ASN A N 1
ATOM 2701 C CA . ASN A 1 342 ? -14.742 17.802 -12.390 1.00 82.00 342 ASN A CA 1
ATOM 2702 C C . ASN A 1 342 ? -14.539 16.391 -12.974 1.00 82.00 342 ASN A C 1
ATOM 2704 O O . ASN A 1 342 ? -13.451 16.057 -13.445 1.00 82.00 3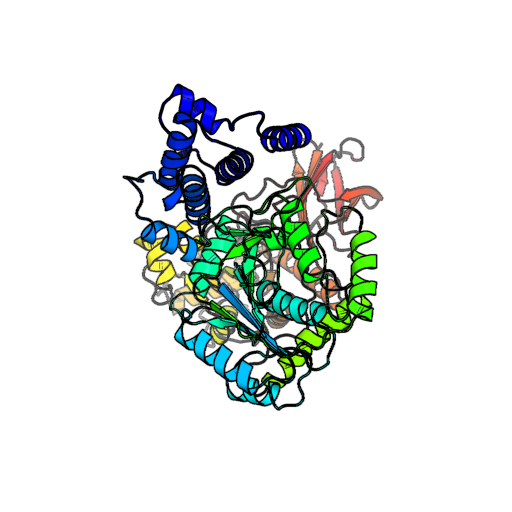42 ASN A O 1
ATOM 2708 N N . ASN A 1 343 ? -15.579 15.558 -12.913 1.00 75.31 343 ASN A N 1
ATOM 2709 C CA . ASN A 1 343 ? -15.506 14.167 -13.361 1.00 75.31 343 ASN A CA 1
ATOM 2710 C C . ASN A 1 343 ? -15.335 14.029 -14.882 1.00 75.31 343 ASN A C 1
ATOM 2712 O O . ASN A 1 343 ? -14.634 13.123 -15.320 1.00 75.31 343 ASN A O 1
ATOM 2716 N N . ASP A 1 344 ? -15.890 14.940 -15.682 1.00 77.88 344 ASP A N 1
ATOM 2717 C CA . ASP A 1 344 ? -15.731 14.893 -17.141 1.00 77.88 344 ASP A CA 1
ATOM 2718 C C . ASP A 1 344 ? -14.270 15.161 -17.529 1.00 77.88 344 ASP A C 1
ATOM 2720 O O . ASP A 1 344 ? -13.656 14.408 -18.289 1.00 77.88 344 ASP A O 1
ATOM 2724 N N . GLU A 1 345 ? -13.668 16.190 -16.927 1.00 80.38 345 GLU A N 1
ATOM 2725 C CA . GLU A 1 345 ? -12.242 16.483 -17.072 1.00 80.38 345 GLU A CA 1
ATOM 2726 C C . GLU A 1 345 ? -11.366 15.346 -16.539 1.00 80.38 345 GLU A C 1
ATOM 2728 O O . GLU A 1 345 ? -10.333 15.057 -17.141 1.00 80.38 345 GLU A O 1
ATOM 2733 N N . LYS A 1 346 ? -11.771 14.673 -15.450 1.00 84.25 346 LYS A N 1
ATOM 2734 C CA . LYS A 1 346 ? -11.077 13.485 -14.928 1.00 84.25 346 LYS A CA 1
ATOM 2735 C C . LYS A 1 346 ? -11.027 12.386 -15.980 1.00 84.25 346 LYS A C 1
ATOM 2737 O O . LYS A 1 346 ? -9.947 11.873 -16.262 1.00 84.25 346 LYS A O 1
ATOM 2742 N N . SER A 1 347 ? -12.166 12.042 -16.574 1.00 77.50 347 SER A N 1
ATOM 2743 C CA . SER A 1 347 ? -12.243 10.996 -17.594 1.00 77.50 347 SER A CA 1
ATOM 2744 C C . SER A 1 347 ? -11.407 11.345 -18.822 1.00 77.50 347 SER A C 1
ATOM 2746 O O . SER A 1 347 ? -10.656 10.500 -19.301 1.00 77.50 347 SER A O 1
ATOM 2748 N N . ILE A 1 348 ? -11.456 12.596 -19.295 1.00 78.81 348 ILE A N 1
ATOM 2749 C CA . ILE A 1 348 ? -10.622 13.062 -20.418 1.00 78.81 348 ILE A CA 1
ATOM 2750 C C . ILE A 1 348 ? -9.135 12.987 -20.064 1.00 78.81 348 ILE A C 1
ATOM 2752 O O . ILE A 1 348 ? -8.338 12.500 -20.864 1.00 78.81 348 ILE A O 1
ATOM 2756 N N . PHE A 1 349 ? -8.754 13.447 -18.871 1.00 83.88 349 PHE A N 1
ATOM 2757 C CA . PHE A 1 349 ? -7.369 13.434 -18.411 1.00 83.88 349 PHE A CA 1
ATOM 2758 C C . PHE A 1 349 ? -6.831 12.004 -18.305 1.00 83.88 349 PHE A C 1
ATOM 2760 O O . PHE A 1 349 ? -5.789 11.707 -18.883 1.00 83.88 349 PHE A O 1
ATOM 2767 N N . ILE A 1 350 ? -7.562 11.109 -17.633 1.00 81.31 350 ILE A N 1
ATOM 2768 C CA . ILE A 1 350 ? -7.177 9.702 -17.463 1.00 81.31 350 ILE A CA 1
ATOM 2769 C C . ILE A 1 350 ? -7.121 8.990 -18.816 1.00 81.31 350 ILE A C 1
ATOM 2771 O O . ILE A 1 350 ? -6.145 8.302 -19.094 1.00 81.31 350 ILE A O 1
ATOM 2775 N N . ASN A 1 351 ? -8.104 9.196 -19.696 1.00 74.50 351 ASN A N 1
ATOM 2776 C CA . ASN A 1 351 ? -8.082 8.615 -21.040 1.00 74.50 351 ASN A CA 1
ATOM 2777 C C . ASN A 1 351 ? -6.925 9.161 -21.885 1.00 74.50 351 ASN A C 1
ATOM 2779 O O . ASN A 1 351 ? -6.309 8.404 -22.629 1.00 74.50 351 ASN A O 1
ATOM 2783 N N . GLY A 1 352 ? -6.597 10.449 -21.771 1.00 70.00 352 GLY A N 1
ATOM 2784 C CA . GLY A 1 352 ? -5.461 11.064 -22.463 1.00 70.00 352 GLY A CA 1
ATOM 2785 C C . GLY A 1 352 ? -4.112 10.542 -21.966 1.00 70.00 352 GLY A C 1
ATOM 2786 O O . GLY A 1 352 ? -3.207 10.318 -22.764 1.00 70.00 352 GLY A O 1
ATOM 2787 N N . VAL A 1 353 ? -3.994 10.298 -20.658 1.00 72.81 353 VAL A N 1
ATOM 2788 C CA . VAL A 1 353 ? -2.842 9.612 -20.070 1.00 72.81 353 VAL A CA 1
ATOM 2789 C C . VAL A 1 353 ? -2.799 8.180 -20.615 1.00 72.81 353 VAL A C 1
ATOM 2791 O O . VAL A 1 353 ? -1.840 7.858 -21.300 1.00 72.81 353 VAL A O 1
ATOM 2794 N N . ASN A 1 354 ? -3.864 7.380 -20.463 1.00 67.75 354 ASN A N 1
ATOM 2795 C CA . ASN A 1 354 ? -3.957 5.961 -20.858 1.00 67.75 354 ASN A CA 1
ATOM 2796 C C . ASN A 1 354 ? -3.820 5.680 -22.372 1.00 67.75 354 ASN A C 1
ATOM 2798 O O . ASN A 1 354 ? -3.256 4.658 -22.765 1.00 67.75 354 ASN A O 1
ATOM 2802 N N . SER A 1 355 ? -4.333 6.549 -23.243 1.00 61.03 355 SER A N 1
ATOM 2803 C CA . SER A 1 355 ? -4.254 6.394 -24.709 1.00 61.03 355 SER A CA 1
ATOM 2804 C C . SER A 1 355 ? -2.824 6.525 -25.227 1.00 61.03 355 SER A C 1
ATOM 2806 O O . SER A 1 355 ? -2.416 5.730 -26.076 1.00 61.03 355 SER A O 1
ATOM 2808 N N . ALA A 1 356 ? -2.021 7.414 -24.635 1.00 53.28 356 ALA A N 1
ATOM 2809 C CA . ALA A 1 356 ? -0.597 7.523 -24.938 1.00 53.28 356 ALA A CA 1
ATOM 2810 C C . ALA A 1 356 ? 0.180 6.222 -24.632 1.00 53.28 356 ALA A C 1
ATOM 2812 O O . ALA A 1 356 ? 1.186 5.943 -25.279 1.00 53.28 356 ALA A O 1
ATOM 2813 N N . PHE A 1 357 ? -0.326 5.366 -23.733 1.00 53.38 357 PHE A N 1
ATOM 2814 C CA . PHE A 1 357 ? 0.245 4.035 -23.482 1.00 53.38 357 PHE A CA 1
ATOM 2815 C C . PHE A 1 357 ? -0.114 3.010 -24.556 1.00 53.38 357 PHE A C 1
ATOM 2817 O O . PHE A 1 357 ? 0.664 2.090 -24.796 1.00 53.38 357 PHE A O 1
ATOM 2824 N N . LYS A 1 358 ? -1.277 3.132 -25.215 1.00 45.12 358 LYS A N 1
ATOM 2825 C CA . LYS A 1 358 ? -1.718 2.158 -26.229 1.00 45.12 358 LYS A CA 1
ATOM 2826 C C . LYS A 1 358 ? -0.848 2.191 -27.494 1.00 45.12 358 LYS A C 1
ATOM 2828 O O . LYS A 1 358 ? -0.692 1.148 -28.116 1.00 45.12 358 LYS A O 1
ATOM 2833 N N . GLY A 1 359 ? -0.216 3.324 -27.819 1.00 39.53 359 GLY A N 1
ATOM 2834 C CA . GLY A 1 359 ? 0.688 3.458 -28.975 1.00 39.53 359 GLY A CA 1
ATOM 2835 C C . GLY A 1 359 ? 2.008 2.673 -28.877 1.00 39.53 359 GLY A C 1
ATOM 2836 O O . GLY A 1 359 ? 2.590 2.355 -29.905 1.00 39.53 359 GLY A O 1
ATOM 2837 N N . ASN A 1 360 ? 2.443 2.296 -27.668 1.00 38.47 360 ASN A N 1
ATOM 2838 C CA . ASN A 1 360 ? 3.652 1.489 -27.426 1.00 38.47 360 ASN A CA 1
ATOM 2839 C C . ASN A 1 360 ? 3.350 0.014 -27.074 1.00 38.47 360 ASN A C 1
ATOM 2841 O O . ASN A 1 360 ? 4.267 -0.754 -26.769 1.00 38.47 360 ASN A O 1
ATOM 2845 N N . LYS A 1 361 ? 2.075 -0.409 -27.123 1.00 36.56 361 LYS A N 1
ATOM 2846 C CA . LYS A 1 361 ? 1.649 -1.771 -26.738 1.00 36.56 361 LYS A CA 1
ATOM 2847 C C . LYS A 1 361 ? 2.047 -2.867 -27.732 1.00 36.56 361 LYS A C 1
ATOM 2849 O O . LYS A 1 361 ? 2.012 -4.032 -27.353 1.00 36.56 361 LYS A O 1
ATOM 2854 N N . GLU A 1 362 ? 2.465 -2.541 -28.957 1.00 31.80 362 GLU A N 1
ATOM 2855 C CA . GLU A 1 362 ? 2.905 -3.574 -29.910 1.00 31.80 362 GLU A CA 1
ATOM 2856 C C . GLU A 1 362 ? 4.314 -4.123 -29.625 1.00 31.80 362 GLU A C 1
ATOM 2858 O O . GLU A 1 362 ? 4.642 -5.193 -30.126 1.00 31.80 362 GLU A O 1
ATOM 2863 N N . ASN A 1 363 ? 5.123 -3.482 -28.767 1.00 30.67 363 ASN A N 1
ATOM 2864 C CA . ASN A 1 363 ? 6.466 -3.985 -28.423 1.00 30.67 363 ASN A CA 1
ATOM 2865 C C . ASN A 1 363 ? 6.787 -4.087 -26.925 1.00 30.67 363 ASN A C 1
ATOM 2867 O O . ASN A 1 363 ? 7.885 -4.513 -26.562 1.00 30.67 363 ASN A O 1
ATOM 2871 N N . ARG A 1 364 ? 5.844 -3.784 -26.028 1.00 27.44 364 ARG A N 1
ATOM 2872 C CA . ARG A 1 364 ? 5.960 -4.146 -24.608 1.00 27.44 364 ARG A CA 1
ATOM 2873 C C . ARG A 1 364 ? 4.623 -4.665 -24.094 1.00 27.44 364 ARG A C 1
ATOM 2875 O O . ARG A 1 364 ? 3.592 -4.026 -24.263 1.00 27.44 364 ARG A O 1
ATOM 2882 N N . PHE A 1 365 ? 4.700 -5.855 -23.504 1.00 26.36 365 PHE A N 1
ATOM 2883 C CA . PHE A 1 365 ? 3.625 -6.679 -22.961 1.00 26.36 365 PHE A CA 1
ATOM 2884 C C . PHE A 1 365 ? 2.396 -5.906 -22.453 1.00 26.36 365 PHE A C 1
ATOM 2886 O O . PHE A 1 365 ? 2.476 -4.999 -21.628 1.00 26.36 365 PHE A O 1
ATOM 2893 N N . SER A 1 366 ? 1.241 -6.336 -22.954 1.00 24.83 366 SER A N 1
ATOM 2894 C CA . SER A 1 366 ? -0.094 -5.818 -22.688 1.00 24.83 366 SER A CA 1
ATOM 2895 C C . SER A 1 366 ? -0.572 -6.094 -21.261 1.00 24.83 366 SER A C 1
ATOM 2897 O O . SER A 1 366 ? -0.835 -7.250 -20.938 1.00 24.83 366 SER A O 1
ATOM 2899 N N . ILE A 1 367 ? -0.810 -5.054 -20.457 1.00 28.30 367 ILE A N 1
ATOM 2900 C CA . ILE A 1 367 ? -1.783 -5.082 -19.347 1.00 28.30 367 ILE A CA 1
ATOM 2901 C C . ILE A 1 367 ? -2.535 -3.731 -19.323 1.00 28.30 367 ILE A C 1
ATOM 2903 O O . ILE A 1 367 ? -2.141 -2.766 -19.985 1.00 28.30 367 ILE A O 1
ATOM 2907 N N . THR A 1 368 ? -3.665 -3.742 -18.619 1.00 28.03 368 THR A N 1
ATOM 2908 C CA . THR A 1 368 ? -4.513 -2.648 -18.127 1.00 28.03 368 THR A CA 1
ATOM 2909 C C . THR A 1 368 ? -5.414 -1.923 -19.126 1.00 28.03 368 THR A C 1
ATOM 2911 O O . THR A 1 368 ? -5.034 -0.985 -19.827 1.00 28.03 368 THR A O 1
ATOM 2914 N N . GLU A 1 369 ? -6.684 -2.331 -19.093 1.00 28.69 369 GLU A N 1
ATOM 2915 C CA . GLU A 1 369 ? -7.832 -1.428 -19.148 1.00 28.69 369 GLU A CA 1
ATOM 2916 C C . GLU A 1 369 ? -8.940 -1.998 -18.242 1.00 28.69 369 GLU A C 1
ATOM 2918 O O . GLU A 1 369 ? -9.758 -2.787 -18.690 1.00 28.69 369 GLU A O 1
ATOM 2923 N N . SER A 1 370 ? -8.895 -1.664 -16.947 1.00 28.70 370 SER A N 1
ATOM 2924 C CA . SER A 1 370 ? -10.036 -1.592 -16.011 1.00 28.70 370 SER A CA 1
ATOM 2925 C C . SER A 1 370 ? -9.500 -1.505 -14.582 1.00 28.70 370 SER A C 1
ATOM 2927 O O . SER A 1 370 ? -9.160 -2.529 -13.996 1.00 28.70 370 SER A O 1
ATOM 2929 N N . ARG A 1 371 ? -9.391 -0.304 -14.008 1.00 32.31 371 ARG A N 1
ATOM 2930 C CA . ARG A 1 371 ? -9.294 -0.124 -12.550 1.00 32.31 371 ARG A CA 1
ATOM 2931 C C . ARG A 1 371 ? -9.434 1.353 -12.203 1.00 32.31 371 ARG A C 1
ATOM 2933 O O . ARG A 1 371 ? -8.477 2.118 -12.249 1.00 32.31 371 ARG A O 1
ATOM 2940 N N . GLU A 1 372 ? -10.653 1.752 -11.859 1.00 31.03 372 GLU A N 1
ATOM 2941 C CA . GLU A 1 372 ? -10.838 2.869 -10.940 1.00 31.03 372 GLU A CA 1
ATOM 2942 C C . GLU A 1 372 ? -10.196 2.457 -9.608 1.00 31.03 372 GLU A C 1
ATOM 2944 O O . GLU A 1 372 ? -10.688 1.565 -8.920 1.00 31.03 372 GLU A O 1
ATOM 2949 N N . LEU A 1 373 ? -9.034 3.032 -9.293 1.00 32.19 373 LEU A N 1
ATOM 2950 C CA . LEU A 1 373 ? -8.318 2.775 -8.047 1.00 32.19 373 LEU A CA 1
ATOM 2951 C C . LEU A 1 373 ? -8.852 3.712 -6.964 1.00 32.19 373 LEU A C 1
ATOM 2953 O O . LEU A 1 373 ? -8.535 4.900 -6.918 1.00 32.19 373 LEU A O 1
ATOM 2957 N N . SER A 1 374 ? -9.703 3.147 -6.115 1.00 30.00 374 SER A N 1
ATOM 2958 C CA . SER A 1 374 ? -10.000 3.637 -4.776 1.00 30.00 374 SER A CA 1
ATOM 2959 C C . SER A 1 374 ? -8.786 3.443 -3.868 1.00 30.00 374 SER A C 1
ATOM 2961 O O . SER A 1 374 ? -8.113 2.414 -3.909 1.00 30.00 374 SER A O 1
ATOM 2963 N N . GLU A 1 375 ? -8.531 4.462 -3.053 1.00 38.97 375 GLU A N 1
ATOM 2964 C CA . GLU A 1 375 ? -7.507 4.548 -2.014 1.00 38.97 375 GLU A CA 1
ATOM 2965 C C . GLU A 1 375 ? -7.304 3.226 -1.247 1.00 38.97 375 GLU A C 1
ATOM 2967 O O . GLU A 1 375 ? -8.265 2.639 -0.748 1.00 38.97 375 GLU A O 1
ATOM 2972 N N . ILE A 1 376 ? -6.045 2.782 -1.148 1.00 37.00 376 ILE A N 1
ATOM 2973 C CA . ILE A 1 376 ? -5.350 2.209 0.025 1.00 37.00 376 ILE A CA 1
ATOM 2974 C C . ILE A 1 376 ? -4.108 1.467 -0.501 1.00 37.00 376 ILE A C 1
ATOM 2976 O O . ILE A 1 376 ? -4.222 0.448 -1.182 1.00 37.00 376 ILE A O 1
ATOM 2980 N N . GLU A 1 377 ? -2.930 1.971 -0.127 1.00 42.28 377 GLU A N 1
ATOM 2981 C CA . GLU A 1 377 ? -1.634 1.295 -0.217 1.00 42.28 377 GLU A CA 1
ATOM 2982 C C . GLU A 1 377 ? -1.731 -0.179 0.205 1.00 42.28 377 GLU A C 1
ATOM 2984 O O . GLU A 1 377 ? -1.870 -0.512 1.385 1.00 42.28 377 GLU A O 1
ATOM 2989 N N . LEU A 1 378 ? -1.618 -1.095 -0.749 1.00 46.03 378 LEU A N 1
ATOM 2990 C CA . LEU A 1 378 ? -1.307 -2.490 -0.476 1.00 46.03 378 LEU A CA 1
ATOM 2991 C C . LEU A 1 378 ? -0.348 -2.937 -1.563 1.00 46.03 378 LEU A C 1
ATOM 2993 O O . LEU A 1 378 ? -0.727 -2.964 -2.730 1.00 46.03 378 LEU A O 1
ATOM 2997 N N . ASN A 1 379 ? 0.867 -3.334 -1.185 1.00 56.34 379 ASN A N 1
ATOM 2998 C CA . ASN A 1 379 ? 1.740 -4.065 -2.096 1.00 56.34 379 ASN A CA 1
ATOM 2999 C C . ASN A 1 379 ? 0.930 -5.174 -2.763 1.00 56.34 379 ASN A C 1
ATOM 3001 O O . ASN A 1 379 ? 0.196 -5.904 -2.079 1.00 56.34 379 ASN A O 1
ATOM 3005 N N . HIS A 1 380 ? 1.075 -5.315 -4.079 1.00 75.69 380 HIS A N 1
ATOM 3006 C CA . HIS A 1 380 ? 0.365 -6.303 -4.894 1.00 75.69 380 HIS A CA 1
ATOM 3007 C C . HIS A 1 380 ? 0.901 -7.725 -4.671 1.00 75.69 380 HIS A C 1
ATOM 3009 O O . HIS A 1 380 ? 1.004 -8.528 -5.593 1.00 75.69 380 HIS A O 1
ATOM 3015 N N . ASN A 1 381 ? 1.264 -8.036 -3.430 1.00 91.38 381 ASN A N 1
ATOM 3016 C CA . ASN A 1 381 ? 1.754 -9.325 -3.007 1.00 91.38 381 ASN A CA 1
ATOM 3017 C C . ASN A 1 381 ? 0.615 -10.140 -2.415 1.00 91.38 381 ASN A C 1
ATOM 3019 O O . ASN A 1 381 ? -0.291 -9.623 -1.750 1.00 91.38 381 ASN A O 1
ATOM 3023 N N . PHE A 1 382 ? 0.698 -11.440 -2.648 1.00 95.75 382 PHE A N 1
ATOM 3024 C CA . PHE A 1 382 ? -0.333 -12.400 -2.309 1.00 95.75 382 PHE A CA 1
ATOM 3025 C C . PHE A 1 382 ? 0.230 -13.512 -1.442 1.00 95.75 382 PHE A C 1
ATOM 3027 O O . PHE A 1 382 ? 1.410 -13.858 -1.510 1.00 95.75 382 PHE A O 1
ATOM 3034 N N . PHE A 1 383 ? -0.643 -14.109 -0.641 1.00 97.00 383 PHE A N 1
ATOM 3035 C CA . PHE A 1 383 ? -0.314 -15.301 0.121 1.00 97.00 383 PHE A CA 1
ATOM 3036 C C . PHE A 1 383 ? -1.271 -16.425 -0.253 1.00 97.00 383 PHE A C 1
ATOM 3038 O O . PHE A 1 383 ? -2.454 -16.389 0.084 1.00 97.00 383 PHE A O 1
ATOM 3045 N N . PHE A 1 384 ? -0.746 -17.444 -0.931 1.00 98.06 384 PHE A N 1
ATOM 3046 C CA . PHE A 1 384 ? -1.479 -18.654 -1.258 1.00 98.06 384 PHE A CA 1
ATOM 3047 C C . PHE A 1 384 ? -1.163 -19.782 -0.264 1.00 98.06 384 PHE A C 1
ATOM 3049 O O . PHE A 1 384 ? -0.123 -20.443 -0.338 1.00 98.06 384 PHE A O 1
ATOM 3056 N N . ILE A 1 385 ? -2.108 -20.050 0.639 1.00 97.69 385 ILE A N 1
ATOM 3057 C CA . ILE A 1 385 ? -2.055 -21.173 1.580 1.00 97.69 385 ILE A CA 1
ATOM 3058 C C . ILE A 1 385 ? -2.314 -22.463 0.796 1.00 97.69 385 ILE A C 1
ATOM 3060 O O . ILE A 1 385 ? -3.460 -22.850 0.539 1.00 97.69 385 ILE A O 1
ATOM 3064 N N . HIS A 1 386 ? -1.239 -23.150 0.410 1.00 96.62 386 HIS A N 1
ATOM 3065 C CA . HIS A 1 386 ? -1.323 -24.390 -0.347 1.00 96.62 386 HIS A CA 1
ATOM 3066 C C . HIS A 1 386 ? -1.635 -25.548 0.602 1.00 96.62 386 HIS A C 1
ATOM 3068 O O . HIS A 1 386 ? -0.743 -26.259 1.065 1.00 96.62 386 HIS A O 1
ATOM 3074 N N . ILE A 1 387 ? -2.924 -25.770 0.862 1.00 95.50 387 ILE A N 1
ATOM 3075 C CA . ILE A 1 387 ? -3.391 -26.922 1.635 1.00 95.50 387 ILE A CA 1
ATOM 3076 C C . ILE A 1 387 ? -3.184 -28.204 0.802 1.00 95.50 387 ILE A C 1
ATOM 3078 O O . ILE A 1 387 ? -3.636 -28.288 -0.343 1.00 95.50 387 ILE A O 1
ATOM 3082 N N . PRO A 1 388 ? -2.502 -29.232 1.335 1.00 92.69 388 PRO A N 1
ATOM 3083 C CA . PRO A 1 388 ? -2.378 -30.513 0.655 1.00 92.69 388 PRO A CA 1
ATOM 3084 C C . PRO A 1 388 ? -3.710 -31.090 0.152 1.00 92.69 388 PRO A C 1
ATOM 3086 O O . PRO A 1 388 ? -4.689 -31.218 0.892 1.00 92.69 388 PRO A O 1
ATOM 3089 N N . LYS A 1 389 ? -3.682 -31.529 -1.114 1.00 91.19 389 LYS A N 1
ATOM 3090 C CA . LYS A 1 389 ? -4.743 -32.288 -1.807 1.00 91.19 389 LYS A CA 1
ATOM 3091 C C . LYS A 1 389 ? -6.034 -31.514 -2.117 1.00 91.19 389 LYS A C 1
ATOM 3093 O O . LYS A 1 389 ? -7.071 -32.137 -2.343 1.00 91.19 389 LYS A O 1
ATOM 3098 N N . THR A 1 390 ? -5.949 -30.192 -2.240 1.00 91.81 390 THR A N 1
ATOM 3099 C CA . THR A 1 390 ? -7.072 -29.305 -2.600 1.00 91.81 390 THR A CA 1
ATOM 3100 C C . THR A 1 390 ? -6.845 -28.577 -3.936 1.00 91.81 390 THR A C 1
ATOM 3102 O O . THR A 1 390 ? -7.068 -27.382 -4.054 1.00 91.81 390 THR A O 1
ATOM 3105 N N . ALA A 1 391 ? -6.300 -29.276 -4.942 1.00 83.62 391 ALA A N 1
ATOM 3106 C CA . ALA A 1 391 ? -5.896 -28.705 -6.242 1.00 83.62 391 ALA A CA 1
ATOM 3107 C C . ALA A 1 391 ? -4.845 -27.570 -6.188 1.00 83.62 391 ALA A C 1
ATOM 3109 O O . ALA A 1 391 ? -4.524 -26.966 -7.209 1.00 83.62 391 ALA A O 1
ATOM 3110 N N . GLY A 1 392 ? -4.206 -27.334 -5.038 1.00 87.25 392 GLY A N 1
ATOM 3111 C CA . GLY A 1 392 ? -3.241 -26.241 -4.905 1.00 87.25 392 GLY A CA 1
ATOM 3112 C C . GLY A 1 392 ? -1.989 -26.350 -5.783 1.00 87.25 392 GLY A C 1
ATOM 3113 O O . GLY A 1 392 ? -1.384 -25.337 -6.109 1.00 87.25 392 GLY A O 1
ATOM 3114 N N . THR A 1 393 ? -1.626 -27.546 -6.261 1.00 88.50 393 THR A N 1
ATOM 3115 C CA . THR A 1 393 ? -0.542 -27.689 -7.252 1.00 88.50 393 THR A CA 1
ATOM 3116 C C . THR A 1 393 ? -0.930 -27.123 -8.616 1.00 88.50 393 THR A C 1
ATOM 3118 O O . THR A 1 393 ? -0.089 -26.501 -9.257 1.00 88.50 393 THR A O 1
ATOM 3121 N N . SER A 1 394 ? -2.177 -27.320 -9.052 1.00 89.00 394 SER A N 1
ATOM 3122 C CA . SER A 1 394 ? -2.692 -26.718 -10.285 1.00 89.00 394 SER A CA 1
ATOM 3123 C C . SER A 1 394 ? -2.659 -25.201 -10.199 1.00 89.00 394 SER A C 1
ATOM 3125 O O . SER A 1 394 ? -2.082 -24.555 -11.067 1.00 89.00 394 SER A O 1
ATOM 3127 N N . PHE A 1 395 ? -3.193 -24.654 -9.102 1.00 94.19 395 PHE A N 1
ATOM 3128 C CA . PHE A 1 395 ? -3.247 -23.211 -8.894 1.00 94.19 395 PHE A CA 1
ATOM 3129 C C . PHE A 1 395 ? -1.848 -22.601 -8.796 1.00 94.19 395 PHE A C 1
ATOM 3131 O O . PHE A 1 395 ? -1.545 -21.666 -9.526 1.00 94.19 395 PHE A O 1
ATOM 3138 N N . ARG A 1 396 ? -0.944 -23.191 -7.999 1.00 93.94 396 ARG A N 1
ATOM 3139 C CA . ARG A 1 396 ? 0.458 -22.749 -7.940 1.00 93.94 396 ARG A CA 1
ATOM 3140 C C . ARG A 1 396 ? 1.123 -22.757 -9.313 1.00 93.94 396 ARG A C 1
ATOM 3142 O O . ARG A 1 396 ? 1.792 -21.795 -9.647 1.00 93.94 396 ARG A O 1
ATOM 3149 N N . ARG A 1 397 ? 0.941 -23.809 -10.116 1.00 91.88 397 ARG A N 1
ATOM 3150 C CA . ARG A 1 397 ? 1.517 -23.859 -11.469 1.00 91.88 397 ARG A CA 1
ATOM 3151 C C . ARG A 1 397 ? 0.925 -22.810 -12.403 1.00 91.88 397 ARG A C 1
ATOM 3153 O O . ARG A 1 397 ? 1.590 -22.438 -13.355 1.00 91.88 397 ARG A O 1
ATOM 3160 N N . ALA A 1 398 ? -0.325 -22.401 -12.204 1.00 92.31 398 ALA A N 1
ATOM 3161 C CA . ALA A 1 398 ? -0.901 -21.294 -12.960 1.00 92.31 398 ALA A CA 1
ATOM 3162 C C . ALA A 1 398 ? -0.286 -19.954 -12.522 1.00 92.31 398 ALA A C 1
ATOM 3164 O O . ALA A 1 398 ? -0.022 -19.107 -13.365 1.00 92.31 398 ALA A O 1
ATOM 3165 N N . LEU A 1 399 ? 0.008 -19.796 -11.225 1.00 93.81 399 LEU A N 1
ATOM 3166 C CA . LEU A 1 399 ? 0.731 -18.634 -10.698 1.00 93.81 399 LEU A CA 1
ATOM 3167 C C . LEU A 1 399 ? 2.172 -18.563 -11.222 1.00 93.81 399 LEU A C 1
ATOM 3169 O O . LEU A 1 399 ? 2.584 -17.516 -11.698 1.00 93.81 399 LEU A O 1
ATOM 3173 N N . GLU A 1 400 ? 2.918 -19.670 -11.166 1.00 92.88 400 GLU A N 1
ATOM 3174 C CA . GLU A 1 400 ? 4.337 -19.749 -11.563 1.00 92.88 400 GLU A CA 1
ATOM 3175 C C . GLU A 1 400 ? 4.587 -19.408 -13.038 1.00 92.88 400 GLU A C 1
ATOM 3177 O O . GLU A 1 400 ? 5.692 -19.007 -13.386 1.00 92.88 400 GLU A O 1
ATOM 3182 N N . ASP A 1 401 ? 3.575 -19.537 -13.897 1.00 90.25 401 ASP A N 1
ATOM 3183 C CA . ASP A 1 401 ? 3.678 -19.144 -15.305 1.00 90.25 401 ASP A CA 1
ATOM 3184 C C . ASP A 1 401 ? 3.698 -17.625 -15.506 1.00 90.25 401 ASP A C 1
ATOM 3186 O O . ASP A 1 401 ? 4.173 -17.154 -16.538 1.00 90.25 401 ASP A O 1
ATOM 3190 N N . LYS A 1 402 ? 3.131 -16.862 -14.564 1.00 90.06 402 LYS A N 1
ATOM 3191 C CA . LYS A 1 402 ? 2.856 -15.425 -14.740 1.00 90.06 402 LYS A CA 1
ATOM 3192 C C . LYS A 1 402 ? 3.483 -14.543 -13.668 1.00 90.06 402 LYS A C 1
ATOM 3194 O O . LYS A 1 402 ? 3.686 -13.357 -13.902 1.00 90.06 402 LYS A O 1
ATOM 3199 N N . PHE A 1 403 ? 3.787 -15.104 -12.503 1.00 92.06 403 PHE A N 1
ATOM 3200 C CA . PHE A 1 403 ? 4.188 -14.356 -11.320 1.00 92.06 403 PHE A CA 1
ATOM 3201 C C . PHE A 1 403 ? 5.389 -14.994 -10.626 1.00 92.06 403 PHE A C 1
ATOM 3203 O O . PHE A 1 403 ? 5.626 -16.201 -10.712 1.00 92.06 403 PHE A O 1
ATOM 3210 N N . VAL A 1 404 ? 6.116 -14.179 -9.861 1.00 92.94 404 VAL A N 1
ATOM 3211 C CA . VAL A 1 404 ? 7.160 -14.673 -8.962 1.00 92.94 404 VAL A CA 1
ATOM 3212 C C . VAL A 1 404 ? 6.494 -15.380 -7.786 1.00 92.94 404 VAL A C 1
ATOM 3214 O O . VAL A 1 404 ? 5.721 -14.770 -7.047 1.00 92.94 404 VAL A O 1
ATOM 3217 N N . VAL A 1 405 ? 6.802 -16.664 -7.594 1.00 95.44 405 VAL A N 1
ATOM 3218 C CA . VAL A 1 405 ? 6.274 -17.466 -6.484 1.00 95.44 405 VAL A CA 1
ATOM 3219 C C . VAL A 1 405 ? 7.403 -17.871 -5.537 1.00 95.44 405 VAL A C 1
ATOM 3221 O O . VAL A 1 405 ? 8.222 -18.734 -5.847 1.00 95.44 405 VAL A O 1
ATOM 3224 N N . LEU A 1 406 ? 7.411 -17.287 -4.342 1.00 96.56 406 LEU A N 1
ATOM 3225 C CA . LEU A 1 406 ? 8.275 -17.674 -3.233 1.00 96.56 406 LEU A CA 1
ATOM 3226 C C . LEU A 1 406 ? 7.678 -18.894 -2.523 1.00 96.56 406 LEU A C 1
ATOM 3228 O O . LEU A 1 406 ? 6.754 -18.790 -1.710 1.00 96.56 406 LEU A O 1
ATOM 3232 N N . GLY A 1 407 ? 8.196 -20.071 -2.867 1.00 97.06 407 GLY A N 1
ATOM 3233 C CA . GLY A 1 407 ? 7.794 -21.336 -2.263 1.00 97.06 407 GLY A CA 1
ATOM 3234 C C . GLY A 1 407 ? 8.249 -21.478 -0.804 1.00 97.06 407 GLY A C 1
ATOM 3235 O O . GLY A 1 407 ? 9.417 -21.237 -0.509 1.00 97.06 407 GLY A O 1
ATOM 3236 N N . ASP A 1 408 ? 7.379 -21.956 0.091 1.00 97.25 408 ASP A N 1
ATOM 3237 C CA . ASP A 1 408 ? 7.748 -22.486 1.413 1.00 97.25 408 ASP A CA 1
ATOM 3238 C C . ASP A 1 408 ? 7.230 -23.919 1.611 1.00 97.25 408 ASP A C 1
ATOM 3240 O O . ASP A 1 408 ? 6.058 -24.177 1.898 1.00 97.25 408 ASP A O 1
ATOM 3244 N N . TYR A 1 409 ? 8.132 -24.881 1.456 1.00 94.44 409 TYR A N 1
ATOM 3245 C CA . TYR A 1 409 ? 7.853 -26.306 1.615 1.00 94.44 409 TYR A CA 1
ATOM 3246 C C . TYR A 1 409 ? 8.772 -26.954 2.663 1.00 94.44 409 TYR A C 1
ATOM 3248 O O . TYR A 1 409 ? 8.960 -28.172 2.637 1.00 94.44 409 TYR A O 1
ATOM 3256 N N . GLY A 1 410 ? 9.349 -26.156 3.570 1.00 94.06 410 GLY A N 1
ATOM 3257 C CA . GLY A 1 410 ? 10.332 -26.602 4.564 1.00 94.06 410 GLY A CA 1
ATOM 3258 C C . GLY A 1 410 ? 11.784 -26.342 4.151 1.00 94.06 410 GLY A C 1
ATOM 3259 O O . GLY A 1 410 ? 12.116 -26.349 2.966 1.00 94.06 410 GLY A O 1
ATOM 3260 N N . ASP A 1 411 ? 12.670 -26.165 5.131 1.00 93.00 411 ASP A N 1
ATOM 3261 C CA . ASP A 1 411 ? 14.106 -25.869 4.966 1.00 93.00 411 ASP A CA 1
ATOM 3262 C C . ASP A 1 411 ? 14.840 -26.805 3.985 1.00 93.00 411 ASP A C 1
ATOM 3264 O O . ASP A 1 411 ? 15.647 -26.364 3.166 1.00 93.00 411 ASP A O 1
ATOM 3268 N N . LYS A 1 412 ? 14.523 -28.100 4.036 1.00 92.62 412 LYS A N 1
ATOM 3269 C CA . LYS A 1 412 ? 15.147 -29.155 3.222 1.00 92.62 412 LYS A CA 1
ATOM 3270 C C . LYS A 1 412 ? 14.509 -29.330 1.849 1.00 92.62 412 LYS A C 1
ATOM 3272 O O . LYS A 1 412 ? 15.001 -30.120 1.043 1.00 92.62 412 LYS A O 1
ATOM 3277 N N . SER A 1 413 ? 13.400 -28.651 1.569 1.00 92.12 413 SER A N 1
ATOM 3278 C CA . SER A 1 413 ? 12.731 -28.789 0.283 1.00 92.12 413 SER A CA 1
ATOM 3279 C C . SER A 1 413 ? 13.449 -27.983 -0.793 1.00 92.12 413 SER A C 1
ATOM 3281 O O . SER A 1 413 ? 13.716 -26.790 -0.646 1.00 92.12 413 SER A O 1
ATOM 3283 N N . LYS A 1 414 ? 13.684 -28.623 -1.942 1.00 91.44 414 LYS A N 1
ATOM 3284 C CA . LYS A 1 414 ? 14.172 -27.941 -3.149 1.00 91.44 414 LYS A CA 1
ATOM 3285 C C . LYS A 1 414 ? 13.173 -26.931 -3.723 1.00 91.44 414 LYS A C 1
ATOM 3287 O O . LYS A 1 414 ? 13.556 -26.117 -4.549 1.00 91.44 414 LYS A O 1
ATOM 3292 N N . PHE A 1 415 ? 11.906 -27.015 -3.315 1.00 90.00 415 PHE A N 1
ATOM 3293 C CA . PHE A 1 415 ? 10.847 -26.094 -3.730 1.00 90.00 415 PHE A CA 1
ATOM 3294 C C . PHE A 1 415 ? 10.722 -24.880 -2.804 1.00 90.00 415 PHE A C 1
ATOM 3296 O O . PHE A 1 415 ? 9.891 -24.016 -3.062 1.00 90.00 415 PHE A O 1
ATOM 3303 N N . THR A 1 416 ? 11.500 -24.826 -1.720 1.00 96.06 416 THR A N 1
ATOM 3304 C CA . THR A 1 416 ? 11.561 -23.644 -0.861 1.00 96.06 416 THR A CA 1
ATOM 3305 C C . THR A 1 416 ? 12.508 -22.629 -1.485 1.00 96.06 416 THR A C 1
ATOM 3307 O O . THR A 1 416 ? 13.668 -22.962 -1.750 1.00 96.06 416 THR A O 1
ATOM 3310 N N . ALA A 1 417 ? 12.002 -21.420 -1.725 1.00 96.06 417 ALA A N 1
ATOM 3311 C CA . ALA A 1 417 ? 12.751 -20.313 -2.307 1.00 96.06 417 ALA A CA 1
ATOM 3312 C C . ALA A 1 417 ? 13.933 -19.914 -1.410 1.00 96.06 417 ALA A C 1
ATOM 3314 O O . ALA A 1 417 ? 13.873 -20.071 -0.185 1.00 96.06 417 ALA A O 1
ATOM 3315 N N . GLU A 1 418 ? 15.019 -19.423 -2.007 1.00 94.31 418 GLU A N 1
ATOM 3316 C CA . GLU A 1 418 ? 16.237 -19.121 -1.246 1.00 94.31 418 GLU A CA 1
ATOM 3317 C C . GLU A 1 418 ? 16.013 -17.947 -0.290 1.00 94.31 418 GLU A C 1
ATOM 3319 O O . GLU A 1 418 ? 16.455 -17.996 0.852 1.00 94.31 418 GLU A O 1
ATOM 3324 N N . GLU A 1 419 ? 15.205 -16.965 -0.685 1.00 93.50 419 GLU A N 1
ATOM 3325 C CA . GLU A 1 419 ? 14.779 -15.843 0.149 1.00 93.50 419 GLU A CA 1
ATOM 3326 C C . GLU A 1 419 ? 14.082 -16.333 1.422 1.00 93.50 419 GLU A C 1
ATOM 3328 O O . GLU A 1 419 ? 14.370 -15.850 2.518 1.00 93.50 419 GLU A O 1
ATOM 3333 N N . ILE A 1 420 ? 13.213 -17.345 1.306 1.00 95.94 420 ILE A N 1
ATOM 3334 C CA . ILE A 1 420 ? 12.543 -17.973 2.453 1.00 95.94 420 ILE A CA 1
ATOM 3335 C C . ILE A 1 420 ? 13.552 -18.743 3.311 1.00 95.94 420 ILE A C 1
ATOM 3337 O O . ILE A 1 420 ? 13.511 -18.645 4.539 1.00 95.94 420 ILE A O 1
ATOM 3341 N N . LYS A 1 421 ? 14.473 -19.500 2.702 1.00 95.88 421 LYS A N 1
ATOM 3342 C CA . LYS A 1 421 ? 15.514 -20.225 3.451 1.00 95.88 421 LYS A CA 1
ATOM 3343 C C . LYS A 1 421 ? 16.390 -19.273 4.247 1.00 95.88 421 LYS A C 1
ATOM 3345 O O . LYS A 1 421 ? 16.589 -19.512 5.434 1.00 95.88 421 LYS A O 1
ATOM 3350 N N . GLU A 1 422 ? 16.871 -18.207 3.621 1.00 95.25 422 GLU A N 1
ATOM 3351 C CA . GLU A 1 422 ? 17.731 -17.211 4.253 1.00 95.25 422 GLU A CA 1
ATOM 3352 C C . GLU A 1 422 ? 17.007 -16.465 5.366 1.00 95.25 422 GLU A C 1
ATOM 3354 O O . GLU A 1 422 ? 17.503 -16.395 6.488 1.00 95.25 422 GLU A O 1
ATOM 3359 N N . THR A 1 423 ? 15.796 -15.972 5.115 1.00 94.81 423 THR A N 1
ATOM 3360 C CA . THR A 1 423 ? 15.093 -15.130 6.092 1.00 94.81 423 THR A CA 1
ATOM 3361 C C . THR A 1 423 ? 14.374 -15.933 7.175 1.00 94.81 423 THR A C 1
ATOM 3363 O O . THR A 1 423 ? 14.557 -15.660 8.360 1.00 94.81 423 THR A O 1
ATOM 3366 N N . ILE A 1 424 ? 13.571 -16.936 6.811 1.00 95.75 424 ILE A N 1
ATOM 3367 C CA . ILE A 1 424 ? 12.688 -17.656 7.744 1.00 95.75 424 ILE A CA 1
ATOM 3368 C C . ILE A 1 424 ? 13.424 -18.778 8.469 1.00 95.75 424 ILE A C 1
ATOM 3370 O O . ILE A 1 424 ? 13.259 -18.925 9.680 1.00 95.75 424 ILE A O 1
ATOM 3374 N N . TYR A 1 425 ? 14.236 -19.562 7.759 1.00 94.56 425 TYR A N 1
ATOM 3375 C CA . TYR A 1 425 ? 14.851 -20.765 8.328 1.00 94.56 425 TYR A CA 1
ATOM 3376 C C . TYR A 1 425 ? 16.256 -20.520 8.896 1.00 94.56 425 TYR A C 1
ATOM 3378 O O . TYR A 1 425 ? 16.524 -20.932 10.027 1.00 94.56 425 TYR A O 1
ATOM 3386 N N . LYS A 1 426 ? 17.137 -19.837 8.150 1.00 93.06 426 LYS A N 1
ATOM 3387 C CA . LYS A 1 426 ? 18.528 -19.552 8.542 1.00 93.06 426 LYS A CA 1
ATOM 3388 C C . LYS A 1 426 ? 18.598 -18.375 9.523 1.00 93.06 426 LYS A C 1
ATOM 3390 O O . LYS A 1 426 ? 18.995 -18.568 10.669 1.00 93.06 426 LYS A O 1
ATOM 3395 N N . ALA A 1 427 ? 18.156 -17.184 9.113 1.00 91.50 427 ALA A N 1
ATOM 3396 C CA . ALA A 1 427 ? 18.208 -15.971 9.936 1.00 91.50 427 ALA A CA 1
ATOM 3397 C C . ALA A 1 427 ? 17.094 -15.887 10.993 1.00 91.50 427 ALA A C 1
ATOM 3399 O O . ALA A 1 427 ? 17.199 -15.091 11.924 1.00 91.50 427 ALA A O 1
ATOM 3400 N N . LYS A 1 428 ? 16.022 -16.684 10.858 1.00 92.50 428 LYS A N 1
ATOM 3401 C CA . LYS A 1 428 ? 14.838 -16.664 11.741 1.00 92.50 428 LYS A CA 1
ATOM 3402 C C . LYS A 1 428 ? 14.242 -15.260 11.921 1.00 92.50 428 LYS A C 1
ATOM 3404 O O . LYS A 1 428 ? 13.760 -14.911 12.997 1.00 92.50 428 LYS A O 1
ATOM 3409 N N . SER A 1 429 ? 14.246 -14.467 10.853 1.00 90.94 429 SER A N 1
ATOM 3410 C CA . SER A 1 429 ? 13.759 -13.090 10.815 1.00 90.94 429 SER A CA 1
ATOM 3411 C C . SER A 1 429 ? 12.603 -12.939 9.817 1.00 90.94 429 SER A C 1
ATOM 3413 O O . SER A 1 429 ? 12.808 -12.539 8.668 1.00 90.94 429 SER A O 1
ATOM 3415 N N . PRO A 1 430 ? 11.348 -13.206 10.237 1.00 88.31 430 PRO A N 1
ATOM 3416 C CA . PRO A 1 430 ? 10.166 -12.914 9.423 1.00 88.31 430 PRO A CA 1
ATOM 3417 C C . PRO A 1 430 ? 10.056 -11.438 9.033 1.00 88.31 430 PRO A C 1
ATOM 3419 O O . PRO A 1 430 ? 9.521 -11.118 7.975 1.00 88.31 430 PRO A O 1
ATOM 3422 N N . PHE A 1 431 ? 10.588 -10.534 9.861 1.00 87.50 431 PHE A N 1
ATOM 3423 C CA . PHE A 1 431 ? 10.643 -9.111 9.540 1.00 87.50 431 PHE A CA 1
ATOM 3424 C C . PHE A 1 431 ? 11.559 -8.822 8.346 1.00 87.50 431 PHE A C 1
ATOM 3426 O O . PHE A 1 431 ? 11.204 -7.992 7.516 1.00 87.50 431 PHE A O 1
ATOM 3433 N N . ALA A 1 432 ? 12.691 -9.524 8.208 1.00 87.06 432 ALA A N 1
ATOM 3434 C CA . ALA A 1 432 ? 13.557 -9.374 7.040 1.00 87.06 432 ALA A CA 1
ATOM 3435 C C . ALA A 1 432 ? 12.821 -9.757 5.748 1.00 87.06 432 ALA A C 1
ATOM 3437 O O . ALA A 1 432 ? 12.837 -8.983 4.795 1.00 87.06 432 ALA A O 1
ATOM 3438 N N . LEU A 1 433 ? 12.090 -10.881 5.751 1.00 90.81 433 LEU A N 1
ATOM 3439 C CA . LEU A 1 433 ? 11.248 -11.262 4.613 1.00 90.81 433 LEU A CA 1
ATOM 3440 C C . LEU A 1 433 ? 10.170 -10.212 4.337 1.00 90.81 433 LEU A C 1
ATOM 3442 O O . LEU A 1 433 ? 9.973 -9.802 3.200 1.00 90.81 433 LEU A O 1
ATOM 3446 N N . LYS A 1 434 ? 9.481 -9.744 5.383 1.00 88.31 434 LYS A N 1
ATOM 3447 C CA . LYS A 1 434 ? 8.449 -8.710 5.255 1.00 88.31 434 LYS A CA 1
ATOM 3448 C C . LYS A 1 434 ? 9.002 -7.418 4.657 1.00 88.31 434 LYS A C 1
ATOM 3450 O O . LYS A 1 434 ? 8.322 -6.797 3.852 1.00 88.31 434 LYS A O 1
ATOM 3455 N N . SER A 1 435 ? 10.217 -7.026 5.029 1.00 82.19 435 SER A N 1
ATOM 3456 C CA . SER A 1 435 ? 10.906 -5.862 4.468 1.00 82.19 435 SER A CA 1
ATOM 3457 C C . SER A 1 435 ? 11.322 -6.086 3.013 1.00 82.19 435 SER A C 1
ATOM 3459 O O . SER A 1 435 ? 11.139 -5.187 2.203 1.00 82.19 435 SER A O 1
ATOM 3461 N N . GLN A 1 436 ? 11.778 -7.285 2.640 1.00 85.56 436 GLN A N 1
ATOM 3462 C CA . GLN A 1 436 ? 12.039 -7.636 1.235 1.00 85.56 436 GLN A CA 1
ATOM 3463 C C . GLN A 1 436 ? 10.759 -7.604 0.391 1.00 85.56 436 GLN A C 1
ATOM 3465 O O . GLN A 1 436 ? 10.730 -7.040 -0.695 1.00 85.56 436 GLN A O 1
ATOM 3470 N N . LEU A 1 437 ? 9.650 -8.119 0.919 1.00 83.56 437 LEU A N 1
ATOM 3471 C CA . LEU A 1 437 ? 8.345 -8.037 0.263 1.00 83.56 437 LEU A CA 1
ATOM 3472 C C . LEU A 1 437 ? 7.820 -6.600 0.145 1.00 83.56 437 LEU A C 1
ATOM 3474 O O . LEU A 1 437 ? 6.834 -6.378 -0.551 1.00 83.56 437 LEU A O 1
ATOM 3478 N N . LYS A 1 438 ? 8.435 -5.610 0.810 1.00 78.44 438 LYS A N 1
ATOM 3479 C CA . LYS A 1 438 ? 8.100 -4.205 0.563 1.00 78.44 438 LYS A CA 1
ATOM 3480 C C . LYS A 1 438 ? 8.628 -3.684 -0.763 1.00 78.44 438 LYS A C 1
ATOM 3482 O O . LYS A 1 438 ? 7.985 -2.829 -1.356 1.00 78.44 438 LYS A O 1
ATOM 3487 N N . THR A 1 439 ? 9.756 -4.215 -1.219 1.00 74.38 439 THR A N 1
ATOM 3488 C CA . THR A 1 439 ? 10.402 -3.805 -2.469 1.00 74.38 439 THR A CA 1
ATOM 3489 C C . THR A 1 439 ? 9.987 -4.677 -3.654 1.00 74.38 439 THR A C 1
ATOM 3491 O O . THR A 1 439 ? 10.177 -4.290 -4.802 1.00 74.38 439 THR A O 1
ATOM 3494 N N . MET A 1 440 ? 9.385 -5.840 -3.393 1.00 78.62 440 MET A N 1
ATOM 3495 C CA . MET A 1 440 ? 8.817 -6.716 -4.416 1.00 78.62 440 MET A CA 1
ATOM 3496 C C . MET A 1 440 ? 7.349 -6.363 -4.698 1.00 78.62 440 MET A C 1
ATOM 3498 O O . MET A 1 440 ? 6.569 -6.167 -3.765 1.00 78.62 440 MET A O 1
ATOM 3502 N N . GLN A 1 441 ? 6.959 -6.342 -5.974 1.00 74.88 441 GLN A N 1
ATOM 3503 C CA . GLN A 1 441 ? 5.565 -6.213 -6.420 1.00 74.88 441 GLN A CA 1
ATOM 3504 C C . GLN A 1 441 ? 5.152 -7.454 -7.214 1.00 74.88 441 GLN A C 1
ATOM 3506 O O . GLN A 1 441 ? 5.982 -8.057 -7.893 1.00 74.88 441 GLN A O 1
ATOM 3511 N N . HIS A 1 442 ? 3.864 -7.806 -7.165 1.00 81.44 442 HIS A N 1
ATOM 3512 C CA . HIS A 1 442 ? 3.295 -8.970 -7.862 1.00 81.44 442 HIS A CA 1
ATOM 3513 C C . HIS A 1 442 ? 3.900 -10.323 -7.439 1.00 81.44 442 HIS A C 1
ATOM 3515 O O . HIS A 1 442 ? 3.903 -11.287 -8.209 1.00 81.44 442 HIS A O 1
ATOM 3521 N N . THR A 1 443 ? 4.381 -10.414 -6.196 1.00 92.19 443 THR A N 1
ATOM 3522 C CA . THR A 1 443 ? 4.993 -11.627 -5.644 1.00 92.19 443 THR A CA 1
ATOM 3523 C C . THR A 1 443 ? 3.990 -12.445 -4.840 1.00 92.19 443 THR A C 1
ATOM 3525 O O . THR A 1 443 ? 3.235 -11.933 -4.012 1.00 92.19 443 THR A O 1
ATOM 3528 N N . TRP A 1 444 ? 4.026 -13.759 -5.032 1.00 96.50 444 TRP A N 1
ATOM 3529 C CA . TRP A 1 444 ? 3.208 -14.722 -4.307 1.00 96.50 444 TRP A CA 1
ATOM 3530 C C . TRP A 1 444 ? 4.056 -15.505 -3.326 1.00 96.50 444 TRP A C 1
ATOM 3532 O O . TRP A 1 444 ? 5.002 -16.177 -3.716 1.00 96.50 444 TRP A O 1
ATOM 3542 N N . ILE A 1 445 ? 3.671 -15.518 -2.058 1.00 96.81 445 ILE A N 1
ATOM 3543 C CA . ILE A 1 445 ? 4.184 -16.508 -1.112 1.00 96.81 445 ILE A CA 1
ATOM 3544 C C . ILE A 1 445 ? 3.273 -17.728 -1.202 1.00 96.81 445 ILE A C 1
ATOM 3546 O O . ILE A 1 445 ? 2.050 -17.592 -1.118 1.00 96.81 445 ILE A O 1
ATOM 3550 N N . SER A 1 446 ? 3.829 -18.926 -1.366 1.00 97.06 446 SER A N 1
ATOM 3551 C CA . SER A 1 446 ? 3.021 -20.146 -1.438 1.00 97.06 446 SER A CA 1
ATOM 3552 C C . SER A 1 446 ? 3.692 -21.334 -0.780 1.00 97.06 446 SER A C 1
ATOM 3554 O O . SER A 1 446 ? 4.853 -21.615 -1.036 1.00 97.06 446 SER A O 1
ATOM 3556 N N . GLY A 1 447 ? 2.955 -22.098 0.023 1.00 95.12 447 GLY A N 1
ATOM 3557 C CA . GLY A 1 447 ? 3.575 -23.197 0.747 1.00 95.12 447 GLY A CA 1
ATOM 3558 C C . GLY A 1 447 ? 2.632 -24.073 1.549 1.00 95.12 447 GLY A C 1
ATOM 3559 O O . GLY A 1 447 ? 1.464 -23.733 1.753 1.00 95.12 447 GLY A O 1
ATOM 3560 N N . HIS A 1 448 ? 3.163 -25.194 2.042 1.00 94.19 448 HIS A N 1
ATOM 3561 C CA . HIS A 1 448 ? 2.493 -26.056 3.023 1.00 94.19 448 HIS A CA 1
ATOM 3562 C C . HIS A 1 448 ? 2.653 -25.482 4.436 1.00 94.19 448 HIS A C 1
ATOM 3564 O O . HIS A 1 448 ? 3.234 -26.102 5.325 1.00 94.19 448 HIS A O 1
ATOM 3570 N N . VAL A 1 449 ? 2.133 -24.271 4.617 1.00 94.56 449 VAL A N 1
ATOM 3571 C CA . VAL A 1 449 ? 2.218 -23.485 5.849 1.00 94.56 449 VAL A CA 1
ATOM 3572 C C . VAL A 1 449 ? 0.823 -23.150 6.363 1.00 94.56 449 VAL A C 1
ATOM 3574 O O . VAL A 1 449 ? -0.147 -23.136 5.606 1.00 94.56 449 VAL A O 1
ATOM 3577 N N . SER A 1 450 ? 0.709 -22.867 7.658 1.00 93.69 450 SER A N 1
ATOM 3578 C CA . SER A 1 450 ? -0.546 -22.406 8.250 1.00 93.69 450 SER A CA 1
ATOM 3579 C C . SER A 1 450 ? -0.742 -20.901 8.045 1.00 93.69 450 SER A C 1
ATOM 3581 O O . SER A 1 450 ? 0.212 -20.147 7.848 1.00 93.69 450 SER A O 1
ATOM 3583 N N . PHE A 1 451 ? -1.994 -20.452 8.132 1.00 94.88 451 PHE A N 1
ATOM 3584 C CA . PHE A 1 451 ? -2.394 -19.053 7.982 1.00 94.88 451 PHE A CA 1
ATOM 3585 C C . PHE A 1 451 ? -1.511 -18.058 8.757 1.00 94.88 451 PHE A C 1
ATOM 3587 O O . PHE A 1 451 ? -1.062 -17.086 8.148 1.00 94.88 451 PHE A O 1
ATOM 3594 N N . PRO A 1 452 ? -1.203 -18.263 10.057 1.00 93.94 452 PRO A N 1
ATOM 3595 C CA . PRO A 1 452 ? -0.453 -17.275 10.818 1.00 93.94 452 PRO A CA 1
ATOM 3596 C C . PRO A 1 452 ? 0.954 -17.034 10.294 1.00 93.94 452 PRO A C 1
ATOM 3598 O O . PRO A 1 452 ? 1.531 -16.029 10.676 1.00 93.94 452 PRO A O 1
ATOM 3601 N N . GLN A 1 453 ? 1.538 -17.925 9.487 1.00 94.38 453 GLN A N 1
ATOM 3602 C CA . GLN A 1 453 ? 2.937 -17.818 9.077 1.00 94.38 453 GLN A CA 1
ATOM 3603 C C . GLN A 1 453 ? 3.219 -16.483 8.370 1.00 94.38 453 GLN A C 1
ATOM 3605 O O . GLN A 1 453 ? 4.124 -15.758 8.785 1.00 94.38 453 GLN A O 1
ATOM 3610 N N . TYR A 1 454 ? 2.378 -16.124 7.394 1.00 95.25 454 TYR A N 1
ATOM 3611 C CA . TYR A 1 454 ? 2.582 -14.972 6.505 1.00 95.25 454 TYR A CA 1
ATOM 3612 C C . TYR A 1 454 ? 1.400 -13.990 6.464 1.00 95.25 454 TYR A C 1
ATOM 3614 O O . TYR A 1 454 ? 1.371 -13.079 5.639 1.00 95.25 454 TYR A O 1
ATOM 3622 N N . SER A 1 455 ? 0.422 -14.132 7.366 1.00 92.81 455 SER A N 1
ATOM 3623 C CA . SER A 1 455 ? -0.794 -13.303 7.379 1.00 92.81 455 SER A CA 1
ATOM 3624 C C . SER A 1 455 ? -0.560 -11.802 7.604 1.00 92.81 455 SER A C 1
ATOM 3626 O O . SER A 1 455 ? -1.464 -11.011 7.349 1.00 92.81 455 SER A O 1
ATOM 3628 N N . ASP A 1 456 ? 0.603 -11.405 8.130 1.00 91.62 456 ASP A N 1
ATOM 3629 C CA . ASP A 1 456 ? 0.978 -10.000 8.336 1.00 91.62 456 ASP A CA 1
ATOM 3630 C C . ASP A 1 456 ? 1.797 -9.408 7.185 1.00 91.62 456 ASP A C 1
ATOM 3632 O O . ASP A 1 456 ? 2.138 -8.225 7.236 1.00 91.62 456 ASP A O 1
ATOM 3636 N N . MET A 1 457 ? 2.154 -10.221 6.189 1.00 91.81 457 MET A N 1
ATOM 3637 C CA . MET A 1 457 ? 2.994 -9.810 5.061 1.00 91.81 457 MET A CA 1
ATOM 3638 C C . MET A 1 457 ? 2.179 -9.279 3.883 1.00 91.81 457 MET A C 1
ATOM 3640 O O . MET A 1 457 ? 2.710 -8.545 3.058 1.00 91.81 457 MET A O 1
ATOM 3644 N N . VAL A 1 458 ? 0.892 -9.622 3.818 1.00 92.31 458 VAL A N 1
ATOM 3645 C CA . VAL A 1 458 ? -0.031 -9.211 2.754 1.00 92.31 458 VAL A CA 1
ATOM 3646 C C . VAL A 1 458 ? -1.358 -8.750 3.347 1.00 92.31 458 VAL A C 1
ATOM 3648 O O . VAL A 1 458 ? -1.672 -9.053 4.499 1.00 92.31 458 VAL A O 1
ATOM 3651 N N . SER A 1 459 ? -2.155 -8.031 2.556 1.00 91.44 459 SER A N 1
ATOM 3652 C CA . SER A 1 459 ? -3.538 -7.703 2.919 1.00 91.44 459 SER A CA 1
ATOM 3653 C C . SER A 1 459 ? -4.356 -8.959 3.206 1.00 91.44 459 SER A C 1
ATOM 3655 O O . SER A 1 459 ? -4.236 -9.944 2.480 1.00 91.44 459 SER A O 1
ATOM 3657 N N . ALA A 1 460 ? -5.293 -8.893 4.155 1.00 93.62 460 ALA A N 1
ATOM 3658 C CA . ALA A 1 460 ? -6.329 -9.913 4.335 1.00 93.62 460 ALA A CA 1
ATOM 3659 C C . ALA A 1 460 ? -7.082 -10.201 3.023 1.00 93.62 460 ALA A C 1
ATOM 3661 O O . ALA A 1 460 ? -7.433 -11.351 2.745 1.00 93.62 460 ALA A O 1
ATOM 3662 N N . ARG A 1 461 ? -7.249 -9.164 2.184 1.00 92.94 461 ARG A N 1
ATOM 3663 C CA . ARG A 1 461 ? -7.851 -9.251 0.849 1.00 92.94 461 ARG A CA 1
ATOM 3664 C C . ARG A 1 461 ? -7.024 -10.091 -0.122 1.00 92.94 461 ARG A C 1
ATOM 3666 O O . ARG A 1 461 ? -7.606 -10.589 -1.069 1.00 92.94 461 ARG A O 1
ATOM 3673 N N . HIS A 1 462 ? -5.718 -10.266 0.082 1.00 94.25 462 HIS A N 1
ATOM 3674 C CA . HIS A 1 462 ? -4.794 -10.960 -0.835 1.00 94.25 462 HIS A CA 1
ATOM 3675 C C . HIS A 1 462 ? -4.363 -12.346 -0.320 1.00 94.25 462 HIS A C 1
ATOM 3677 O O . HIS A 1 462 ? -3.378 -12.922 -0.787 1.00 94.25 462 HIS A O 1
ATOM 3683 N N . ILE A 1 463 ? -5.091 -12.895 0.656 1.00 96.25 463 ILE A N 1
ATOM 3684 C CA . ILE A 1 463 ? -4.880 -14.260 1.142 1.00 96.25 463 ILE A CA 1
ATOM 3685 C C . ILE A 1 463 ? -5.827 -15.195 0.396 1.00 96.25 463 ILE A C 1
ATOM 3687 O O . ILE A 1 463 ? -7.047 -15.011 0.427 1.00 96.25 463 ILE A O 1
ATOM 3691 N N . ILE A 1 464 ? -5.258 -16.212 -0.247 1.00 97.44 464 ILE A N 1
ATOM 3692 C CA . ILE A 1 464 ? -5.987 -17.198 -1.039 1.00 97.44 464 ILE A CA 1
ATOM 3693 C C . ILE A 1 464 ? -5.726 -18.603 -0.500 1.00 97.44 464 ILE A C 1
ATOM 3695 O O . ILE A 1 464 ? -4.621 -18.935 -0.074 1.00 97.44 464 ILE A O 1
ATOM 3699 N N . ALA A 1 465 ? -6.743 -19.456 -0.536 1.00 98.00 465 ALA A N 1
ATOM 3700 C CA . ALA A 1 465 ? -6.620 -20.883 -0.268 1.00 98.00 465 ALA A CA 1
ATOM 3701 C C . ALA A 1 465 ? -7.572 -21.680 -1.167 1.00 98.00 465 ALA A C 1
ATOM 3703 O O . ALA A 1 465 ? -8.482 -21.122 -1.773 1.00 98.00 465 ALA A O 1
ATOM 3704 N N . PHE A 1 466 ? -7.402 -22.999 -1.213 1.00 97.88 466 PHE A N 1
ATOM 3705 C CA . PHE A 1 466 ? -8.395 -23.910 -1.783 1.00 97.88 466 PHE A CA 1
ATOM 3706 C C . PHE A 1 466 ? -8.745 -24.995 -0.774 1.00 97.88 466 PHE A C 1
ATOM 3708 O O . PHE A 1 466 ? -7.864 -25.521 -0.085 1.00 97.88 466 PHE A O 1
ATOM 3715 N N . VAL A 1 467 ? -10.025 -25.353 -0.727 1.00 97.81 467 VAL A N 1
ATOM 3716 C CA . VAL A 1 467 ? -10.554 -26.462 0.068 1.00 97.81 467 VAL A CA 1
ATOM 3717 C C . VAL A 1 467 ? -11.213 -27.507 -0.831 1.00 97.81 467 VAL A C 1
ATOM 3719 O O . VAL A 1 467 ? -11.520 -27.277 -2.004 1.00 97.81 467 VAL A O 1
ATOM 3722 N N . ARG A 1 468 ? -11.402 -28.699 -0.278 1.00 96.00 468 ARG A N 1
ATOM 3723 C CA . ARG A 1 468 ? -12.024 -29.855 -0.922 1.00 96.00 468 ARG A CA 1
ATOM 3724 C C . ARG A 1 468 ? -12.990 -30.514 0.050 1.00 96.00 468 ARG A C 1
ATOM 3726 O O . ARG A 1 468 ? -12.817 -30.386 1.263 1.00 96.00 468 ARG A O 1
ATOM 3733 N N . ASP A 1 469 ? -13.962 -31.260 -0.475 1.00 95.56 469 ASP A N 1
ATOM 3734 C CA . ASP A 1 469 ? -14.744 -32.193 0.335 1.00 95.56 469 ASP A CA 1
ATOM 3735 C C . ASP A 1 469 ? -13.831 -32.969 1.313 1.00 95.56 469 ASP A C 1
ATOM 3737 O O . ASP A 1 469 ? -12.837 -33.559 0.872 1.00 95.56 469 ASP A O 1
ATOM 3741 N N . PRO A 1 470 ? -14.108 -32.954 2.631 1.00 95.50 470 PRO A N 1
ATOM 3742 C CA . PRO A 1 470 ? -13.173 -33.495 3.615 1.00 95.50 470 PRO A CA 1
ATOM 3743 C C . PRO A 1 470 ? -12.940 -34.999 3.468 1.00 95.50 470 PRO A C 1
ATOM 3745 O O . PRO A 1 470 ? -11.828 -35.468 3.700 1.00 95.50 470 PRO A O 1
ATOM 3748 N N . VAL A 1 471 ? -13.956 -35.759 3.050 1.00 93.62 471 VAL A N 1
ATOM 3749 C CA . VAL A 1 471 ? -13.820 -37.206 2.854 1.00 93.62 471 VAL A CA 1
ATOM 3750 C C . VAL A 1 471 ? -12.919 -37.478 1.655 1.00 93.62 471 VAL A C 1
ATOM 3752 O O . VAL A 1 471 ? -11.968 -38.256 1.749 1.00 93.62 471 VAL A O 1
ATOM 3755 N N . GLU A 1 472 ? -13.157 -36.789 0.539 1.00 92.75 472 GLU A N 1
ATOM 3756 C CA . GLU A 1 472 ? -12.300 -36.910 -0.640 1.00 92.75 472 GLU A CA 1
ATOM 3757 C C . GLU A 1 472 ? -10.865 -36.445 -0.396 1.00 92.75 472 GLU A C 1
ATOM 3759 O O . GLU A 1 472 ? -9.922 -37.041 -0.923 1.00 92.75 472 GLU A O 1
ATOM 3764 N N . GLN A 1 473 ? -10.691 -35.377 0.383 1.00 94.25 473 GLN A N 1
ATOM 3765 C CA . GLN A 1 473 ? -9.381 -34.849 0.741 1.00 94.25 473 GLN A CA 1
ATOM 3766 C C . GLN A 1 473 ? -8.582 -35.897 1.519 1.00 94.25 473 GLN A C 1
ATOM 3768 O O . GLN A 1 473 ? -7.447 -36.182 1.131 1.00 94.25 473 GLN A O 1
ATOM 3773 N N . VAL A 1 474 ? -9.191 -36.543 2.521 1.00 94.75 474 VAL A N 1
ATOM 3774 C CA . VAL A 1 474 ? -8.556 -37.603 3.321 1.00 94.75 474 VAL A CA 1
ATOM 3775 C C . VAL A 1 474 ? -8.182 -38.809 2.457 1.00 94.75 474 VAL A C 1
ATOM 3777 O O . VAL A 1 474 ? -7.042 -39.267 2.524 1.00 94.75 474 VAL A O 1
ATOM 3780 N N . ILE A 1 475 ? -9.084 -39.280 1.587 1.00 92.25 475 ILE A N 1
ATOM 3781 C CA . ILE A 1 475 ? -8.804 -40.395 0.658 1.00 92.25 475 ILE A CA 1
ATOM 3782 C C . ILE A 1 475 ? -7.659 -40.029 -0.299 1.00 92.25 475 ILE A C 1
ATOM 3784 O O . ILE A 1 475 ? -6.742 -40.819 -0.535 1.00 92.25 475 ILE A O 1
ATOM 3788 N N . SER A 1 476 ? -7.672 -38.808 -0.841 1.00 90.06 476 SER A N 1
ATOM 3789 C CA . SER A 1 476 ? -6.605 -38.314 -1.717 1.00 90.06 476 SER A CA 1
ATOM 3790 C C . SER A 1 476 ? -5.264 -38.221 -0.987 1.00 90.06 476 SER A C 1
ATOM 3792 O O . SER A 1 476 ? -4.213 -38.487 -1.579 1.00 90.06 476 SER A O 1
ATOM 3794 N N . HIS A 1 477 ? -5.292 -37.865 0.296 1.00 90.94 477 HIS A N 1
ATOM 3795 C CA . HIS A 1 477 ? -4.110 -37.780 1.141 1.00 90.94 477 HIS A CA 1
ATOM 3796 C C . HIS A 1 477 ? -3.536 -39.164 1.433 1.00 90.94 477 HIS A C 1
ATOM 3798 O O . HIS A 1 477 ? -2.343 -39.370 1.219 1.00 90.94 477 HIS A O 1
ATOM 3804 N N . PHE A 1 478 ? -4.385 -40.123 1.810 1.00 92.75 478 PHE A N 1
ATOM 3805 C CA . PHE A 1 478 ? -4.006 -41.522 1.992 1.00 92.75 478 PHE A CA 1
ATOM 3806 C C . PHE A 1 478 ? -3.313 -42.083 0.743 1.00 92.75 478 PHE A C 1
ATOM 3808 O O . PHE A 1 478 ? -2.164 -42.520 0.815 1.00 92.75 478 PHE A O 1
ATOM 3815 N N . ASN A 1 479 ? -3.954 -41.963 -0.426 1.00 90.62 479 ASN A N 1
ATOM 3816 C CA . ASN A 1 479 ? -3.391 -42.423 -1.699 1.00 90.62 479 ASN A CA 1
ATOM 3817 C C . ASN A 1 479 ? -2.019 -41.780 -1.993 1.00 90.62 479 ASN A C 1
ATOM 3819 O O . ASN A 1 479 ? -1.106 -42.444 -2.486 1.00 90.62 479 ASN A O 1
ATOM 3823 N N . HIS A 1 480 ? -1.849 -40.493 -1.670 1.00 88.06 480 HIS A N 1
ATOM 3824 C CA . HIS A 1 480 ? -0.572 -39.797 -1.836 1.00 88.06 480 HIS A CA 1
ATOM 3825 C C . HIS A 1 480 ? 0.510 -40.320 -0.880 1.00 88.06 480 HIS A C 1
ATOM 3827 O O . HIS A 1 480 ? 1.643 -40.520 -1.311 1.00 88.06 480 HIS A O 1
ATOM 3833 N N . TYR A 1 481 ? 0.166 -40.597 0.381 1.00 89.00 481 TYR A N 1
ATOM 3834 C CA . TYR A 1 481 ? 1.089 -41.165 1.366 1.00 89.00 481 TYR A CA 1
ATOM 3835 C C . TYR A 1 481 ? 1.564 -42.569 0.992 1.00 89.00 481 TYR A C 1
ATOM 3837 O O . TYR A 1 481 ? 2.754 -42.859 1.116 1.00 89.00 481 TYR A O 1
ATOM 3845 N N . VAL A 1 482 ? 0.661 -43.418 0.498 1.00 88.81 482 VAL A N 1
ATOM 3846 C CA . VAL A 1 482 ? 1.021 -44.755 0.004 1.00 88.81 482 VAL A CA 1
ATOM 3847 C C . VAL A 1 482 ? 1.962 -44.641 -1.196 1.00 88.81 482 VAL A C 1
ATOM 3849 O O . VAL A 1 482 ? 3.013 -45.273 -1.223 1.00 88.81 482 VAL A O 1
ATOM 3852 N N . THR A 1 483 ? 1.629 -43.775 -2.158 1.00 85.75 483 THR A N 1
ATOM 3853 C CA . THR A 1 483 ? 2.367 -43.674 -3.428 1.00 85.75 483 THR A CA 1
ATOM 3854 C C . THR A 1 483 ? 3.731 -42.990 -3.286 1.00 85.75 483 THR A C 1
ATOM 3856 O O . THR A 1 483 ? 4.697 -43.424 -3.905 1.00 85.75 483 THR A O 1
ATOM 3859 N N . HIS A 1 484 ? 3.827 -41.910 -2.505 1.00 82.25 484 HIS A N 1
ATOM 3860 C CA . HIS A 1 484 ? 5.007 -41.030 -2.498 1.00 82.25 484 HIS A CA 1
ATOM 3861 C C . HIS A 1 484 ? 5.757 -40.980 -1.166 1.00 82.25 484 HIS A C 1
ATOM 3863 O O . HIS A 1 484 ? 6.913 -40.566 -1.145 1.00 82.25 484 HIS A O 1
ATOM 3869 N N . HIS A 1 485 ? 5.133 -41.390 -0.061 1.00 84.06 485 HIS A N 1
ATOM 3870 C CA . HIS A 1 485 ? 5.761 -41.383 1.266 1.00 84.06 485 HIS A CA 1
ATOM 3871 C C . HIS A 1 485 ? 6.018 -42.791 1.814 1.00 84.06 485 HIS A C 1
ATOM 3873 O O . HIS A 1 485 ? 6.403 -42.930 2.973 1.00 84.06 485 HIS A O 1
ATOM 3879 N N . GLY A 1 486 ? 5.806 -43.832 1.000 1.00 86.94 486 GLY A N 1
ATOM 3880 C CA . GLY A 1 486 ? 6.079 -45.220 1.371 1.00 86.94 486 GLY A CA 1
ATOM 3881 C C . GLY A 1 486 ? 5.234 -45.724 2.543 1.00 86.94 486 GLY A C 1
ATOM 3882 O O . GLY A 1 486 ? 5.670 -46.617 3.270 1.00 86.94 486 GLY A O 1
ATOM 3883 N N . PHE A 1 487 ? 4.050 -45.146 2.769 1.00 90.19 487 PHE A N 1
ATOM 3884 C CA . PHE A 1 487 ? 3.150 -45.609 3.821 1.00 90.19 487 PHE A CA 1
ATOM 3885 C C . PHE A 1 487 ? 2.624 -47.011 3.484 1.00 90.19 487 PHE A C 1
ATOM 3887 O O . PHE A 1 487 ? 2.036 -47.211 2.426 1.00 90.19 487 PHE A O 1
ATOM 3894 N N . LYS A 1 488 ? 2.842 -47.976 4.387 1.00 91.56 488 LYS A N 1
ATOM 3895 C CA . LYS A 1 488 ? 2.480 -49.394 4.192 1.00 91.56 488 LYS A CA 1
ATOM 3896 C C . LYS A 1 488 ? 1.177 -49.815 4.882 1.00 91.56 488 LYS A C 1
ATOM 3898 O O . LYS A 1 488 ? 0.798 -50.975 4.779 1.00 91.56 488 LYS A O 1
ATOM 3903 N N . GLY A 1 489 ? 0.545 -48.909 5.627 1.00 89.00 489 GLY A N 1
ATOM 3904 C CA . GLY A 1 489 ? -0.685 -49.197 6.361 1.00 89.00 489 GLY A CA 1
ATOM 3905 C C . GLY A 1 489 ? -1.945 -49.080 5.507 1.00 89.00 489 GLY A C 1
ATOM 3906 O O . GLY A 1 489 ? -1.917 -48.516 4.411 1.00 89.00 489 GLY A O 1
ATOM 3907 N N . ASP A 1 490 ? -3.056 -49.571 6.047 1.00 90.19 490 ASP A N 1
ATOM 3908 C CA . ASP A 1 490 ? -4.398 -49.363 5.498 1.00 90.19 490 ASP A CA 1
ATOM 3909 C C . ASP A 1 490 ? -4.948 -47.961 5.836 1.00 90.19 490 ASP A C 1
ATOM 3911 O O . ASP A 1 490 ? -4.298 -47.128 6.489 1.00 90.19 490 ASP A O 1
ATOM 3915 N N . ILE A 1 491 ? -6.146 -47.660 5.333 1.00 90.38 491 ILE A N 1
ATOM 3916 C CA . ILE A 1 491 ? -6.770 -46.352 5.538 1.00 90.38 491 ILE A CA 1
ATOM 3917 C C . ILE A 1 491 ? -7.161 -46.154 7.007 1.00 90.38 491 ILE A C 1
ATOM 3919 O O . ILE A 1 491 ? -6.977 -45.062 7.537 1.00 90.38 491 ILE A O 1
ATOM 3923 N N . GLU A 1 492 ? -7.585 -47.199 7.709 1.00 91.19 492 GLU A N 1
ATOM 3924 C CA . GLU A 1 492 ? -7.923 -47.184 9.133 1.00 91.19 492 GLU A CA 1
ATOM 3925 C C . GLU A 1 492 ? -6.715 -46.797 10.001 1.00 91.19 492 GLU A C 1
ATOM 3927 O O . GLU A 1 492 ? -6.833 -45.996 10.935 1.00 91.19 492 GLU A O 1
ATOM 3932 N N . GLN A 1 493 ? -5.526 -47.306 9.674 1.00 92.62 493 GLN A N 1
ATOM 3933 C CA . GLN A 1 493 ? -4.266 -46.897 10.291 1.00 92.62 493 GLN A CA 1
ATOM 3934 C C . GLN A 1 493 ? -3.898 -45.457 9.920 1.00 92.62 493 GLN A C 1
ATOM 3936 O O . GLN A 1 493 ? -3.409 -44.713 10.776 1.00 92.62 493 GLN A O 1
ATOM 3941 N N . PHE A 1 494 ? -4.154 -45.028 8.681 1.00 93.19 494 PHE A N 1
ATOM 3942 C CA . PHE A 1 494 ? -3.929 -43.643 8.261 1.00 93.19 494 PHE A CA 1
ATOM 3943 C C . PHE A 1 494 ? -4.813 -42.646 9.021 1.00 93.19 494 PHE A C 1
ATOM 3945 O O . PHE A 1 494 ? -4.328 -41.577 9.400 1.00 93.19 494 PHE A O 1
ATOM 3952 N N . LEU A 1 495 ? -6.067 -43.002 9.324 1.00 93.56 495 LEU A N 1
ATOM 3953 C CA . LEU A 1 495 ? -6.996 -42.155 10.083 1.00 93.56 495 LEU A CA 1
ATOM 3954 C C . LEU A 1 495 ? -6.506 -41.825 11.498 1.00 93.56 495 LEU A C 1
ATOM 3956 O O . LEU A 1 495 ? -6.898 -40.807 12.064 1.00 93.56 495 LEU A O 1
ATOM 3960 N N . LYS A 1 496 ? -5.587 -42.613 12.063 1.00 93.31 496 LYS A N 1
ATOM 3961 C CA . LYS A 1 496 ? -4.963 -42.313 13.363 1.00 93.31 496 LYS A CA 1
ATOM 3962 C C . LYS A 1 496 ? -3.965 -41.149 13.293 1.00 93.31 496 LYS A C 1
ATOM 3964 O O . LYS A 1 496 ? -3.527 -40.653 14.329 1.00 93.31 496 LYS A O 1
ATOM 3969 N N . ARG A 1 497 ? -3.579 -40.701 12.093 1.00 90.62 497 ARG A N 1
ATOM 3970 C CA . ARG A 1 497 ? -2.596 -39.627 11.904 1.00 90.62 497 ARG A CA 1
ATOM 3971 C C . ARG A 1 497 ? -3.253 -38.247 12.035 1.00 90.62 497 ARG A C 1
ATOM 3973 O O . ARG A 1 497 ? -4.360 -38.041 11.539 1.00 90.62 497 ARG A O 1
ATOM 3980 N N . PRO A 1 498 ? -2.540 -37.235 12.564 1.00 86.81 498 PRO A N 1
ATOM 3981 C CA . PRO A 1 498 ? -3.059 -35.866 12.648 1.00 86.81 498 PRO A CA 1
ATOM 3982 C C . PRO A 1 498 ? -3.500 -35.265 11.303 1.00 86.81 498 PRO A C 1
ATOM 3984 O O . PRO A 1 498 ? -4.414 -34.441 11.273 1.00 86.81 498 PRO A O 1
ATOM 3987 N N . ALA A 1 499 ? -2.868 -35.691 10.203 1.00 84.50 499 ALA A N 1
ATOM 3988 C CA . ALA A 1 499 ? -3.151 -35.250 8.836 1.00 84.50 499 ALA A CA 1
ATOM 3989 C C . ALA A 1 499 ? -4.505 -35.737 8.279 1.00 84.50 499 ALA A C 1
ATOM 3991 O O . ALA A 1 499 ? -4.936 -35.249 7.237 1.00 84.50 499 ALA A O 1
ATOM 3992 N N . ALA A 1 500 ? -5.167 -36.678 8.964 1.00 91.12 500 ALA A N 1
ATOM 3993 C CA . ALA A 1 500 ? -6.470 -37.224 8.587 1.00 91.12 500 ALA A CA 1
ATOM 3994 C C . ALA A 1 500 ? -7.653 -36.589 9.349 1.00 91.12 500 ALA A C 1
ATOM 3996 O O . ALA A 1 500 ? -8.796 -37.001 9.156 1.00 91.12 500 ALA A O 1
ATOM 3997 N N . SER A 1 501 ? -7.399 -35.605 10.228 1.00 94.56 501 SER A N 1
ATOM 3998 C CA . SER A 1 501 ? -8.437 -34.958 11.041 1.00 94.56 501 SER A CA 1
ATOM 3999 C C . SER A 1 501 ? -8.362 -33.434 11.002 1.00 94.56 501 SER A C 1
ATOM 4001 O O . SER A 1 501 ? -7.400 -32.831 11.494 1.00 94.56 501 SER A O 1
ATOM 4003 N N . ASN A 1 502 ? -9.438 -32.824 10.504 1.00 96.69 502 ASN A N 1
ATOM 4004 C CA . ASN A 1 502 ? -9.702 -31.387 10.441 1.00 96.69 502 ASN A CA 1
ATOM 4005 C C . ASN A 1 502 ? -8.525 -30.591 9.863 1.00 96.69 502 ASN A C 1
ATOM 4007 O O . ASN A 1 502 ? -8.144 -29.535 10.376 1.00 96.69 502 ASN A O 1
ATOM 4011 N N . PHE A 1 503 ? -7.862 -31.170 8.865 1.00 95.19 503 PHE A N 1
ATOM 4012 C CA . PHE A 1 503 ? -6.586 -30.680 8.376 1.00 95.19 503 PHE A CA 1
ATOM 4013 C C . PHE A 1 503 ? -6.741 -29.336 7.657 1.00 95.19 503 PHE A C 1
ATOM 4015 O O . PHE A 1 503 ? -5.918 -28.440 7.846 1.00 95.19 503 PHE A O 1
ATOM 4022 N N . GLN A 1 504 ? -7.821 -29.147 6.897 1.00 96.75 504 GLN A N 1
ATOM 4023 C CA . GLN A 1 504 ? -8.060 -27.904 6.162 1.00 96.75 504 GLN A CA 1
ATOM 4024 C C . GLN A 1 504 ? -8.340 -26.746 7.129 1.00 96.75 504 GLN A C 1
ATOM 4026 O O . GLN A 1 504 ? -7.718 -25.687 7.039 1.00 96.75 504 GLN A O 1
ATOM 4031 N N . ARG A 1 505 ? -9.203 -26.961 8.130 1.00 96.31 505 ARG A N 1
ATOM 4032 C CA . ARG A 1 505 ? -9.530 -25.961 9.152 1.00 96.31 505 ARG A CA 1
ATOM 4033 C C . ARG A 1 505 ? -8.334 -25.645 10.044 1.00 96.31 505 ARG A C 1
ATOM 4035 O O . ARG A 1 505 ? -8.163 -24.486 10.408 1.00 96.31 505 ARG A O 1
ATOM 4042 N N . LYS A 1 506 ? -7.491 -26.629 10.376 1.00 95.56 506 LYS A N 1
ATOM 4043 C CA . LYS A 1 506 ? -6.242 -26.393 11.123 1.00 95.56 506 LYS A CA 1
ATOM 4044 C C . LYS A 1 506 ? -5.303 -25.437 10.388 1.00 95.56 506 LYS A C 1
ATOM 4046 O O . LYS A 1 506 ? -4.738 -24.565 11.036 1.00 95.56 506 LYS A O 1
ATOM 4051 N N . ASN A 1 507 ? -5.178 -25.560 9.065 1.00 95.31 507 ASN A N 1
ATOM 4052 C CA . ASN A 1 507 ? -4.320 -24.675 8.271 1.00 95.31 507 ASN A CA 1
ATOM 4053 C C . ASN A 1 507 ? -4.888 -23.253 8.132 1.00 95.31 507 ASN A C 1
ATOM 4055 O O . ASN A 1 507 ? -4.116 -22.305 8.070 1.00 95.31 507 ASN A O 1
ATOM 4059 N N . LEU A 1 508 ? -6.215 -23.089 8.123 1.00 96.12 508 LEU A N 1
ATOM 4060 C CA . LEU A 1 508 ? -6.871 -21.775 8.017 1.00 96.12 508 LEU A CA 1
ATOM 4061 C C . LEU A 1 508 ? -7.089 -21.080 9.375 1.00 96.12 508 LEU A C 1
ATOM 4063 O O . LEU A 1 508 ? -7.362 -19.883 9.431 1.00 96.12 508 LEU A O 1
ATOM 4067 N N . ASN A 1 509 ? -6.992 -21.816 10.483 1.00 92.75 509 ASN A N 1
ATOM 4068 C CA . ASN A 1 509 ? -7.104 -21.258 11.828 1.00 92.75 509 ASN A CA 1
ATOM 4069 C C . ASN A 1 509 ? -5.939 -20.299 12.146 1.00 92.75 509 ASN A C 1
ATOM 4071 O O . ASN A 1 509 ? -4.814 -20.540 11.713 1.00 92.75 509 ASN A O 1
ATOM 4075 N N . PRO A 1 510 ? -6.170 -19.251 12.962 1.00 92.56 510 PRO A N 1
ATOM 4076 C CA . PRO A 1 510 ? -7.412 -18.906 13.665 1.00 92.56 510 PRO A CA 1
ATOM 4077 C C . PRO A 1 510 ? -8.350 -17.971 12.878 1.00 92.56 510 PRO A C 1
ATOM 4079 O O . PRO A 1 510 ? -9.291 -17.432 13.460 1.00 92.56 510 PRO A O 1
ATOM 4082 N N . MET A 1 511 ? -8.122 -17.754 11.581 1.00 93.88 511 MET A N 1
ATOM 4083 C CA . MET A 1 511 ? -8.858 -16.752 10.811 1.00 93.88 511 MET A CA 1
ATOM 4084 C C . MET A 1 511 ? -10.336 -17.144 10.595 1.00 93.88 511 MET A C 1
ATOM 4086 O O . MET A 1 511 ? -10.646 -18.289 10.225 1.00 93.88 511 MET A O 1
ATOM 4090 N N . PRO A 1 512 ? -11.289 -16.219 10.815 1.00 95.88 512 PRO A N 1
ATOM 4091 C CA . PRO A 1 512 ? -12.652 -16.373 10.325 1.00 95.88 512 PRO A CA 1
ATOM 4092 C C . PRO A 1 512 ? -12.674 -16.420 8.794 1.00 95.88 512 PRO A C 1
ATOM 4094 O O . PRO A 1 512 ? -12.082 -15.573 8.132 1.00 95.88 512 PRO A O 1
ATOM 4097 N N . LEU A 1 513 ? -13.382 -17.393 8.217 1.00 97.06 513 LEU A N 1
ATOM 4098 C CA . LEU A 1 513 ? -13.330 -17.648 6.768 1.00 97.06 513 LEU A CA 1
ATOM 4099 C C . LEU A 1 513 ? -13.866 -16.479 5.934 1.00 97.06 513 LEU A C 1
ATOM 4101 O O . LEU A 1 513 ? -13.338 -16.211 4.862 1.00 97.06 513 LEU A O 1
ATOM 4105 N N . GLY A 1 514 ? -14.865 -15.755 6.451 1.00 96.62 514 GLY A N 1
ATOM 4106 C CA . GLY A 1 514 ? -15.439 -14.573 5.796 1.00 96.62 514 GLY A CA 1
ATOM 4107 C C . GLY A 1 514 ? -14.491 -13.373 5.701 1.00 96.62 514 GLY A C 1
ATOM 4108 O O . GLY A 1 514 ? -14.815 -12.414 5.010 1.00 96.62 514 GLY A O 1
ATOM 4109 N N . LEU A 1 515 ? -13.328 -13.431 6.359 1.00 96.94 515 LEU A N 1
ATOM 4110 C CA . LEU A 1 515 ? -12.293 -12.396 6.317 1.00 96.94 515 LEU A CA 1
ATOM 4111 C C . LEU A 1 515 ? -11.086 -12.780 5.447 1.00 96.94 515 LEU A C 1
ATOM 4113 O O . LEU A 1 515 ? -10.172 -11.972 5.310 1.00 96.94 515 LEU A O 1
ATOM 4117 N N . ILE A 1 516 ? -11.040 -14.003 4.908 1.00 96.12 516 ILE A N 1
ATOM 4118 C CA . ILE A 1 516 ? -9.996 -14.423 3.966 1.00 96.12 516 ILE A CA 1
ATOM 4119 C C . ILE A 1 516 ? -10.389 -13.931 2.570 1.00 96.12 516 ILE A C 1
ATOM 4121 O O . ILE A 1 516 ? -11.541 -14.114 2.160 1.00 96.12 516 ILE A O 1
ATOM 4125 N N . GLY A 1 517 ? -9.426 -13.339 1.855 1.00 95.06 517 GLY A N 1
ATOM 4126 C CA . GLY A 1 517 ? -9.578 -12.815 0.496 1.00 95.06 517 GLY A CA 1
ATOM 4127 C C . GLY A 1 517 ? -10.375 -13.752 -0.406 1.00 95.06 517 GLY A C 1
ATOM 4128 O O . GLY A 1 517 ? -11.515 -13.468 -0.782 1.00 95.06 517 GLY A O 1
ATOM 4129 N N . TYR A 1 518 ? -9.853 -14.950 -0.652 1.00 96.50 518 TYR A N 1
ATOM 4130 C CA . TYR A 1 518 ? -10.621 -15.957 -1.372 1.00 96.50 518 TYR A CA 1
ATOM 4131 C C . TYR A 1 518 ? -10.313 -17.386 -0.939 1.00 96.50 518 TYR A C 1
ATOM 4133 O O . TYR A 1 518 ? -9.167 -17.752 -0.696 1.00 96.50 518 TYR A O 1
ATOM 4141 N N . ILE A 1 519 ? -11.350 -18.221 -0.856 1.00 97.75 519 ILE A N 1
ATOM 4142 C CA . ILE A 1 519 ? -11.197 -19.656 -0.623 1.00 97.75 519 ILE A CA 1
ATOM 4143 C C . ILE A 1 519 ? -11.929 -20.390 -1.740 1.00 97.75 519 ILE A C 1
ATOM 4145 O O . ILE A 1 519 ? -13.158 -20.391 -1.782 1.00 97.75 519 ILE A O 1
ATOM 4149 N N . GLY A 1 520 ? -11.166 -20.987 -2.651 1.00 96.75 520 GLY A N 1
ATOM 4150 C CA . GLY A 1 520 ? -11.698 -21.752 -3.771 1.00 96.75 520 GLY A CA 1
ATOM 4151 C C . GLY A 1 520 ? -12.138 -23.157 -3.376 1.00 96.75 520 GLY A C 1
ATOM 4152 O O . GLY A 1 520 ? -11.715 -23.710 -2.356 1.00 96.75 520 GLY A O 1
ATOM 4153 N N . LEU A 1 521 ? -12.983 -23.744 -4.217 1.00 96.00 521 LEU A N 1
ATOM 4154 C CA . LEU A 1 521 ? -13.518 -25.091 -4.062 1.00 96.00 521 LEU A CA 1
ATOM 4155 C C . LEU A 1 521 ? -12.958 -25.994 -5.153 1.00 96.00 521 LEU A C 1
ATOM 4157 O O . LEU A 1 521 ? -12.985 -25.653 -6.328 1.00 96.00 521 LEU A O 1
ATOM 4161 N N . THR A 1 522 ? -12.456 -27.164 -4.766 1.00 93.94 522 THR A N 1
ATOM 4162 C CA . THR A 1 522 ? -11.865 -28.109 -5.728 1.00 93.94 522 THR A CA 1
ATOM 4163 C C . THR A 1 522 ? -12.899 -28.676 -6.709 1.00 93.94 522 THR A C 1
ATOM 4165 O O . THR A 1 522 ? -12.552 -28.996 -7.837 1.00 93.94 522 THR A O 1
ATOM 4168 N N . ASP A 1 523 ? -14.157 -28.821 -6.295 1.00 89.88 523 ASP A N 1
ATOM 4169 C CA . ASP A 1 523 ? -15.250 -29.337 -7.128 1.00 89.88 523 ASP A CA 1
ATOM 4170 C C . ASP A 1 523 ? -15.894 -28.281 -8.040 1.00 89.88 523 ASP A C 1
ATOM 4172 O O . ASP A 1 523 ? -16.594 -28.644 -8.977 1.00 89.88 523 ASP A O 1
ATOM 4176 N N . CYS A 1 524 ? -15.591 -27.002 -7.809 1.00 91.94 524 CYS A N 1
ATOM 4177 C CA . CYS A 1 524 ? -15.925 -25.867 -8.674 1.00 91.94 524 CYS A CA 1
ATOM 4178 C C . CYS A 1 524 ? -14.636 -25.091 -9.004 1.00 91.94 524 CYS A C 1
ATOM 4180 O O . CYS A 1 524 ? -14.558 -23.874 -8.815 1.00 91.94 524 CYS A O 1
ATOM 4182 N N . TYR A 1 525 ? -13.570 -25.810 -9.383 1.00 92.88 525 TYR A N 1
ATOM 4183 C CA . TYR A 1 525 ? -12.228 -25.233 -9.519 1.00 92.88 525 TYR A CA 1
ATOM 4184 C C . TYR A 1 525 ? -12.181 -24.136 -10.584 1.00 92.88 525 TYR A C 1
ATOM 4186 O O . TYR A 1 525 ? -11.702 -23.040 -10.306 1.00 92.88 525 TYR A O 1
ATOM 4194 N N . ASP A 1 526 ? -12.741 -24.403 -11.760 1.00 91.81 526 ASP A N 1
ATOM 4195 C CA . ASP A 1 526 ? -12.752 -23.480 -12.894 1.00 91.81 526 ASP A CA 1
ATOM 4196 C C . ASP A 1 526 ? -13.516 -22.191 -12.550 1.00 91.81 526 ASP A C 1
ATOM 4198 O O . ASP A 1 526 ? -13.003 -21.094 -12.759 1.00 91.81 526 ASP A O 1
ATOM 4202 N N . GLU A 1 527 ? -14.687 -22.311 -11.912 1.00 93.06 527 GLU A N 1
ATOM 4203 C CA . GLU A 1 527 ? -15.467 -21.173 -11.394 1.00 93.06 527 GLU A CA 1
ATOM 4204 C C . GLU A 1 527 ? -14.684 -20.390 -10.330 1.00 93.06 527 GLU A C 1
ATOM 4206 O O . GLU A 1 527 ? -14.687 -19.158 -10.308 1.00 93.06 527 GLU A O 1
ATOM 4211 N N . SER A 1 528 ? -13.961 -21.099 -9.458 1.00 95.56 528 SER A N 1
ATOM 4212 C CA . SER A 1 528 ? -13.114 -20.479 -8.438 1.00 95.56 528 SER A CA 1
ATOM 4213 C C . SER A 1 528 ? -11.974 -19.674 -9.064 1.00 95.56 528 SER A C 1
ATOM 4215 O O . SER A 1 528 ? -11.701 -18.559 -8.624 1.00 95.56 528 SER A O 1
ATOM 4217 N N . VAL A 1 529 ? -11.318 -20.212 -10.097 1.00 94.38 529 VAL A N 1
ATOM 4218 C CA . VAL A 1 529 ? -10.264 -19.509 -10.843 1.00 94.38 529 VAL A CA 1
ATOM 4219 C C . VAL A 1 529 ? -10.845 -18.324 -11.614 1.00 94.38 529 VAL A C 1
ATOM 4221 O O . VAL A 1 529 ? -10.247 -17.254 -11.587 1.00 94.38 529 VAL A O 1
ATOM 4224 N N . ALA A 1 530 ? -12.023 -18.463 -12.226 1.00 90.94 530 ALA A N 1
ATOM 4225 C CA . ALA A 1 530 ? -12.698 -17.368 -12.920 1.00 90.94 530 ALA A CA 1
ATOM 4226 C C . ALA A 1 530 ? -13.019 -16.197 -11.976 1.00 90.94 530 ALA A C 1
ATOM 4228 O O . ALA A 1 530 ? -12.719 -15.050 -12.304 1.00 90.94 530 ALA A O 1
ATOM 4229 N N . LEU A 1 531 ? -13.539 -16.479 -10.775 1.00 92.00 531 LEU A N 1
ATOM 4230 C CA . LEU A 1 531 ? -13.758 -15.450 -9.753 1.00 92.00 531 LEU A CA 1
ATOM 4231 C C . LEU A 1 531 ? -12.454 -14.804 -9.290 1.00 92.00 531 LEU A C 1
ATOM 4233 O O . LEU A 1 531 ? -12.390 -13.583 -9.187 1.00 92.00 531 LEU A O 1
ATOM 4237 N N . ILE A 1 532 ? -11.414 -15.599 -9.019 1.00 93.06 532 ILE A N 1
ATOM 4238 C CA . ILE A 1 532 ? -10.088 -15.081 -8.647 1.00 93.06 532 ILE A CA 1
ATOM 4239 C C . ILE A 1 532 ? -9.548 -14.165 -9.753 1.00 93.06 532 ILE A C 1
ATOM 4241 O O . ILE A 1 532 ? -9.070 -13.074 -9.454 1.00 93.06 532 ILE A O 1
ATOM 4245 N N . ASN A 1 533 ? -9.656 -14.573 -11.017 1.00 90.50 533 ASN A N 1
ATOM 4246 C CA . ASN A 1 533 ? -9.197 -13.792 -12.161 1.00 90.50 533 ASN A CA 1
ATOM 4247 C C . ASN A 1 533 ? -9.957 -12.484 -12.307 1.00 90.50 533 ASN A C 1
ATOM 4249 O O . ASN A 1 533 ? -9.316 -11.447 -12.407 1.00 90.50 533 ASN A O 1
ATOM 4253 N N . GLY A 1 534 ? -11.291 -12.524 -12.299 1.00 84.94 534 GLY A N 1
ATOM 4254 C CA . GLY A 1 534 ? -12.104 -11.316 -12.438 1.00 84.94 534 GLY A CA 1
ATOM 4255 C C . GLY A 1 534 ? -11.917 -10.355 -11.267 1.00 84.94 534 GLY A C 1
ATOM 4256 O O . GLY A 1 534 ? -11.883 -9.145 -11.455 1.00 84.94 534 GLY A O 1
ATOM 4257 N N . TYR A 1 535 ? -11.741 -10.887 -10.057 1.00 86.00 535 TYR A N 1
ATOM 4258 C CA . TYR A 1 535 ? -11.598 -10.074 -8.856 1.00 86.00 535 TYR A CA 1
ATOM 4259 C C . TYR A 1 535 ? -10.199 -9.454 -8.719 1.00 86.00 535 TYR A C 1
ATOM 4261 O O . TYR A 1 535 ? -10.061 -8.259 -8.471 1.00 86.00 535 TYR A O 1
ATOM 4269 N N . TYR A 1 536 ? -9.144 -10.256 -8.875 1.00 87.56 536 TYR A N 1
ATOM 4270 C CA . TYR A 1 536 ? -7.764 -9.803 -8.672 1.00 87.56 536 TYR A CA 1
ATOM 4271 C C . TYR A 1 536 ? -7.060 -9.364 -9.958 1.00 87.56 536 TYR A C 1
ATOM 4273 O O . TYR A 1 536 ? -5.948 -8.849 -9.864 1.00 87.56 536 TYR A O 1
ATOM 4281 N N . ASP A 1 537 ? -7.699 -9.497 -11.121 1.00 85.00 537 ASP A N 1
ATOM 4282 C CA . ASP A 1 537 ? -7.123 -9.212 -12.443 1.00 85.00 537 ASP A CA 1
ATOM 4283 C C . ASP A 1 537 ? -5.829 -10.009 -12.709 1.00 85.00 537 ASP A C 1
ATOM 4285 O O . ASP A 1 537 ? -4.783 -9.465 -13.045 1.00 85.00 537 ASP A O 1
ATOM 4289 N N . LEU A 1 538 ? -5.876 -11.327 -12.469 1.00 84.75 538 LEU A N 1
ATOM 4290 C CA . LEU A 1 538 ? -4.693 -12.208 -12.546 1.00 84.75 538 LEU A CA 1
ATOM 4291 C C . LEU A 1 538 ? -4.581 -12.995 -13.858 1.00 84.75 538 LEU A C 1
ATOM 4293 O O . LEU A 1 538 ? -3.519 -13.540 -14.155 1.00 84.75 538 LEU A O 1
ATOM 4297 N N . GLN A 1 539 ? -5.676 -13.089 -14.621 1.00 88.06 539 GLN A N 1
ATOM 4298 C CA . GLN A 1 539 ? -5.760 -13.801 -15.905 1.00 88.06 539 GLN A CA 1
ATOM 4299 C C . GLN A 1 539 ? -5.157 -15.224 -15.898 1.00 88.06 539 GLN A C 1
ATOM 4301 O O . GLN A 1 539 ? -4.585 -15.657 -16.889 1.00 88.06 539 GLN A O 1
ATOM 4306 N N . LEU A 1 540 ? -5.231 -15.967 -14.796 1.00 89.00 540 LEU A N 1
ATOM 4307 C CA . LEU A 1 540 ? -4.658 -17.307 -14.655 1.00 89.00 540 LEU A CA 1
ATOM 4308 C C . LEU A 1 540 ? -5.352 -18.331 -15.557 1.00 89.00 540 LEU A C 1
ATOM 4310 O O . LEU A 1 540 ? -6.580 -18.380 -15.617 1.00 89.00 540 LEU A O 1
ATOM 4314 N N . ASP A 1 541 ? -4.569 -19.212 -16.173 1.00 87.06 541 ASP A N 1
ATOM 4315 C CA . ASP A 1 541 ? -5.111 -20.328 -16.943 1.00 87.06 541 ASP A CA 1
ATOM 4316 C C . ASP A 1 541 ? -5.626 -21.437 -16.018 1.00 87.06 541 ASP A C 1
ATOM 4318 O O . ASP A 1 541 ? -4.990 -21.800 -15.020 1.00 87.06 541 ASP A O 1
ATOM 4322 N N . VAL A 1 542 ? -6.766 -22.032 -16.375 1.00 84.12 542 VAL A N 1
ATOM 4323 C CA . VAL A 1 542 ? -7.283 -23.212 -15.677 1.00 84.12 542 VAL A CA 1
ATOM 4324 C C . VAL A 1 542 ? -6.399 -24.408 -16.020 1.00 84.12 542 VAL A C 1
ATOM 4326 O O . VAL A 1 542 ? -6.490 -25.005 -17.093 1.00 84.12 542 VAL A O 1
ATOM 4329 N N . LYS A 1 543 ? -5.524 -24.782 -15.085 1.00 78.06 543 LYS A N 1
ATOM 4330 C CA . LYS A 1 543 ? -4.667 -25.962 -15.221 1.00 78.06 543 LYS A CA 1
ATOM 4331 C C . LYS A 1 543 ? -5.257 -27.159 -14.490 1.00 78.06 543 LYS A C 1
ATOM 4333 O O . LYS A 1 543 ? -5.516 -27.108 -13.294 1.00 78.06 543 LYS A O 1
ATOM 4338 N N . ASN A 1 544 ? 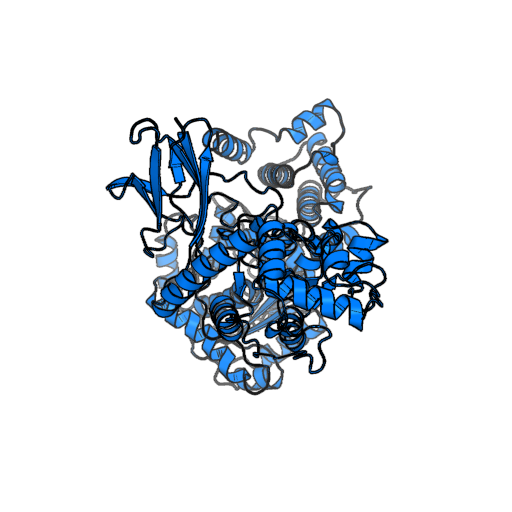-5.332 -28.299 -15.168 1.00 69.69 544 ASN A N 1
ATOM 4339 C CA . ASN A 1 544 ? -5.657 -29.584 -14.548 1.00 69.69 544 ASN A CA 1
ATOM 4340 C C . ASN A 1 544 ? -4.383 -30.420 -14.355 1.00 69.69 544 ASN A C 1
ATOM 4342 O O . ASN A 1 544 ? -4.106 -31.365 -15.093 1.00 69.69 544 ASN A O 1
ATOM 4346 N N . ALA A 1 545 ? -3.558 -30.055 -13.368 1.00 59.03 545 ALA A N 1
ATOM 4347 C CA . ALA A 1 545 ? -2.367 -30.822 -13.016 1.00 59.03 545 ALA A CA 1
ATOM 4348 C C . ALA A 1 545 ? -2.715 -32.024 -12.115 1.00 59.03 545 ALA A C 1
ATOM 4350 O O . ALA A 1 545 ? -3.393 -31.883 -11.102 1.00 59.03 545 ALA A O 1
ATOM 4351 N N . ASN A 1 546 ? -2.153 -33.198 -12.427 1.00 55.31 546 ASN A N 1
ATOM 4352 C CA . ASN A 1 546 ? -2.193 -34.417 -11.601 1.00 55.31 546 ASN A CA 1
ATOM 4353 C C . ASN A 1 546 ? -3.583 -35.057 -11.391 1.00 55.31 546 ASN A C 1
ATOM 4355 O O . ASN A 1 546 ? -3.972 -35.370 -10.262 1.00 55.31 546 ASN A O 1
ATOM 4359 N N . VAL A 1 547 ? -4.289 -35.377 -12.479 1.00 57.31 547 VAL A N 1
ATOM 4360 C CA . VAL A 1 547 ? -5.342 -36.407 -12.444 1.00 57.31 547 VAL A CA 1
ATOM 4361 C C . VAL A 1 547 ? -4.651 -37.774 -12.317 1.00 57.31 547 VAL A C 1
ATOM 4363 O O . VAL A 1 547 ? -4.258 -38.380 -13.311 1.00 57.31 547 VAL A O 1
ATOM 4366 N N . ASN A 1 548 ? -4.394 -38.230 -11.086 1.00 52.69 548 ASN A N 1
ATOM 4367 C CA . ASN A 1 548 ? -3.745 -39.524 -10.837 1.00 52.69 548 ASN A CA 1
ATOM 4368 C C . ASN A 1 548 ? -4.533 -40.659 -11.515 1.00 52.69 548 ASN A C 1
ATOM 4370 O O . ASN A 1 548 ? -5.646 -40.965 -11.094 1.00 52.69 548 ASN A O 1
ATOM 4374 N N . LYS A 1 549 ? -3.930 -41.307 -12.523 1.00 52.59 549 LYS A N 1
ATOM 4375 C CA . LYS A 1 549 ? -4.520 -42.445 -13.257 1.00 52.59 549 LYS A CA 1
ATOM 4376 C C . LYS A 1 549 ? -4.463 -43.780 -12.495 1.00 52.59 549 LYS A C 1
ATOM 4378 O O . LYS A 1 549 ? -5.091 -44.738 -12.922 1.00 52.59 549 LYS A O 1
ATOM 4383 N N . LYS A 1 550 ? -3.713 -43.863 -11.389 1.00 57.09 550 LYS A N 1
ATOM 4384 C CA . LYS A 1 550 ? -3.584 -45.071 -10.557 1.00 57.09 550 LYS A CA 1
ATOM 4385 C C . LYS A 1 550 ? -3.797 -44.692 -9.090 1.00 57.09 550 LYS A C 1
ATOM 4387 O O . LYS A 1 550 ? -2.965 -43.989 -8.516 1.00 57.09 550 LYS A O 1
ATOM 4392 N N . LYS A 1 551 ? -4.929 -45.090 -8.506 1.00 68.62 551 LYS A N 1
ATOM 4393 C CA . LYS A 1 551 ? -5.261 -44.854 -7.091 1.00 68.62 551 LYS A CA 1
ATOM 4394 C C . LYS A 1 551 ? -5.249 -46.183 -6.339 1.00 68.62 551 LYS A C 1
ATOM 4396 O O . LYS A 1 551 ? -5.689 -47.189 -6.882 1.00 68.62 551 LYS A O 1
ATOM 4401 N N . THR A 1 552 ? -4.752 -46.184 -5.102 1.00 69.88 552 THR A N 1
ATOM 4402 C CA . THR A 1 552 ? -4.785 -47.372 -4.230 1.00 69.88 552 THR A CA 1
ATOM 4403 C C . THR A 1 552 ? -6.217 -47.698 -3.824 1.00 69.88 552 THR A C 1
ATOM 4405 O O . THR A 1 552 ? -6.610 -48.857 -3.819 1.00 69.88 552 THR A O 1
ATOM 4408 N N . ILE A 1 553 ? -7.006 -46.666 -3.518 1.00 77.62 553 ILE A N 1
ATOM 4409 C CA . ILE A 1 553 ? -8.441 -46.781 -3.268 1.00 77.62 553 ILE A CA 1
ATOM 4410 C C . ILE A 1 553 ? -9.166 -45.733 -4.114 1.00 77.62 553 ILE A C 1
ATOM 4412 O O . ILE A 1 553 ? -8.867 -44.533 -4.029 1.00 77.62 553 ILE A O 1
ATOM 4416 N N . GLU A 1 554 ? -10.113 -46.193 -4.931 1.00 73.44 554 GLU A N 1
ATOM 4417 C CA . GLU A 1 554 ? -11.073 -45.330 -5.621 1.00 73.44 554 GLU A CA 1
ATOM 4418 C C . GLU A 1 554 ? -12.120 -44.819 -4.631 1.00 73.44 554 GLU A C 1
ATOM 4420 O O . GLU A 1 554 ? -12.532 -45.529 -3.712 1.00 73.44 554 GLU A O 1
ATOM 4425 N N . LYS A 1 555 ? -12.572 -43.576 -4.815 1.00 69.69 555 LYS A N 1
ATOM 4426 C CA . LYS A 1 555 ? -13.546 -42.934 -3.917 1.00 69.69 555 LYS A CA 1
ATOM 4427 C C . LYS A 1 555 ? -14.811 -43.792 -3.810 1.00 69.69 555 LYS A C 1
ATOM 4429 O O . LYS A 1 555 ? -15.367 -43.958 -2.726 1.00 69.69 555 LYS A O 1
ATOM 4434 N N . GLU A 1 556 ? -15.246 -44.348 -4.927 1.00 71.31 556 GLU A N 1
ATOM 4435 C CA . GLU A 1 556 ? -16.453 -45.154 -5.097 1.00 71.31 556 GLU A CA 1
ATOM 4436 C C . GLU A 1 556 ? -16.356 -46.504 -4.370 1.00 71.31 556 GLU A C 1
ATOM 4438 O O . GLU A 1 556 ? -17.379 -47.050 -3.973 1.00 71.31 556 GLU A O 1
ATOM 4443 N N . ALA A 1 557 ? -15.139 -46.997 -4.112 1.00 73.25 557 ALA A N 1
ATOM 4444 C CA . ALA A 1 557 ? -14.890 -48.258 -3.413 1.00 73.25 557 ALA A CA 1
ATOM 4445 C C . ALA A 1 557 ? -14.878 -48.126 -1.874 1.00 73.25 557 ALA A C 1
ATOM 4447 O O . ALA A 1 557 ? -14.787 -49.129 -1.167 1.00 73.25 557 ALA A O 1
ATOM 4448 N N . VAL A 1 558 ? -14.968 -46.906 -1.327 1.00 82.31 558 VAL A N 1
ATOM 4449 C CA . VAL A 1 558 ? -14.966 -46.669 0.128 1.00 82.31 558 VAL A CA 1
ATOM 4450 C C . VAL A 1 558 ? -16.338 -46.974 0.727 1.00 82.31 558 VAL A C 1
ATOM 4452 O O . VAL A 1 558 ? -17.333 -46.343 0.356 1.00 82.31 558 VAL A O 1
ATOM 4455 N N . SER A 1 559 ? -16.372 -47.888 1.705 1.00 87.00 559 SER A N 1
ATOM 4456 C CA . SER A 1 559 ? -17.598 -48.318 2.386 1.00 87.00 559 SER A CA 1
ATOM 4457 C C . SER A 1 559 ? -18.340 -47.163 3.075 1.00 87.00 559 SER A C 1
ATOM 4459 O O . SER A 1 559 ? -17.750 -46.171 3.514 1.00 87.00 559 SER A O 1
ATOM 4461 N N . VAL A 1 560 ? -19.662 -47.305 3.218 1.00 87.69 560 VAL A N 1
ATOM 4462 C CA . VAL A 1 560 ? -20.517 -46.311 3.895 1.00 87.69 560 VAL A CA 1
ATOM 4463 C C . VAL A 1 560 ? -20.076 -46.085 5.346 1.00 87.69 560 VAL A C 1
ATOM 4465 O O . VAL A 1 560 ? -20.032 -44.944 5.807 1.00 87.69 560 VAL A O 1
ATOM 4468 N N . ALA A 1 561 ? -19.696 -47.155 6.053 1.00 90.31 561 ALA A N 1
ATOM 4469 C CA . ALA A 1 561 ? -19.222 -47.081 7.434 1.00 90.31 561 ALA A CA 1
ATOM 4470 C C . ALA A 1 561 ? -17.933 -46.251 7.555 1.00 90.31 561 ALA A C 1
ATOM 4472 O O . ALA A 1 561 ? -17.846 -45.358 8.398 1.00 90.31 561 ALA A O 1
ATOM 4473 N N . LEU A 1 562 ? -16.969 -46.480 6.660 1.00 90.88 562 LEU A N 1
ATOM 4474 C CA . LEU A 1 562 ? -15.706 -45.749 6.653 1.00 90.88 562 LEU A CA 1
ATOM 4475 C C . LEU A 1 562 ? -15.901 -44.274 6.278 1.00 90.88 562 LEU A C 1
ATOM 4477 O O . LEU A 1 562 ? -15.326 -43.392 6.913 1.00 90.88 562 LEU A O 1
ATOM 4481 N N . ARG A 1 563 ? -16.777 -43.969 5.310 1.00 92.81 563 ARG A N 1
ATOM 4482 C CA . ARG A 1 563 ? -17.151 -42.577 4.989 1.00 92.81 563 ARG A CA 1
ATOM 4483 C C . ARG A 1 563 ? -17.714 -41.852 6.208 1.00 92.81 563 ARG A C 1
ATOM 4485 O O . ARG A 1 563 ? -17.286 -40.736 6.495 1.00 92.81 563 ARG A O 1
ATOM 4492 N N . LYS A 1 564 ? -18.622 -42.501 6.944 1.00 94.00 564 LYS A N 1
ATOM 4493 C CA . LYS A 1 564 ? -19.202 -41.955 8.176 1.00 94.00 564 LYS A CA 1
ATOM 4494 C C . LYS A 1 564 ? -18.125 -41.680 9.229 1.00 94.00 564 LYS A C 1
ATOM 4496 O O . LYS A 1 564 ? -18.094 -40.578 9.774 1.00 94.00 564 LYS A O 1
ATOM 4501 N N . GLN A 1 565 ? -17.206 -42.622 9.448 1.00 95.00 565 GLN A N 1
ATOM 4502 C CA . GLN A 1 565 ? -16.075 -42.445 10.365 1.00 95.00 565 GLN A CA 1
ATOM 4503 C C . GLN A 1 565 ? -15.211 -41.232 9.983 1.00 95.00 565 GLN A C 1
ATOM 4505 O O . GLN A 1 565 ? -14.912 -40.390 10.833 1.00 95.00 565 GLN A O 1
ATOM 4510 N N . ILE A 1 566 ? -14.845 -41.101 8.701 1.00 95.69 566 ILE A N 1
ATOM 4511 C CA . ILE A 1 566 ? -14.048 -39.965 8.215 1.00 95.69 566 ILE A CA 1
ATOM 4512 C C . ILE A 1 566 ? -14.798 -38.651 8.449 1.00 95.69 566 ILE A C 1
ATOM 4514 O O . ILE A 1 566 ? -14.208 -37.693 8.952 1.00 95.69 566 ILE A O 1
ATOM 4518 N N . SER A 1 567 ? -16.093 -38.598 8.130 1.00 95.50 567 SER A N 1
ATOM 4519 C CA . SER A 1 567 ? -16.918 -37.408 8.353 1.00 95.50 567 SER A CA 1
ATOM 4520 C C . SER A 1 567 ? -16.995 -37.018 9.831 1.00 95.50 567 SER A C 1
ATOM 4522 O O . SER A 1 567 ? -16.852 -35.841 10.165 1.00 95.50 567 SER A O 1
ATOM 4524 N N . GLU A 1 568 ? -17.172 -37.986 10.732 1.00 96.06 568 GLU A N 1
ATOM 4525 C CA . GLU A 1 568 ? -17.231 -37.743 12.177 1.00 96.06 568 GLU A CA 1
ATOM 4526 C C . GLU A 1 568 ? -15.917 -37.186 12.733 1.00 96.06 568 GLU A C 1
ATOM 4528 O O . GLU A 1 568 ? -15.937 -36.280 13.571 1.00 96.06 568 GLU A O 1
ATOM 4533 N N . GLN A 1 569 ? -14.782 -37.661 12.220 1.00 96.81 569 GLN A N 1
ATOM 4534 C CA . GLN A 1 569 ? -13.452 -37.180 12.591 1.00 96.81 569 GLN A CA 1
ATOM 4535 C C . GLN A 1 569 ? -13.115 -35.797 11.993 1.00 96.81 569 GLN A C 1
ATOM 4537 O O . GLN A 1 569 ? -12.225 -35.103 12.500 1.00 96.81 569 GLN A O 1
ATOM 4542 N N . ASN A 1 570 ? -13.833 -35.375 10.945 1.00 97.62 570 ASN A N 1
ATOM 4543 C CA . ASN A 1 570 ? -13.573 -34.162 10.159 1.00 97.62 570 ASN A CA 1
ATOM 4544 C C . ASN A 1 570 ? -14.717 -33.127 10.216 1.00 97.62 570 ASN A C 1
ATOM 4546 O O . ASN A 1 570 ? -14.892 -32.327 9.296 1.00 97.62 570 ASN A O 1
ATOM 4550 N N . LYS A 1 571 ? -15.497 -33.099 11.307 1.00 97.94 571 LYS A N 1
ATOM 4551 C CA . LYS A 1 571 ? -16.642 -32.178 11.478 1.00 97.94 571 LYS A CA 1
ATOM 4552 C C . LYS A 1 571 ? -16.292 -30.696 11.288 1.00 97.94 571 LYS A C 1
ATOM 4554 O O . LYS A 1 571 ? -17.109 -29.948 10.753 1.00 97.94 571 LYS A O 1
ATOM 4559 N N . ALA A 1 572 ? -15.104 -30.258 11.710 1.00 97.31 572 ALA A N 1
ATOM 4560 C CA . ALA A 1 572 ? -14.693 -28.863 11.560 1.00 97.31 572 ALA A CA 1
ATOM 4561 C C . ALA A 1 572 ? -14.337 -28.524 10.104 1.00 97.31 572 ALA A C 1
ATOM 4563 O O . ALA A 1 572 ? -14.642 -27.422 9.650 1.00 97.31 572 ALA A O 1
ATOM 4564 N N . ASP A 1 573 ? -13.766 -29.471 9.354 1.00 98.06 573 ASP A N 1
ATOM 4565 C CA . ASP A 1 573 ? -13.546 -29.316 7.911 1.00 98.06 573 ASP A CA 1
ATOM 4566 C C . ASP A 1 573 ? -14.872 -29.324 7.142 1.00 98.06 573 ASP A C 1
ATOM 4568 O O . ASP A 1 573 ? -15.046 -28.519 6.233 1.00 98.06 573 ASP A O 1
ATOM 4572 N N . ILE A 1 574 ? -15.844 -30.152 7.541 1.00 97.88 574 ILE A N 1
ATOM 4573 C CA . ILE A 1 574 ? -17.192 -30.140 6.944 1.00 97.88 574 ILE A CA 1
ATOM 4574 C C . ILE A 1 574 ? -17.851 -28.771 7.146 1.00 97.88 574 ILE A C 1
ATOM 4576 O O . ILE A 1 574 ? -18.365 -28.179 6.197 1.00 97.88 574 ILE A O 1
ATOM 4580 N N . ALA A 1 575 ? -17.804 -28.228 8.366 1.00 97.00 575 ALA A N 1
ATOM 4581 C CA . ALA A 1 575 ? -18.323 -26.890 8.643 1.00 97.00 575 ALA A CA 1
ATOM 4582 C C . ALA A 1 575 ? -17.583 -25.803 7.841 1.00 97.00 575 ALA A C 1
ATOM 4584 O O . ALA A 1 575 ? -18.226 -24.897 7.312 1.00 97.00 575 ALA A O 1
ATOM 4585 N N . CYS A 1 576 ? -16.257 -25.928 7.715 1.00 97.38 576 CYS A N 1
ATOM 4586 C CA . CYS A 1 576 ? -15.415 -25.043 6.913 1.00 97.38 576 CYS A CA 1
ATOM 4587 C C . CYS A 1 576 ? -15.855 -25.033 5.442 1.00 97.38 576 CYS A C 1
ATOM 4589 O O . CYS A 1 576 ? -16.193 -23.978 4.913 1.00 97.38 576 CYS A O 1
ATOM 4591 N N . VAL A 1 577 ? -15.931 -26.203 4.803 1.00 98.00 577 VAL A N 1
ATOM 4592 C CA . VAL A 1 577 ? -16.314 -26.338 3.388 1.00 98.00 577 VAL A CA 1
ATOM 4593 C C . VAL A 1 577 ? -17.735 -25.832 3.145 1.00 98.00 577 VAL A C 1
ATOM 4595 O O . VAL A 1 577 ? -17.969 -25.132 2.164 1.00 98.00 577 VAL A O 1
ATOM 4598 N N . ASN A 1 578 ? -18.678 -26.103 4.052 1.00 97.75 578 ASN A N 1
ATOM 4599 C CA . ASN A 1 578 ? -20.047 -25.595 3.928 1.00 97.75 578 ASN A CA 1
ATOM 4600 C C . ASN A 1 578 ? -20.110 -24.062 3.989 1.00 97.75 578 ASN A C 1
ATOM 4602 O O . ASN A 1 578 ? -20.831 -23.447 3.203 1.00 97.75 578 ASN A O 1
ATOM 4606 N N . GLN A 1 579 ? -19.333 -23.439 4.878 1.00 97.81 579 GLN A N 1
ATOM 4607 C CA . GLN A 1 579 ? -19.238 -21.982 4.937 1.00 97.81 579 GLN A CA 1
ATOM 4608 C C . GLN A 1 579 ? -18.564 -21.408 3.683 1.00 97.81 579 GLN A C 1
ATOM 4610 O O . GLN A 1 579 ? -19.021 -20.395 3.160 1.00 97.81 579 GLN A O 1
ATOM 4615 N N . VAL A 1 580 ? -17.517 -22.058 3.166 1.00 98.06 580 VAL A N 1
ATOM 4616 C CA . VAL A 1 580 ? -16.865 -21.644 1.914 1.00 98.06 580 VAL A CA 1
ATOM 4617 C C . VAL A 1 580 ? -17.834 -21.730 0.736 1.00 98.06 580 VAL A C 1
ATOM 4619 O O . VAL A 1 580 ? -17.915 -20.781 -0.032 1.00 98.06 580 VAL A O 1
ATOM 4622 N N . ARG A 1 581 ? -18.633 -22.800 0.624 1.00 97.88 581 ARG A N 1
ATOM 4623 C CA . ARG A 1 581 ? -19.688 -22.913 -0.402 1.00 97.88 581 ARG A CA 1
ATOM 4624 C C . ARG A 1 581 ? -20.708 -21.788 -0.318 1.00 97.88 581 ARG A C 1
ATOM 4626 O O . ARG A 1 581 ? -21.104 -21.256 -1.349 1.00 97.88 581 ARG A O 1
ATOM 4633 N N . PHE A 1 582 ? -21.126 -21.421 0.890 1.00 97.50 582 PHE A N 1
ATOM 4634 C CA . PHE A 1 582 ? -22.025 -20.289 1.094 1.00 97.50 582 PHE A CA 1
ATOM 4635 C C . PHE A 1 582 ? -21.403 -18.970 0.615 1.00 97.50 582 PHE A C 1
ATOM 4637 O O . PHE A 1 582 ? -22.032 -18.245 -0.152 1.00 97.50 582 PHE A O 1
ATOM 4644 N N . LEU A 1 583 ? -20.153 -18.692 1.000 1.00 97.31 583 LEU A N 1
ATOM 4645 C CA . LEU A 1 583 ? -19.431 -17.497 0.553 1.00 97.31 583 LEU A CA 1
ATOM 4646 C C . LEU A 1 583 ? -19.238 -17.490 -0.968 1.00 97.31 583 LEU A C 1
ATOM 4648 O O . LEU A 1 583 ? -19.481 -16.473 -1.605 1.00 97.31 583 LEU A O 1
ATOM 4652 N N . HIS A 1 584 ? -18.845 -18.622 -1.554 1.00 96.69 584 HIS A N 1
ATOM 4653 C CA . HIS A 1 584 ? -18.634 -18.770 -2.991 1.00 96.69 584 HIS A CA 1
ATOM 4654 C C . HIS A 1 584 ? -19.912 -18.468 -3.783 1.00 96.69 584 HIS A C 1
ATOM 4656 O O . HIS A 1 584 ? -19.873 -17.664 -4.708 1.00 96.69 584 HIS A O 1
ATOM 4662 N N . LYS A 1 585 ? -21.059 -19.032 -3.376 1.00 96.69 585 LYS A N 1
ATOM 4663 C CA . LYS A 1 585 ? -22.355 -18.774 -4.025 1.00 96.69 585 LYS A CA 1
ATOM 4664 C C . LYS A 1 585 ? -22.755 -17.300 -3.982 1.00 96.69 585 LYS A C 1
ATOM 4666 O O . LYS A 1 585 ? -23.155 -16.759 -5.006 1.00 96.69 585 LYS A O 1
ATOM 4671 N N . GLN A 1 586 ? -22.623 -16.648 -2.825 1.00 96.44 586 GLN A N 1
ATOM 4672 C CA . GLN A 1 586 ? -22.931 -15.218 -2.717 1.00 96.44 586 GLN A CA 1
ATOM 4673 C C . GLN A 1 586 ? -22.000 -14.371 -3.588 1.00 96.44 586 GLN A C 1
ATOM 4675 O O . GLN A 1 586 ? -22.457 -13.470 -4.278 1.00 96.44 586 GLN A O 1
ATOM 4680 N N . ARG A 1 587 ? -20.700 -14.683 -3.594 1.00 95.69 587 ARG A N 1
ATOM 4681 C CA . ARG A 1 587 ? -19.710 -13.967 -4.405 1.00 95.69 587 ARG A CA 1
ATOM 4682 C C . ARG A 1 587 ? -19.965 -14.132 -5.902 1.00 95.69 587 ARG A C 1
ATOM 4684 O O . ARG A 1 587 ? -19.916 -13.139 -6.609 1.00 95.69 587 ARG A O 1
ATOM 4691 N N . MET A 1 588 ? -20.312 -15.338 -6.358 1.00 93.06 588 MET A N 1
ATOM 4692 C CA . MET A 1 588 ? -20.751 -15.582 -7.738 1.00 93.06 588 MET A CA 1
ATOM 4693 C C . MET A 1 588 ? -21.940 -14.694 -8.125 1.00 93.06 588 MET A C 1
ATOM 4695 O O . MET A 1 588 ? -21.879 -14.020 -9.149 1.00 93.06 588 MET A O 1
ATOM 4699 N N . ALA A 1 589 ? -22.992 -14.666 -7.299 1.00 93.75 589 ALA A N 1
ATOM 4700 C CA . ALA A 1 589 ? -24.186 -13.861 -7.565 1.00 93.75 589 ALA A CA 1
ATOM 4701 C C . ALA A 1 589 ? -23.870 -12.355 -7.608 1.00 93.75 589 ALA A C 1
ATOM 4703 O O . ALA A 1 589 ? -24.241 -11.667 -8.553 1.00 93.75 589 ALA A O 1
ATOM 4704 N N . LEU A 1 590 ? -23.103 -11.854 -6.635 1.00 93.81 590 LEU A N 1
ATOM 4705 C CA . LEU A 1 590 ? -22.686 -10.450 -6.595 1.00 93.81 590 LEU A CA 1
ATOM 4706 C C . LEU A 1 590 ? -21.842 -10.065 -7.813 1.00 93.81 590 LEU A C 1
ATOM 4708 O O . LEU A 1 590 ? -22.074 -9.015 -8.402 1.00 93.81 590 LEU A O 1
ATOM 4712 N N . THR A 1 591 ? -20.905 -10.921 -8.231 1.00 90.12 591 THR A N 1
ATOM 4713 C CA . THR A 1 591 ? -20.099 -10.684 -9.435 1.00 90.12 591 THR A CA 1
ATOM 4714 C C . THR A 1 591 ? -20.962 -10.636 -10.698 1.00 90.12 591 THR A C 1
ATOM 4716 O O . THR A 1 591 ? -20.733 -9.777 -11.542 1.00 90.12 591 THR A O 1
ATOM 4719 N N . GLN A 1 592 ? -21.978 -11.497 -10.821 1.00 88.12 592 GLN A N 1
ATOM 4720 C CA . GLN A 1 592 ? -22.925 -11.458 -11.946 1.00 88.12 592 GLN A CA 1
ATOM 4721 C C . GLN A 1 592 ? -23.751 -10.164 -11.975 1.00 88.12 592 GLN A C 1
ATOM 4723 O O . GLN A 1 592 ? -24.052 -9.651 -13.049 1.00 88.12 592 GLN A O 1
ATOM 4728 N N . GLU A 1 593 ? -24.075 -9.613 -10.806 1.00 90.00 593 GLU A N 1
ATOM 4729 C CA . GLU A 1 593 ? -24.771 -8.328 -10.657 1.00 90.00 593 GLU A CA 1
ATOM 4730 C C . GLU A 1 593 ? -23.829 -7.111 -10.697 1.00 90.00 593 GLU A C 1
ATOM 4732 O O . GLU A 1 593 ? -24.274 -5.983 -10.487 1.00 90.00 593 GLU A O 1
ATOM 4737 N N . ASN A 1 594 ? -22.532 -7.321 -10.949 1.00 87.81 594 ASN A N 1
ATOM 4738 C CA . ASN A 1 594 ? -21.492 -6.292 -10.914 1.00 87.81 594 ASN A CA 1
ATOM 4739 C C . ASN A 1 594 ? -21.434 -5.511 -9.582 1.00 87.81 594 ASN A C 1
ATOM 4741 O O . ASN A 1 594 ? -21.134 -4.318 -9.541 1.00 87.81 594 ASN A O 1
ATOM 4745 N N . LYS A 1 595 ? -21.737 -6.196 -8.475 1.00 88.31 595 LYS A N 1
ATOM 4746 C CA . LYS A 1 595 ? -21.652 -5.674 -7.110 1.00 88.31 595 LYS A CA 1
ATOM 4747 C C . LYS A 1 595 ? -20.362 -6.136 -6.443 1.00 88.31 595 LYS A C 1
ATOM 4749 O O . LYS A 1 595 ? -19.928 -7.281 -6.583 1.00 88.31 595 LYS A O 1
ATOM 4754 N N . GLN A 1 596 ? -19.767 -5.251 -5.652 1.00 88.81 596 GLN A N 1
ATOM 4755 C CA . GLN A 1 596 ? -18.641 -5.597 -4.791 1.00 88.81 596 GLN A CA 1
ATOM 4756 C C . GLN A 1 596 ? -19.077 -6.535 -3.654 1.00 88.81 596 GLN A C 1
ATOM 4758 O O . GLN A 1 596 ? -20.215 -6.469 -3.193 1.00 88.81 596 GLN A O 1
ATOM 4763 N N . TRP A 1 597 ? -18.180 -7.400 -3.172 1.00 92.75 597 TRP A N 1
ATOM 4764 C CA . TRP A 1 597 ? -18.472 -8.239 -2.010 1.00 92.75 597 TRP A CA 1
ATOM 4765 C C . TRP A 1 597 ? -17.952 -7.613 -0.713 1.00 92.75 597 TRP A C 1
ATOM 4767 O O . TRP A 1 597 ? -16.978 -6.860 -0.679 1.00 92.75 597 TRP A O 1
ATOM 4777 N N . VAL A 1 598 ? -18.596 -7.964 0.389 1.00 96.31 598 VAL A N 1
ATOM 4778 C CA . VAL A 1 598 ? -18.260 -7.561 1.750 1.00 96.31 598 VAL A CA 1
ATOM 4779 C C . VAL A 1 598 ? -17.602 -8.735 2.468 1.00 96.31 598 VAL A C 1
ATOM 4781 O O . VAL A 1 598 ? -18.163 -9.831 2.579 1.00 96.31 598 VAL A O 1
ATOM 4784 N N . TYR A 1 599 ? -16.404 -8.497 2.987 1.00 97.31 599 TYR A N 1
ATOM 4785 C CA . TYR A 1 599 ? -15.750 -9.374 3.950 1.00 97.31 599 TYR A CA 1
ATOM 4786 C C . TYR A 1 599 ? -16.321 -9.109 5.330 1.00 97.31 599 TYR A C 1
ATOM 4788 O O . TYR A 1 599 ? -16.475 -7.953 5.713 1.00 97.31 599 TYR A O 1
ATOM 4796 N N . SER A 1 600 ? -16.626 -10.159 6.089 1.00 97.19 600 SER A N 1
ATOM 4797 C CA . SER A 1 600 ? -17.245 -9.981 7.399 1.00 97.19 600 SER A CA 1
ATOM 4798 C C . SER A 1 600 ? -17.013 -11.128 8.374 1.00 97.19 600 SER A C 1
ATOM 4800 O O . SER A 1 600 ? -16.751 -12.281 8.011 1.00 97.19 600 SER A O 1
ATOM 4802 N N . HIS A 1 601 ? -17.118 -10.785 9.653 1.00 97.25 601 HIS A N 1
ATOM 4803 C CA . HIS A 1 601 ? -17.209 -11.735 10.747 1.00 97.25 601 HIS A CA 1
ATOM 4804 C C . HIS A 1 601 ? -17.959 -11.106 11.915 1.00 97.25 601 HIS A C 1
ATOM 4806 O O . HIS A 1 601 ? -17.519 -10.096 12.454 1.00 97.25 601 HIS A O 1
ATOM 4812 N N . PHE A 1 602 ? -19.040 -11.753 12.345 1.00 96.94 602 PHE A N 1
ATOM 4813 C CA . PHE A 1 602 ? -19.845 -11.326 13.484 1.00 96.94 602 PHE A CA 1
ATOM 4814 C C . PHE A 1 602 ? -20.015 -12.460 14.496 1.00 96.94 602 PHE A C 1
ATOM 4816 O O . PHE A 1 602 ? -20.072 -13.640 14.137 1.00 96.94 602 PHE A O 1
ATOM 4823 N N . ALA A 1 603 ? -20.113 -12.091 15.768 1.00 95.75 603 ALA A N 1
ATOM 4824 C CA . ALA A 1 603 ? -20.398 -12.983 16.879 1.00 95.75 603 ALA A CA 1
ATOM 4825 C C . ALA A 1 603 ? -21.159 -12.233 17.979 1.00 95.75 603 ALA A C 1
ATOM 4827 O O . ALA A 1 603 ? -21.052 -11.017 18.108 1.00 95.75 603 ALA A O 1
ATOM 4828 N N . ILE A 1 604 ? -21.889 -12.972 18.815 1.00 95.44 604 ILE A N 1
ATOM 4829 C CA . ILE A 1 604 ? -22.504 -12.424 20.030 1.00 95.44 604 ILE A CA 1
ATOM 4830 C C . ILE A 1 604 ? -21.624 -12.803 21.220 1.00 95.44 604 ILE A C 1
ATOM 4832 O O . ILE A 1 604 ? -21.382 -13.991 21.477 1.00 95.44 604 ILE A O 1
ATOM 4836 N N . ASN A 1 605 ? -21.123 -11.797 21.933 1.00 92.62 605 ASN A N 1
ATOM 4837 C CA . ASN A 1 605 ? -20.293 -12.007 23.116 1.00 92.62 605 ASN A CA 1
ATOM 4838 C C . ASN A 1 605 ? -21.148 -12.409 24.348 1.00 92.62 605 ASN A C 1
ATOM 4840 O O . ASN A 1 605 ? -22.378 -12.355 24.304 1.00 92.62 605 ASN A O 1
ATOM 4844 N N . PRO A 1 606 ? -20.534 -12.818 25.476 1.00 89.69 606 PRO A N 1
ATOM 4845 C CA . PRO A 1 606 ? -21.271 -13.224 26.682 1.00 89.69 606 PRO A CA 1
ATOM 4846 C C . PRO A 1 606 ? -22.159 -12.145 27.333 1.00 89.69 606 PRO A C 1
ATOM 4848 O O . PRO A 1 606 ? -22.976 -12.484 28.193 1.00 89.69 606 PRO A O 1
ATOM 4851 N N . ASN A 1 607 ? -22.005 -10.880 26.931 1.00 89.31 607 ASN A N 1
ATOM 4852 C CA . ASN A 1 607 ? -22.775 -9.728 27.404 1.00 89.31 607 ASN A CA 1
ATOM 4853 C C . ASN A 1 607 ? -23.906 -9.346 26.428 1.00 89.31 607 ASN A C 1
ATOM 4855 O O . ASN A 1 607 ? -24.410 -8.231 26.503 1.00 89.31 607 ASN A O 1
ATOM 4859 N N . ASN A 1 608 ? -24.290 -10.244 25.508 1.00 91.31 608 ASN A N 1
ATOM 4860 C CA . ASN A 1 608 ? -25.293 -9.994 24.463 1.00 91.31 608 ASN A CA 1
ATOM 4861 C C . ASN A 1 608 ? -24.984 -8.771 23.592 1.00 91.31 608 ASN A C 1
ATOM 4863 O O . ASN A 1 608 ? -25.876 -8.025 23.193 1.00 91.31 608 ASN A O 1
ATOM 4867 N N . VAL A 1 609 ? -23.711 -8.563 23.276 1.00 93.94 609 VAL A N 1
ATOM 4868 C CA . VAL A 1 609 ? -23.315 -7.560 22.293 1.00 93.94 609 VAL A CA 1
ATOM 4869 C C . VAL A 1 609 ? -22.947 -8.270 21.001 1.00 93.94 609 VAL A C 1
ATOM 4871 O O . VAL A 1 609 ? -22.108 -9.179 21.010 1.00 93.94 609 VAL A O 1
ATOM 4874 N N . LEU A 1 610 ? -23.554 -7.839 19.897 1.00 95.75 610 LEU A N 1
ATOM 4875 C CA . LEU A 1 610 ? -23.086 -8.157 18.557 1.00 95.75 610 LEU A CA 1
ATOM 4876 C C . LEU A 1 610 ? -21.768 -7.412 18.318 1.00 95.75 610 LEU A C 1
ATOM 4878 O O . LEU A 1 610 ? -21.722 -6.183 18.267 1.00 95.75 610 LEU A O 1
ATOM 4882 N N . ILE A 1 611 ? -20.692 -8.177 18.196 1.00 96.25 611 ILE A N 1
ATOM 4883 C CA . ILE A 1 611 ? -19.348 -7.686 17.903 1.00 96.25 611 ILE A CA 1
ATOM 4884 C C . ILE A 1 611 ? -18.866 -8.297 16.597 1.00 96.25 611 ILE A C 1
ATOM 4886 O O . ILE A 1 611 ? -19.222 -9.427 16.251 1.00 96.25 611 ILE A O 1
ATOM 4890 N N . GLY A 1 612 ? -18.027 -7.575 15.871 1.00 95.94 612 GLY A N 1
ATOM 4891 C CA . GLY A 1 612 ? -17.553 -8.068 14.591 1.00 95.94 612 GLY A CA 1
ATOM 4892 C C . GLY A 1 612 ? -16.813 -7.030 13.782 1.00 95.94 612 GLY A C 1
ATOM 4893 O O . GLY A 1 612 ? -16.417 -5.986 14.303 1.00 95.94 612 GLY A O 1
ATOM 4894 N N . CYS A 1 613 ? -16.644 -7.340 12.507 1.00 97.75 613 CYS A N 1
ATOM 4895 C CA . CYS A 1 613 ? -16.156 -6.411 11.510 1.00 97.75 613 CYS A CA 1
ATOM 4896 C C . CYS A 1 613 ? -16.763 -6.686 10.136 1.00 97.75 613 CYS A C 1
ATOM 4898 O O . CYS A 1 613 ? -17.162 -7.817 9.838 1.00 97.75 613 CYS A O 1
ATOM 4900 N N . ALA A 1 614 ? -16.792 -5.646 9.307 1.00 97.88 614 ALA A N 1
ATOM 4901 C CA . ALA A 1 614 ? -17.147 -5.727 7.901 1.00 97.88 614 ALA A CA 1
ATOM 4902 C C . ALA A 1 614 ? -16.341 -4.709 7.081 1.00 97.88 614 ALA A C 1
ATOM 4904 O O . ALA A 1 614 ? -16.093 -3.598 7.541 1.00 97.88 614 ALA A O 1
ATOM 4905 N N . TYR A 1 615 ? -15.917 -5.088 5.876 1.00 96.62 615 TYR A N 1
ATOM 4906 C CA . TYR A 1 615 ? -15.241 -4.183 4.943 1.00 96.62 615 TYR A CA 1
ATOM 4907 C C . TYR A 1 615 ? -15.437 -4.613 3.490 1.00 96.62 615 TYR A C 1
ATOM 4909 O O . TYR A 1 615 ? -15.547 -5.803 3.188 1.00 96.62 615 TYR A O 1
ATOM 4917 N N . TYR A 1 616 ? -15.446 -3.638 2.584 1.00 94.31 616 TYR A N 1
ATOM 4918 C CA . TYR A 1 616 ? -15.598 -3.885 1.156 1.00 94.31 616 TYR A CA 1
ATOM 4919 C C . TYR A 1 616 ? -14.369 -4.521 0.514 1.00 94.31 616 TYR A C 1
ATOM 4921 O O . TYR A 1 616 ? -13.234 -4.414 1.003 1.00 94.31 616 TYR A O 1
ATOM 4929 N N . SER A 1 617 ? -14.610 -5.169 -0.623 1.00 88.62 617 SER A N 1
ATOM 4930 C CA . SER A 1 617 ? -13.581 -5.785 -1.442 1.00 88.62 617 SER A CA 1
ATOM 4931 C C . SER A 1 617 ? -12.556 -4.829 -2.016 1.00 88.62 617 SER A C 1
ATOM 4933 O O . SER A 1 617 ? -11.361 -5.113 -1.944 1.00 88.62 617 SER A O 1
ATOM 4935 N N . HIS A 1 618 ? -13.036 -3.723 -2.574 1.00 83.94 618 HIS A N 1
ATOM 4936 C CA . HIS A 1 618 ? -12.229 -2.786 -3.348 1.00 83.94 618 HIS A CA 1
ATOM 4937 C C . HIS A 1 618 ? -12.338 -1.361 -2.805 1.00 83.94 618 HIS A C 1
ATOM 4939 O O . HIS A 1 618 ? -11.358 -0.631 -2.866 1.00 83.94 618 HIS A O 1
ATOM 4945 N N . SER A 1 619 ? -13.460 -1.000 -2.174 1.00 84.44 619 SER A N 1
ATOM 4946 C CA . SER A 1 619 ? -13.628 0.323 -1.576 1.00 84.44 619 SER A CA 1
ATOM 4947 C C . SER A 1 619 ? -12.937 0.476 -0.206 1.00 84.44 619 SER A C 1
ATOM 4949 O O . SER A 1 619 ? -12.777 -0.485 0.566 1.00 84.44 619 SER A O 1
ATOM 4951 N N . SER A 1 620 ? -12.519 1.710 0.087 1.00 83.25 620 SER A N 1
ATOM 4952 C CA . SER A 1 620 ? -12.125 2.191 1.412 1.00 83.25 620 SER A CA 1
ATOM 4953 C C . SER A 1 620 ? -13.316 2.706 2.225 1.00 83.25 620 SER A C 1
ATOM 4955 O O . SER A 1 620 ? -13.112 3.072 3.378 1.00 83.25 620 SER A O 1
ATOM 4957 N N . ASP A 1 621 ? -14.539 2.698 1.690 1.00 90.81 621 ASP A N 1
ATOM 4958 C CA . ASP A 1 621 ? -15.761 3.140 2.369 1.00 90.81 621 ASP A CA 1
ATOM 4959 C C . ASP A 1 621 ? -16.151 2.234 3.540 1.00 90.81 621 ASP A C 1
ATOM 4961 O O . ASP A 1 621 ? -15.746 1.070 3.647 1.00 90.81 621 ASP A O 1
ATOM 4965 N N . ALA A 1 622 ? -16.927 2.800 4.465 1.00 94.56 622 ALA A N 1
ATOM 4966 C CA . ALA A 1 622 ? -17.425 2.063 5.613 1.00 94.56 622 ALA A CA 1
ATOM 4967 C C . ALA A 1 622 ? -18.631 1.239 5.169 1.00 94.56 622 ALA A C 1
ATOM 4969 O O . ALA A 1 622 ? -19.506 1.747 4.473 1.00 94.56 622 ALA A O 1
ATOM 4970 N N . VAL A 1 623 ? -18.691 -0.025 5.580 1.00 97.06 623 VAL A N 1
ATOM 4971 C CA . VAL A 1 623 ? -19.833 -0.876 5.238 1.00 97.06 623 VAL A CA 1
ATOM 4972 C C . VAL A 1 623 ? -21.002 -0.514 6.141 1.00 97.06 623 VAL A C 1
ATOM 4974 O O . VAL A 1 623 ? -20.891 -0.627 7.363 1.00 97.06 623 VAL A O 1
ATOM 4977 N N . GLU A 1 624 ? -22.120 -0.130 5.537 1.00 97.62 624 GLU A N 1
ATOM 4978 C CA . GLU A 1 624 ? -23.409 -0.026 6.215 1.00 97.62 624 GLU A CA 1
ATOM 4979 C C . GLU A 1 624 ? -24.158 -1.366 6.108 1.00 97.62 624 GLU A C 1
ATOM 4981 O O . GLU A 1 624 ? -24.192 -1.998 5.046 1.00 97.62 624 GLU A O 1
ATOM 4986 N N . PHE A 1 625 ? -24.746 -1.832 7.206 1.00 96.38 625 PHE A N 1
ATOM 4987 C CA . PHE A 1 625 ? -25.485 -3.090 7.252 1.00 96.38 625 PHE A CA 1
ATOM 4988 C C . PHE A 1 625 ? -26.706 -3.016 8.162 1.00 96.38 625 PHE A C 1
ATOM 4990 O O . PHE A 1 625 ? -26.745 -2.292 9.157 1.00 96.38 625 PHE A O 1
ATOM 4997 N N . GLU A 1 626 ? -27.688 -3.826 7.807 1.00 97.81 626 GLU A N 1
ATOM 4998 C CA . GLU A 1 626 ? -28.942 -4.019 8.513 1.00 97.81 626 GLU A CA 1
ATOM 4999 C C . GLU A 1 626 ? -28.821 -5.225 9.444 1.00 97.81 626 GLU A C 1
ATOM 5001 O O . GLU A 1 626 ? -28.333 -6.291 9.049 1.00 97.81 626 GLU A O 1
ATOM 5006 N N . VAL A 1 627 ? -29.249 -5.055 10.694 1.00 97.50 627 VAL A N 1
ATOM 5007 C CA . VAL A 1 627 ? -29.303 -6.123 11.695 1.00 97.50 627 VAL A CA 1
ATOM 5008 C C . VAL A 1 627 ? -30.760 -6.508 11.898 1.00 97.50 627 VAL A C 1
ATOM 5010 O O . VAL A 1 627 ? -31.577 -5.673 12.283 1.00 97.50 627 VAL A O 1
ATOM 5013 N N . LEU A 1 628 ? -31.081 -7.775 11.643 1.00 97.50 628 LEU A N 1
ATOM 5014 C CA . LEU A 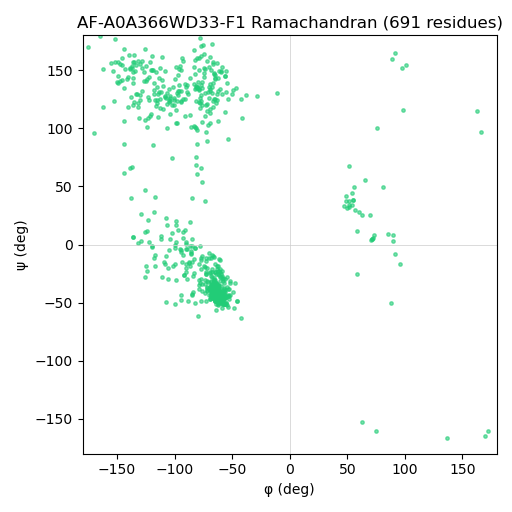1 628 ? -32.429 -8.319 11.764 1.00 97.50 628 LEU A CA 1
ATOM 5015 C C . LEU A 1 628 ? -32.501 -9.275 12.956 1.00 97.50 628 LEU A C 1
ATOM 5017 O O . LEU A 1 628 ? -31.618 -10.116 13.135 1.00 97.50 628 LEU A O 1
ATOM 5021 N N . CYS A 1 629 ? -33.570 -9.175 13.741 1.00 96.56 629 CYS A N 1
ATOM 5022 C CA . CYS A 1 629 ? -33.925 -10.097 14.812 1.00 96.56 629 CYS A CA 1
ATOM 5023 C C . CYS A 1 629 ? -35.175 -10.882 14.403 1.00 96.56 629 CYS A C 1
ATOM 5025 O O . CYS A 1 629 ? -36.233 -10.296 14.200 1.00 96.56 629 CYS A O 1
ATOM 5027 N N . ASN A 1 630 ? -35.059 -12.204 14.254 1.00 95.56 630 ASN A N 1
ATOM 5028 C CA . ASN A 1 630 ? -36.147 -13.083 13.802 1.00 95.56 630 ASN A CA 1
ATOM 5029 C C . ASN A 1 630 ? -36.832 -12.603 12.499 1.00 95.56 630 ASN A C 1
ATOM 5031 O O . ASN A 1 630 ? -38.025 -12.821 12.307 1.00 95.56 630 ASN A O 1
ATOM 5035 N N . GLY A 1 631 ? -36.071 -11.960 11.606 1.00 94.75 631 GLY A N 1
ATOM 5036 C CA . GLY A 1 631 ? -36.559 -11.409 10.337 1.00 94.75 631 GLY A CA 1
ATOM 5037 C C . GLY A 1 631 ? -37.024 -9.948 10.390 1.00 94.75 631 GLY A C 1
ATOM 5038 O O . GLY A 1 631 ? -37.244 -9.362 9.335 1.00 94.75 631 GLY A O 1
ATOM 5039 N N . GLU A 1 632 ? -37.126 -9.333 11.569 1.00 96.12 632 GLU A N 1
ATOM 5040 C CA . GLU A 1 632 ? -37.499 -7.921 11.719 1.00 96.12 632 GLU A CA 1
ATOM 5041 C C . GLU A 1 632 ? -36.255 -7.035 11.857 1.00 96.12 632 GLU A C 1
ATOM 5043 O O . GLU A 1 632 ? -35.357 -7.336 12.643 1.00 96.12 632 GLU A O 1
ATOM 5048 N N . LEU A 1 633 ? -36.187 -5.937 11.099 1.00 96.25 633 LEU A N 1
ATOM 5049 C CA . LEU A 1 633 ? -35.093 -4.965 11.186 1.00 96.25 633 LEU A CA 1
ATOM 5050 C C . LEU A 1 633 ? -35.089 -4.298 12.568 1.00 96.25 633 LEU A C 1
ATOM 5052 O O . LEU A 1 633 ? -36.068 -3.657 12.943 1.00 96.25 633 LEU A O 1
ATOM 5056 N N . ILE A 1 634 ? -33.975 -4.409 13.296 1.00 95.94 634 ILE A N 1
ATOM 5057 C CA . ILE A 1 634 ? -33.814 -3.768 14.610 1.00 95.94 634 ILE A CA 1
ATOM 5058 C C . ILE A 1 634 ? -32.900 -2.544 14.578 1.00 95.94 634 ILE A C 1
ATOM 5060 O O . ILE A 1 634 ? -33.081 -1.646 15.390 1.00 95.94 634 ILE A O 1
ATOM 5064 N N . GLU A 1 635 ? -31.912 -2.499 13.680 1.00 95.12 635 GLU A N 1
ATOM 5065 C CA . GLU A 1 635 ? -30.933 -1.408 13.622 1.00 95.12 635 GLU A CA 1
ATOM 5066 C C . GLU A 1 635 ? -30.223 -1.388 12.259 1.00 95.12 635 GLU A C 1
ATOM 5068 O O . GLU A 1 635 ? -30.023 -2.435 11.636 1.00 95.12 635 GLU A O 1
ATOM 5073 N N . THR A 1 636 ? -29.783 -0.205 11.824 1.00 96.50 636 THR A N 1
ATOM 5074 C CA . THR A 1 636 ? -28.832 -0.035 10.712 1.00 96.50 636 THR A CA 1
ATOM 5075 C C . THR A 1 636 ? -27.533 0.563 11.242 1.00 96.50 636 THR A C 1
ATOM 5077 O O . THR A 1 636 ? -27.555 1.554 11.967 1.00 96.50 636 THR A O 1
ATOM 5080 N N . ILE A 1 637 ? -26.393 -0.048 10.914 1.00 94.81 637 ILE A N 1
ATOM 5081 C CA . ILE A 1 637 ? -25.100 0.260 11.540 1.00 94.81 637 ILE A CA 1
ATOM 5082 C C . ILE A 1 637 ? -24.005 0.390 10.495 1.00 94.81 637 ILE A C 1
ATOM 5084 O O . ILE A 1 637 ? -24.014 -0.292 9.475 1.00 94.81 637 ILE A O 1
ATOM 5088 N N . ILE A 1 638 ? -23.022 1.233 10.795 1.00 97.19 638 ILE A N 1
ATOM 5089 C CA . ILE A 1 638 ? -21.814 1.422 10.000 1.00 97.19 638 ILE A CA 1
ATOM 5090 C C . ILE A 1 638 ? -20.626 0.740 10.700 1.00 97.19 638 ILE A C 1
ATOM 5092 O O . ILE A 1 638 ? -20.423 0.892 11.904 1.00 97.19 638 ILE A O 1
ATOM 5096 N N . ALA A 1 639 ? -19.826 -0.017 9.949 1.00 97.00 639 ALA A N 1
ATOM 5097 C CA . ALA A 1 639 ? -18.565 -0.604 10.409 1.00 97.00 639 ALA A CA 1
ATOM 5098 C C . ALA A 1 639 ? -17.415 0.421 10.354 1.00 97.00 639 ALA A C 1
ATOM 5100 O O . ALA A 1 639 ? -16.564 0.365 9.466 1.00 97.00 639 ALA A O 1
ATOM 5101 N N . ASP A 1 640 ? -17.374 1.360 11.299 1.00 96.19 640 ASP A N 1
ATOM 5102 C CA . ASP A 1 640 ? -16.327 2.392 11.405 1.00 96.19 640 ASP A CA 1
ATOM 5103 C C . ASP A 1 640 ? -15.527 2.345 12.723 1.00 96.19 640 ASP A C 1
ATOM 5105 O O . ASP A 1 640 ? -14.563 3.093 12.904 1.00 96.19 640 ASP A O 1
ATOM 5109 N N . GLY A 1 641 ? -15.871 1.431 13.634 1.00 94.81 641 GLY A N 1
ATOM 5110 C CA . GLY A 1 641 ? -15.158 1.222 14.891 1.00 94.81 641 GLY A CA 1
ATOM 5111 C C . GLY A 1 641 ? -13.818 0.505 14.707 1.00 94.81 641 GLY A C 1
ATOM 5112 O O . GLY A 1 641 ? -13.559 -0.130 13.692 1.00 94.81 641 GLY A O 1
ATOM 5113 N N . PHE A 1 642 ? -12.939 0.544 15.706 1.00 95.50 642 PHE A N 1
ATOM 5114 C CA . PHE A 1 642 ? -11.669 -0.188 15.638 1.00 95.50 642 PHE A CA 1
ATOM 5115 C C . PHE A 1 642 ? -11.858 -1.696 15.895 1.00 95.50 642 PHE A C 1
ATOM 5117 O O . PHE A 1 642 ? -12.415 -2.096 16.920 1.00 95.50 642 PHE A O 1
ATOM 5124 N N . TYR A 1 643 ? -11.341 -2.551 15.008 1.00 95.94 643 TYR A N 1
ATOM 5125 C CA . TYR A 1 643 ? -11.346 -4.009 15.154 1.00 95.94 643 TYR A CA 1
ATOM 5126 C C . TYR A 1 643 ? -10.001 -4.540 15.680 1.00 95.94 643 TYR A C 1
ATOM 5128 O O . TYR A 1 643 ? -9.011 -4.675 14.952 1.00 95.94 643 TYR A O 1
ATOM 5136 N N . GLY A 1 644 ? -9.984 -4.907 16.965 1.00 92.12 644 GLY A N 1
ATOM 5137 C CA . GLY A 1 644 ? -8.807 -5.471 17.643 1.00 92.12 644 GLY A CA 1
ATOM 5138 C C . GLY A 1 644 ? -8.583 -6.975 17.430 1.00 92.12 644 GLY A C 1
ATOM 5139 O O . GLY A 1 644 ? -7.598 -7.521 17.924 1.00 92.12 644 GLY A O 1
ATOM 5140 N N . GLY A 1 645 ? -9.479 -7.671 16.724 1.00 90.56 645 GLY A N 1
ATOM 5141 C CA . GLY A 1 645 ? -9.320 -9.099 16.447 1.00 90.56 645 GLY A CA 1
ATOM 5142 C C . GLY A 1 645 ? -8.189 -9.378 15.454 1.00 90.56 645 GLY A C 1
ATOM 5143 O O . GLY A 1 645 ? -7.870 -8.548 14.601 1.00 90.56 645 GLY A O 1
ATOM 5144 N N . GLN A 1 646 ? -7.588 -10.568 15.553 1.00 92.81 646 GLN A N 1
ATOM 5145 C CA . GLN A 1 646 ? -6.539 -11.046 14.640 1.00 92.81 646 GLN A CA 1
ATOM 5146 C C . GLN A 1 646 ? -5.388 -10.022 14.476 1.00 92.81 646 GLN A C 1
ATOM 5148 O O . GLN A 1 646 ? -5.210 -9.438 13.404 1.00 92.81 646 GLN A O 1
ATOM 5153 N N . PRO A 1 647 ? -4.595 -9.761 15.534 1.00 89.62 647 PRO A N 1
ATOM 5154 C CA . PRO A 1 647 ? -3.602 -8.679 15.551 1.00 89.62 647 PRO A CA 1
ATOM 5155 C C . PRO A 1 647 ? -2.495 -8.845 14.501 1.00 89.62 647 PRO A C 1
ATOM 5157 O O . PRO A 1 647 ? -1.935 -7.859 14.038 1.00 89.62 647 PRO A O 1
ATOM 5160 N N . LYS A 1 648 ? -2.220 -10.084 14.072 1.00 89.81 648 LYS A N 1
ATOM 5161 C CA . LYS A 1 648 ? -1.240 -10.375 13.020 1.00 89.81 648 LYS A CA 1
ATOM 5162 C C . LYS A 1 648 ? -1.758 -10.054 11.608 1.00 89.81 648 LYS A C 1
ATOM 5164 O O . LYS A 1 648 ? -1.004 -10.099 10.660 1.00 89.81 648 LYS A O 1
ATOM 5169 N N . VAL A 1 649 ? -3.034 -9.755 11.408 1.00 92.88 649 VAL A N 1
ATOM 5170 C CA . VAL A 1 649 ? -3.580 -9.596 10.049 1.00 92.88 649 VAL A CA 1
ATOM 5171 C C . VAL A 1 649 ? -3.498 -8.147 9.586 1.00 92.88 649 VAL A C 1
ATOM 5173 O O . VAL A 1 649 ? -3.805 -7.235 10.351 1.00 92.88 649 VAL A O 1
ATOM 5176 N N . ASN A 1 650 ? -3.120 -7.918 8.331 1.00 91.62 650 ASN A N 1
ATOM 5177 C CA . ASN A 1 650 ? -3.232 -6.594 7.728 1.00 91.62 650 ASN A CA 1
ATOM 5178 C C . ASN A 1 650 ? -4.662 -6.378 7.193 1.00 91.62 650 ASN A C 1
ATOM 5180 O O . ASN A 1 650 ? -5.031 -6.930 6.157 1.00 91.62 650 ASN A O 1
ATOM 5184 N N . PHE A 1 651 ? -5.486 -5.623 7.923 1.00 93.50 651 PHE A N 1
ATOM 5185 C CA . PHE A 1 651 ? -6.847 -5.266 7.506 1.00 93.50 651 PHE A CA 1
ATOM 5186 C C . PHE A 1 651 ? -6.879 -3.882 6.848 1.00 93.50 651 PHE A C 1
ATOM 5188 O O . PHE A 1 651 ? -6.090 -3.018 7.231 1.00 93.50 651 PHE A O 1
ATOM 5195 N N . PRO A 1 652 ? -7.820 -3.630 5.919 1.00 91.00 652 PRO A N 1
ATOM 5196 C CA . PRO A 1 652 ? -7.983 -2.308 5.323 1.00 91.00 652 PRO A CA 1
ATOM 5197 C C . PRO A 1 652 ? -8.490 -1.275 6.337 1.00 91.00 652 PRO A C 1
ATOM 5199 O O . PRO A 1 652 ? -8.866 -1.617 7.465 1.00 91.00 652 PRO A O 1
ATOM 5202 N N . ARG A 1 653 ? -8.516 -0.004 5.907 1.00 89.94 653 ARG A N 1
ATOM 5203 C CA . ARG A 1 653 ? -8.972 1.148 6.706 1.00 89.94 653 ARG A CA 1
ATOM 5204 C C . ARG A 1 653 ? -8.288 1.227 8.075 1.00 89.94 653 ARG A C 1
ATOM 5206 O O . ARG A 1 653 ? -8.935 1.557 9.060 1.00 89.94 653 ARG A O 1
ATOM 5213 N N . GLU A 1 654 ? -7.022 0.816 8.171 1.00 89.38 654 GLU A N 1
ATOM 5214 C CA . GLU A 1 654 ? -6.273 0.767 9.438 1.00 89.38 654 GLU A CA 1
ATOM 5215 C C . GLU A 1 654 ? -7.031 0.053 10.581 1.00 89.38 654 GLU A C 1
ATOM 5217 O O . GLU A 1 654 ? -6.869 0.383 11.755 1.00 89.38 654 GLU A O 1
ATOM 5222 N N . ARG A 1 655 ? -7.866 -0.946 10.245 1.00 93.94 655 ARG A N 1
ATOM 5223 C CA . ARG A 1 655 ? -8.757 -1.685 11.164 1.00 93.94 655 ARG A CA 1
ATOM 5224 C C . ARG A 1 655 ? -9.987 -0.918 11.670 1.00 93.94 655 ARG A C 1
ATOM 5226 O O . ARG A 1 655 ? -10.706 -1.469 12.505 1.00 93.94 655 ARG A O 1
ATOM 5233 N N . TYR A 1 656 ? -10.296 0.273 11.162 1.00 95.69 656 TYR A N 1
ATOM 5234 C CA . TYR A 1 656 ? -11.567 0.974 11.410 1.00 95.69 656 TYR A CA 1
ATOM 5235 C C . TYR A 1 656 ? -12.709 0.366 10.576 1.00 95.69 656 TYR A C 1
ATOM 5237 O O . TYR A 1 656 ? -13.218 0.972 9.631 1.00 95.69 656 TYR A O 1
ATOM 5245 N N . ILE A 1 657 ? -13.022 -0.889 10.906 1.00 97.00 657 ILE A N 1
ATOM 5246 C CA . ILE A 1 657 ? -13.949 -1.809 10.222 1.00 97.00 657 ILE A CA 1
ATOM 5247 C C . ILE A 1 657 ? -14.855 -2.560 11.214 1.00 97.00 657 ILE A C 1
ATOM 5249 O O . ILE A 1 657 ? -15.504 -3.539 10.859 1.00 97.00 657 ILE A O 1
ATOM 5253 N N . GLY A 1 658 ? -14.796 -2.210 12.494 1.00 97.38 658 GLY A N 1
ATOM 5254 C CA . GLY A 1 658 ? -15.391 -2.926 13.615 1.00 97.38 658 GLY A CA 1
ATOM 5255 C C . GLY A 1 658 ? -16.786 -2.430 13.982 1.00 97.38 658 GLY A C 1
ATOM 5256 O O . GLY A 1 658 ? -17.142 -1.285 13.720 1.00 97.38 658 GLY A O 1
ATOM 5257 N N . VAL A 1 659 ? -17.551 -3.295 14.652 1.00 95.62 659 VAL A N 1
ATOM 5258 C CA . VAL A 1 659 ? -18.872 -2.972 15.210 1.00 95.62 659 VAL A CA 1
ATOM 5259 C C . VAL A 1 659 ? -18.980 -3.361 16.681 1.00 95.62 659 VAL A C 1
ATOM 5261 O O . VAL A 1 659 ? -18.372 -4.337 17.136 1.00 95.62 659 VAL A O 1
ATOM 5264 N N . HIS A 1 660 ? -19.826 -2.626 17.400 1.00 94.31 660 HIS A N 1
ATOM 5265 C CA . HIS A 1 660 ? -20.301 -2.985 18.725 1.00 94.31 660 HIS A CA 1
ATOM 5266 C C . HIS A 1 660 ? -21.769 -2.557 18.913 1.00 94.31 660 HIS A C 1
ATOM 5268 O O . HIS A 1 660 ? -22.041 -1.375 19.113 1.00 94.31 660 HIS A O 1
ATOM 5274 N N . LEU A 1 661 ? -22.706 -3.512 18.902 1.00 94.19 661 LEU A N 1
ATOM 5275 C CA . LEU A 1 661 ? -24.140 -3.267 19.117 1.00 94.19 661 LEU A CA 1
ATOM 5276 C C . LEU A 1 661 ? -24.663 -4.052 20.329 1.00 94.19 661 LEU A C 1
ATOM 5278 O O . LEU A 1 661 ? -24.734 -5.284 20.274 1.00 94.19 661 LEU A O 1
ATOM 5282 N N . PRO A 1 662 ? -25.055 -3.381 21.423 1.00 93.62 662 PRO A N 1
ATOM 5283 C CA . PRO A 1 662 ? -25.795 -4.017 22.508 1.00 93.62 662 PRO A CA 1
ATOM 5284 C C . PRO A 1 662 ? -27.167 -4.514 22.023 1.00 93.62 662 PRO A C 1
ATOM 5286 O O . PRO A 1 662 ? -27.962 -3.735 21.510 1.00 93.62 662 PRO A O 1
ATOM 5289 N N . LEU A 1 663 ? -27.465 -5.804 22.208 1.00 92.62 663 LEU A N 1
ATOM 5290 C CA . LEU A 1 663 ? -28.743 -6.404 21.787 1.00 92.62 663 LEU A CA 1
ATOM 5291 C C . LEU A 1 663 ? -29.807 -6.399 22.893 1.00 92.62 663 LEU A C 1
ATOM 5293 O O . LEU A 1 663 ? -30.964 -6.717 22.639 1.00 92.62 663 LEU A O 1
ATOM 5297 N N . SER A 1 664 ? -29.439 -6.049 24.127 1.00 83.75 664 SER A N 1
ATOM 5298 C CA . SER A 1 664 ? -30.310 -6.174 25.305 1.00 83.75 664 SER A CA 1
ATOM 5299 C C . SER A 1 664 ? -31.581 -5.323 25.254 1.00 83.75 664 SER A C 1
ATOM 5301 O O . SER A 1 664 ? -32.537 -5.637 25.953 1.00 83.75 664 SER A O 1
ATOM 5303 N N . SER A 1 665 ? -31.600 -4.249 24.464 1.00 77.94 665 SER A N 1
ATOM 5304 C CA . SER A 1 665 ? -32.783 -3.401 24.269 1.00 77.94 665 SER A CA 1
ATOM 5305 C C . SER A 1 665 ? -33.736 -3.915 23.187 1.00 77.94 665 SER A C 1
ATOM 5307 O O . SER A 1 665 ? -34.871 -3.457 23.132 1.00 77.94 665 SER A O 1
ATOM 5309 N N . HIS A 1 666 ? -33.296 -4.854 22.343 1.00 78.06 666 HIS A N 1
ATOM 5310 C CA . HIS A 1 666 ? -34.001 -5.237 21.114 1.00 78.06 666 HIS A CA 1
ATOM 5311 C C . HIS A 1 666 ? -34.305 -6.737 21.016 1.00 78.06 666 HIS A C 1
ATOM 5313 O O . HIS A 1 666 ? -35.160 -7.135 20.231 1.00 78.06 666 HIS A O 1
ATOM 5319 N N . CYS A 1 667 ? -33.615 -7.584 21.785 1.00 89.44 667 CYS A N 1
ATOM 5320 C CA . CYS A 1 667 ? -33.683 -9.036 21.625 1.00 89.44 667 CYS A CA 1
ATOM 5321 C C . CYS A 1 667 ? -33.786 -9.765 22.968 1.00 89.44 667 CYS A C 1
ATOM 5323 O O . CYS A 1 667 ? -33.299 -9.301 24.001 1.00 89.44 667 CYS A O 1
ATOM 5325 N N . LYS A 1 668 ? -34.380 -10.956 22.932 1.00 91.19 668 LYS A N 1
ATOM 5326 C CA . LYS A 1 668 ? -34.520 -11.895 24.047 1.00 91.19 668 LYS A CA 1
ATOM 5327 C C . LYS A 1 668 ? -33.653 -13.131 23.815 1.00 91.19 668 LYS A C 1
ATOM 5329 O O . LYS A 1 668 ? -33.258 -13.458 22.696 1.00 91.19 668 LYS A O 1
ATOM 5334 N N . LYS A 1 669 ? -33.389 -13.875 24.890 1.00 92.62 669 LYS A N 1
ATOM 5335 C CA . LYS A 1 669 ? -32.723 -15.178 24.818 1.00 92.62 669 LYS A CA 1
ATOM 5336 C C . LYS A 1 669 ? -33.387 -16.091 23.783 1.00 92.62 669 LYS A C 1
ATOM 5338 O O . LYS A 1 669 ? -34.582 -16.355 23.865 1.00 92.62 669 LYS A O 1
ATOM 5343 N N . GLY A 1 670 ? -32.581 -16.662 22.892 1.00 92.94 670 GLY A N 1
ATOM 5344 C CA . GLY A 1 670 ? -33.036 -17.589 21.854 1.00 92.94 670 GLY A CA 1
ATOM 5345 C C . GLY A 1 670 ? -33.305 -16.936 20.499 1.00 92.94 670 GLY A C 1
ATOM 5346 O O . GLY A 1 670 ? -33.292 -17.660 19.499 1.00 92.94 670 GLY A O 1
ATOM 5347 N N . ASP A 1 671 ? -33.442 -15.607 20.456 1.00 95.56 671 ASP A N 1
ATOM 5348 C CA . ASP A 1 671 ? -33.639 -14.862 19.214 1.00 95.56 671 ASP A CA 1
ATOM 5349 C C . ASP A 1 671 ? -32.480 -15.064 18.235 1.00 95.56 671 ASP A C 1
ATOM 5351 O O . ASP A 1 671 ? -31.323 -15.307 18.619 1.00 95.56 671 ASP A O 1
ATOM 5355 N N . LYS A 1 672 ? -32.816 -14.989 16.947 1.00 96.94 672 LYS A N 1
ATOM 5356 C CA . LYS A 1 672 ? -31.909 -15.206 15.823 1.00 96.94 672 LYS A CA 1
ATOM 5357 C C . LYS A 1 672 ? -31.545 -13.878 15.185 1.00 96.94 672 LYS A C 1
ATOM 5359 O O . LYS A 1 672 ? -32.419 -13.152 14.732 1.00 96.94 672 LYS A O 1
ATOM 5364 N N . ILE A 1 673 ? -30.247 -13.601 15.132 1.00 97.38 673 ILE A N 1
ATOM 5365 C CA . ILE A 1 673 ? -29.687 -12.392 14.541 1.00 97.38 673 ILE A CA 1
ATOM 5366 C C . ILE A 1 673 ? -29.081 -12.708 13.182 1.00 97.38 673 ILE A C 1
ATOM 5368 O O . ILE A 1 673 ? -28.201 -13.571 13.059 1.00 97.38 673 ILE A O 1
ATOM 5372 N N . GLU A 1 674 ? -29.517 -11.960 12.182 1.00 97.44 674 GLU A N 1
ATOM 5373 C CA . GLU A 1 674 ? -28.979 -11.968 10.829 1.00 97.44 674 GLU A CA 1
ATOM 5374 C C . GLU A 1 674 ? -28.472 -10.576 10.474 1.00 97.44 674 GLU A C 1
ATOM 5376 O O . GLU A 1 674 ? -28.931 -9.574 11.021 1.00 97.44 674 GLU A O 1
ATOM 5381 N N . VAL A 1 675 ? -27.462 -10.521 9.611 1.00 97.94 675 VAL A N 1
ATOM 5382 C CA . VAL A 1 675 ? -26.815 -9.265 9.234 1.00 97.94 675 VAL A CA 1
ATOM 5383 C C . VAL A 1 675 ? -26.680 -9.232 7.723 1.00 97.94 675 VAL A C 1
ATOM 5385 O O . VAL A 1 675 ? -26.160 -10.192 7.148 1.00 97.94 675 VAL A O 1
ATOM 5388 N N . PHE A 1 676 ? -27.111 -8.141 7.098 1.00 98.06 676 PHE A N 1
ATOM 5389 C CA . PHE A 1 676 ? -27.081 -7.960 5.648 1.00 98.06 676 PHE A CA 1
ATOM 5390 C C . PHE A 1 676 ? -26.397 -6.646 5.290 1.00 98.06 676 PHE A C 1
ATOM 5392 O O . PHE A 1 676 ? -26.705 -5.611 5.869 1.00 98.06 676 PHE A O 1
ATOM 5399 N N . ALA A 1 677 ? -25.463 -6.666 4.342 1.00 97.19 677 ALA A N 1
ATOM 5400 C CA . ALA A 1 677 ? -24.896 -5.436 3.800 1.00 97.19 677 ALA A CA 1
ATOM 5401 C C . ALA A 1 677 ? -25.982 -4.668 3.042 1.00 97.19 677 ALA A C 1
ATOM 5403 O O . ALA A 1 677 ? -26.594 -5.213 2.126 1.00 97.19 677 ALA A O 1
ATOM 5404 N N . LYS A 1 678 ? -26.193 -3.404 3.407 1.00 95.94 678 LYS A N 1
ATOM 5405 C CA . LYS A 1 678 ? -27.316 -2.601 2.910 1.00 95.94 678 LYS A CA 1
ATOM 5406 C C . LYS A 1 678 ? -27.214 -2.319 1.411 1.00 95.94 678 LYS A C 1
ATOM 5408 O O . LYS A 1 678 ? -28.196 -2.417 0.689 1.00 95.94 678 LYS A O 1
ATOM 5413 N N . GLU A 1 679 ? -26.010 -2.004 0.936 1.00 92.88 679 GLU A N 1
ATOM 5414 C CA . GLU A 1 679 ? -25.762 -1.663 -0.471 1.00 92.88 679 GLU A CA 1
ATOM 5415 C C . GLU A 1 679 ? -25.857 -2.884 -1.396 1.00 92.88 679 GLU A C 1
ATOM 5417 O O . GLU A 1 679 ? -26.380 -2.803 -2.506 1.00 92.88 679 GLU A O 1
ATOM 5422 N N . THR A 1 680 ? -25.344 -4.032 -0.950 1.00 93.12 680 THR A N 1
ATOM 5423 C CA . THR A 1 680 ? -25.177 -5.205 -1.817 1.00 93.12 680 THR A CA 1
ATOM 5424 C C . THR A 1 680 ? -26.264 -6.256 -1.618 1.00 93.12 680 THR A C 1
ATOM 5426 O O . THR A 1 680 ? -26.444 -7.110 -2.485 1.00 93.12 680 THR A O 1
ATOM 5429 N N . GLY A 1 681 ? -26.983 -6.214 -0.493 1.00 95.12 681 GLY A N 1
ATOM 5430 C CA . GLY A 1 681 ? -27.904 -7.264 -0.051 1.00 95.12 681 GLY A CA 1
ATOM 5431 C C . GLY A 1 681 ? -27.197 -8.532 0.444 1.00 95.12 681 GLY A C 1
ATOM 5432 O O . GLY A 1 681 ? -27.850 -9.534 0.727 1.00 95.12 681 GLY A O 1
ATOM 5433 N N . GLN A 1 682 ? -25.863 -8.527 0.542 1.00 97.44 682 GLN A N 1
ATOM 5434 C CA . GLN A 1 682 ? -25.098 -9.713 0.918 1.00 97.44 682 GLN A CA 1
ATOM 5435 C C . GLN A 1 682 ? -25.358 -10.105 2.376 1.00 97.44 682 GLN A C 1
ATOM 5437 O O . GLN A 1 682 ? -25.163 -9.300 3.286 1.00 97.44 682 GLN A O 1
ATOM 5442 N N . GLN A 1 683 ? -25.670 -11.376 2.619 1.00 97.56 683 GLN A N 1
ATOM 5443 C CA . GLN A 1 683 ? -25.766 -11.935 3.963 1.00 97.56 683 GLN A CA 1
ATOM 5444 C C . GLN A 1 683 ? -24.365 -12.089 4.580 1.00 97.56 683 GLN A C 1
ATOM 5446 O O . GLN A 1 683 ? -23.505 -12.816 4.071 1.00 97.56 683 GLN A O 1
ATOM 5451 N N . LEU A 1 684 ? -24.135 -11.416 5.706 1.00 96.69 684 LEU A N 1
ATOM 5452 C CA . LEU A 1 684 ? -22.835 -11.317 6.378 1.00 96.69 684 LEU A CA 1
ATOM 5453 C C . LEU A 1 684 ? -22.632 -12.357 7.494 1.00 96.69 684 LEU A C 1
ATOM 5455 O O . LEU A 1 684 ? -21.536 -12.504 8.039 1.00 96.69 684 LEU A O 1
ATOM 5459 N N . THR A 1 685 ? -23.666 -13.131 7.826 1.00 95.00 685 THR A N 1
ATOM 5460 C CA . THR A 1 685 ? -23.587 -14.273 8.744 1.00 95.00 685 THR A CA 1
ATOM 5461 C C . THR A 1 685 ? -23.856 -15.579 7.994 1.00 95.00 685 THR A C 1
ATOM 5463 O O . THR A 1 685 ? -24.828 -15.706 7.266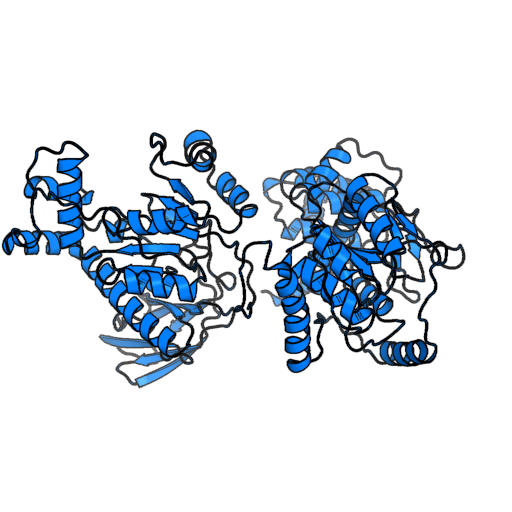 1.00 95.00 685 THR A O 1
ATOM 5466 N N . PHE A 1 686 ? -23.000 -16.594 8.168 1.00 92.50 686 PHE A N 1
ATOM 5467 C CA . PHE A 1 686 ? -23.220 -17.911 7.537 1.00 92.50 686 PHE A CA 1
ATOM 5468 C C . PHE A 1 686 ? -24.445 -18.640 8.110 1.00 92.50 686 PHE A C 1
ATOM 5470 O O . PHE A 1 686 ? -25.116 -19.406 7.425 1.00 92.50 686 PHE A O 1
ATOM 5477 N N . LYS A 1 687 ? -24.700 -18.438 9.402 1.00 93.69 687 LYS A N 1
ATOM 5478 C CA . LYS A 1 687 ? -25.879 -18.930 10.110 1.00 93.69 687 LYS A CA 1
ATOM 5479 C C . LYS A 1 687 ? -26.369 -17.827 11.039 1.00 93.69 687 LYS A C 1
ATOM 5481 O O . LYS A 1 687 ? -25.518 -17.092 11.556 1.00 93.69 687 LYS A O 1
ATOM 5486 N N . PRO A 1 688 ? -27.677 -17.764 11.329 1.00 95.00 688 PRO A N 1
ATOM 5487 C CA . PRO A 1 688 ? -28.190 -16.826 12.310 1.00 95.00 688 PRO A CA 1
ATOM 5488 C C . PRO A 1 688 ? -27.492 -17.001 13.664 1.00 95.00 688 PRO A C 1
ATOM 5490 O O . PRO A 1 688 ? -27.353 -18.119 14.182 1.00 95.00 688 PRO A O 1
ATOM 5493 N N . LEU A 1 689 ? -27.031 -15.894 14.240 1.00 96.06 689 LEU A N 1
ATOM 5494 C CA . LEU A 1 689 ? -26.404 -15.874 15.558 1.00 96.06 689 LEU A CA 1
ATOM 5495 C C . LEU A 1 689 ? -27.503 -15.962 16.617 1.00 96.06 689 LEU A C 1
ATOM 5497 O O . LEU A 1 689 ? -28.536 -15.325 16.488 1.00 96.06 689 LEU A O 1
ATOM 5501 N N . THR A 1 690 ? -27.315 -16.768 17.661 1.00 95.12 690 THR A N 1
ATOM 5502 C CA . THR A 1 690 ? -28.344 -16.932 18.703 1.00 95.12 690 THR A CA 1
ATOM 5503 C C . THR A 1 690 ? -28.009 -16.093 19.926 1.00 95.12 690 THR A C 1
ATOM 5505 O O . THR A 1 690 ? -26.917 -16.243 20.485 1.00 95.12 690 THR A O 1
ATOM 5508 N N . VAL A 1 691 ? -28.949 -15.252 20.357 1.00 92.38 691 VAL A N 1
ATOM 5509 C CA . VAL A 1 691 ? -28.841 -14.473 21.597 1.00 92.38 691 VAL A CA 1
ATOM 5510 C C . VAL A 1 691 ? -28.827 -15.430 22.789 1.00 92.38 691 VAL A C 1
ATOM 5512 O O . VAL A 1 691 ? -29.688 -16.303 22.920 1.00 92.38 691 VAL A O 1
ATOM 5515 N N . LYS A 1 692 ? -27.803 -15.321 23.641 1.00 85.38 692 LYS A N 1
ATOM 5516 C CA . LYS A 1 692 ? -27.528 -16.327 24.682 1.00 85.38 692 LYS A CA 1
ATOM 5517 C C . LYS A 1 692 ? -28.199 -16.029 26.019 1.00 85.38 692 LYS A C 1
ATOM 5519 O O . LYS A 1 692 ? -28.428 -16.972 26.783 1.00 85.38 692 LYS A O 1
ATOM 5524 N N . LYS A 1 693 ? -28.472 -14.760 26.313 1.00 74.44 693 LYS A N 1
ATOM 5525 C CA . LYS A 1 693 ? -29.069 -14.312 27.574 1.00 74.44 693 LYS A CA 1
ATOM 5526 C C . LYS A 1 693 ? -30.312 -13.477 27.361 1.00 74.44 693 LYS A C 1
ATOM 5528 O O . LYS A 1 693 ? -30.385 -12.819 26.305 1.00 74.44 693 LYS A O 1
#

Solvent-accessible surface area (backbone atoms only — not comparable to full-atom values): 37627 Å² total; per-residue (Å²): 109,66,71,60,49,54,52,48,52,58,45,22,61,68,53,77,46,80,55,68,68,56,59,51,26,75,73,67,77,56,82,68,51,92,74,63,47,71,67,61,52,52,52,48,51,52,32,57,72,51,49,95,72,76,54,73,70,54,51,51,49,46,54,54,49,22,68,57,26,42,87,84,37,21,53,60,16,40,28,38,45,31,51,47,39,55,78,39,72,88,60,82,71,92,85,65,61,64,69,58,36,54,49,49,39,47,71,85,53,41,44,22,40,27,38,39,46,61,70,43,45,73,45,40,52,57,27,54,51,30,42,69,71,21,40,60,93,78,51,43,66,38,36,22,31,37,32,45,84,70,50,42,62,65,51,29,58,77,67,75,38,55,51,32,46,81,54,68,67,35,61,42,48,36,52,31,51,34,51,44,42,30,45,78,70,67,59,24,45,21,41,32,45,29,28,41,52,38,28,53,77,33,74,47,25,59,58,52,45,38,53,31,6,63,53,30,24,45,38,26,35,47,46,74,90,30,60,35,83,93,31,42,75,49,63,82,31,44,73,54,36,39,23,24,10,64,46,82,53,75,48,29,36,26,30,12,40,84,39,38,75,54,40,44,39,42,53,54,88,37,56,53,36,54,55,34,64,60,51,42,56,50,45,38,44,77,72,70,30,47,59,42,85,65,102,62,57,26,40,32,16,34,48,72,36,52,47,72,60,95,68,92,72,91,74,45,69,67,31,34,54,52,29,51,53,52,58,71,68,59,68,95,68,86,58,63,32,55,65,43,92,47,71,69,48,38,52,51,50,52,47,46,52,53,52,39,53,60,79,56,43,90,82,44,86,84,79,87,92,86,76,90,80,55,71,75,97,63,67,61,29,33,36,37,42,32,44,87,68,15,58,36,66,18,54,49,56,31,42,56,75,79,36,54,65,45,24,42,59,52,83,88,32,90,65,28,29,66,68,47,36,50,22,52,64,68,65,61,30,64,64,56,45,43,55,53,53,68,78,45,67,51,34,31,40,35,23,76,52,45,41,74,81,57,36,62,69,25,43,33,71,36,30,34,36,38,42,43,63,54,58,60,28,39,52,50,45,51,41,45,35,42,74,77,66,70,47,85,70,57,68,76,63,47,56,75,38,73,81,48,40,30,46,68,42,58,34,46,38,90,60,60,71,49,50,45,41,41,62,33,39,49,93,46,42,63,62,34,49,51,51,50,20,72,71,69,70,63,77,60,61,88,53,86,61,82,80,73,90,76,65,87,68,54,81,88,75,58,51,71,68,57,53,50,52,45,45,68,57,18,51,59,22,48,54,46,49,54,47,41,52,52,50,49,54,52,48,53,53,31,54,76,71,74,40,75,52,72,32,25,46,72,49,69,48,100,82,38,26,44,34,36,37,31,37,45,71,66,55,66,61,67,36,45,28,38,34,22,50,76,82,42,82,75,50,77,48,64,15,61,36,75,44,81,70,66,82,61,49,35,54,68,66,88,26,38,20,4,44,80,44,77,35,76,89,79,56,51,59,69,40,34,37,44,38,29,33,63,89,68,66,45,71,51,48,95,59,67,44,62,38,81,92

Sequence (693 aa):
MLKKIVNKIHRSVQGKIAPKGFADYQKNGVIDSELLSLEAVNLNIEWFKCCSHLTFKQLQYLQDLVVAVEGNYPVQAYQLFTLFRYFAPSASIHFVDVKSLEKGALANIKIGVAVITYNRLKRLQDNINNIRVFSNDNTALVVADDGSQDGTKAWCDKNNIPCMGEVNTGVVANKNRALYYLHEIEHCDVSILLEDDCTPIAENWDERWALTALAWGHVNFAHKRVISPAKLIKGNGEIHSPFISKAVTGQCTATSLAAFEKNGYLNPIFKGYGCGHVEWTQRFLKLGFNGLMGSTLGFPCINTGLLSEDAPTHKSEDDIQRNRLLKKSLKNNKKYIYPWLNNDEKSIFINGVNSAFKGNKENRFSITESRELSEIELNHNFFFIHIPKTAGTSFRRALEDKFVVLGDYGDKSKFTAEEIKETIYKAKSPFALKSQLKTMQHTWISGHVSFPQYSDMVSARHIIAFVRDPVEQVISHFNHYVTHHGFKGDIEQFLKRPAASNFQRKNLNPMPLGLIGYIGLTDCYDESVALINGYYDLQLDVKNANVNKKKTIEKEAVSVALRKQISEQNKADIACVNQVRFLHKQRMALTQENKQWVYSHFAINPNNVLIGCAYYSHSSDAVEFEVLCNGELIETIIADGFYGGQPKVNFPRERYIGVHLPLSSHCKKGDKIEVFAKETGQQLTFKPLTVKK

Mean predicted aligned error: 17.08 Å

Foldseek 3Di:
DVVVVVVVLVCLLQLNDAQPQLVVCVVPVAGDLVPDDPVSLVSNLSNLLNDPADDPSNLSSLLRSLVSCCVPPLLSSLLSVLSSCLRCVPDDNPPDDNVSSLCSNPVQFAAEEEEEDAQCQVLLVQQVVLCVVAADPRYHYAYQYQQHPNCNLVVCLVVVHQYFHNHHFADQLSVQLQVCCVCVPVVGQKYKYAYSQKHFDHHHQRSQQRSLQSNFQKAAAPDPVFCPPVFWDFFDQGSSTFTWGLDGDHRMMMGGPVLCVQQPGQAQVQHYDDDSVVLSQVLSVVVSGDWDDDPGTIGGHHNPRMDGDDDDDPDDPVSHVVNVVVSVPDDDDSHHHYSADDVVRVVVSVCSSVVSVVVSCVPDPDDDDDDPAADDDWFQEAEEQEQAPQCSVQVVVLLVVQAAEQEDADLPDPRHHVLCNVACPVVVHPVSSLVVSVSDHRYYYYYNAACLSCQLSGALLRYEYEAEDLLSRLQSVVQCCVPPVVDPDDSVVVCVDPCLAQRVVRRHPPDDPLSHNAYHYSVCNVLRVVLVCVQSVSPGDRGDPDPDPDGPDDPVNDDPVRSVVSCVRHVNSVVVVLLNVLVSVLSVVCVVVVHWDKRWDWAQDPQRKIKIFIDTSRHLDWFWKFKDKQNHTDDIDTQQCADPPPVSHNYGPNRRGMDIGRCVVPDDFQIWIWMAGPVRRDTRDSGTYTRHD